Protein 6EXA (pdb70)

Foldseek 3Di:
DDDFDDLVRVCVVQVFWADDDPPVVLPQFTFGPLVSLVVLLVVLLAAWDDDLVPDPLVLSQLLLLLQCLLVVNNVLNLVSLVQQVVVVVVPHGDSCSSVVSCVVGCPPPVLVLLSFQATGSLLSSLVSNLSSPVRHPPDLVSCVVVCVVPVSSSQSNNCNVPPDGRLSNLQNVQQSVVSVVVVHYDPPGRRVVSSVVSRVSRSVDGDDPVVSVPHDD/DDLDDDFDDLVRVCVVQVFWFADVVCVVPNDVVFPQFTFGDLVSLVVLLVVLLAAWDDDLVPDDLVLSQLLLLLQCLLVVNNVLNVVSLVQQVVQVPPHDGDSVSSVVSCVVGCPPPVLVLLSFQATGSLLSSLVSNLSSPVNHDDDLVSPPVCSSVPVSSSQSNNCNVPPDGGLSNLQNVQQSVVSVVVVHYDPPGRRVVSSVVSRVSRSVDGHDVVVSVPHD

Nearest PDB structures (foldseek):
  6exa-assembly1_A  TM=1.005E+00  e=2.043E-36  Legionella pneumophila subsp. pneumophila str. Philadelphia 1
  6exa-assembly1_B  TM=9.943E-01  e=4.049E-34  Legionella pneumophila subsp. pneumophila str. Philadelphia 1
  6exe-assembly1_A  TM=9.967E-01  e=2.360E-33  Legionella pneumophila subsp. pneumophila str. Philadelphia 1
  6exb-assembly1_A  TM=9.980E-01  e=3.393E-33  Legionella pneumophila subsp. pneumophil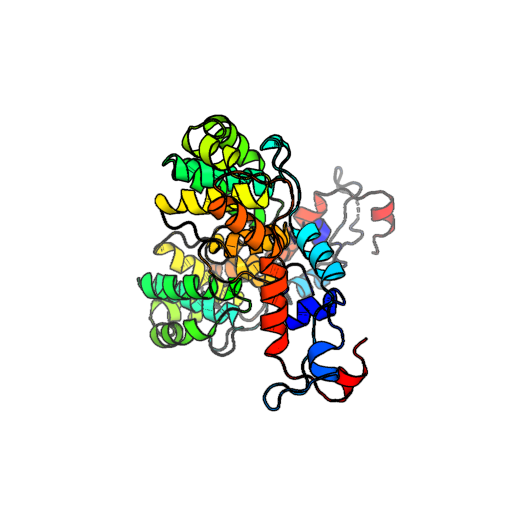a str. Philadelphia 1
  6exb-assembly1_B  TM=9.933E-01  e=2.757E-33  Legionella pneumophila subsp. pneumophila str. Philadelphia 1

Solvent-accessible surface area: 22312 Å² total; per-residue (Å²): 69,57,88,18,40,70,50,21,88,0,0,85,123,87,111,0,14,60,113,100,133,156,78,122,52,57,93,68,14,4,14,18,54,73,20,43,0,100,130,23,2,38,144,15,2,22,79,13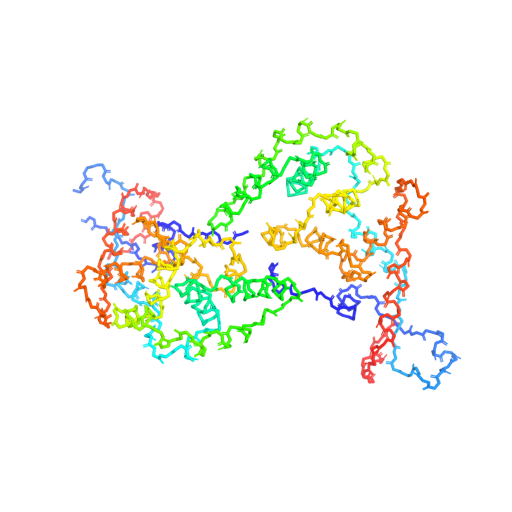1,68,94,14,5,143,189,14,43,78,25,4,31,0,0,1,0,0,0,0,0,15,16,46,206,31,120,122,21,0,65,67,0,9,117,21,0,33,111,25,26,22,88,21,141,10,58,25,53,25,0,149,95,15,4,155,142,23,49,109,23,137,90,0,101,81,16,24,46,74,10,7,11,14,8,1,1,0,0,10,0,0,69,23,0,72,160,37,19,123,2,45,12,42,53,0,8,2,0,11,46,42,32,87,87,3,0,0,1,0,18,0,9,59,96,153,104,32,27,12,21,0,10,0,0,13,9,0,8,95,19,2,93,128,74,45,134,129,1,94,101,50,63,5,81,118,5,5,99,58,7,44,96,25,0,81,127,58,139,9,58,91,151,34,42,153,95,16,122,126,215,50,83,66,14,107,23,42,62,45,23,90,0,0,113,132,75,96,0,15,50,70,18,95,76,27,94,114,116,105,78,123,56,47,104,62,4,0,11,18,51,81,49,32,0,103,121,4,1,47,110,16,2,22,80,127,69,93,13,4,140,187,13,41,80,20,4,34,0,0,1,0,0,0,0,0,26,14,46,192,33,111,117,21,0,47,75,0,11,136,24,0,20,138,32,0,15,50,16,139,35,56,30,53,29,0,156,94,15,3,162,144,28,45,106,22,142,92,0,95,84,17,24,45,77,10,7,10,13,10,0,1,0,0,10,0,0,72,28,0,77,160,32,27,126,2,38,11,30,70,0,8,0,0,14,31,54,34,72,86,2,3,4,0,0,23,0,8,69,102,157,94,29,36,12,22,0,10,0,0,11,9,0,6,82,17,2,95,139,70,45,138,125,2,92,107,40,78,1,72,120,4,6,111,58,7,33,114,24,0,73,138,55,137,11,70,97,189,60,44,142,125,16,146

GO terms:
  GO:0005886 plasma membrane (C, EXP)

B-factor: mean 35.81, std 16.37, range [14.32, 166.99]

Radius of gyration: 26.72 Å; Cα contacts (8 Å, |Δi|>4): 668; chains: 2; bounding box: 55×80×67 Å

Structure (mmCIF, N/CA/C/O backbone):
data_6EXA
#
_entry.id   6EXA
#
_cell.length_a   118.466
_cell.length_b   118.466
_cell.length_c   66.471
_cell.angle_alpha   90.00
_cell.angle_beta   90.00
_cell.angle_gamma   120.00
#
_symmetry.space_group_name_H-M   'P 65'
#
loop_
_entity.id
_entity.type
_entity.pdbx_description
1 polymer 'IcmP (DotM)'
2 non-polymer GLYCEROL
3 non-polymer 'SULFATE ION'
4 water water
#
loop_
_atom_site.group_PDB
_atom_site.id
_atom_site.type_symbol
_atom_site.label_atom_id
_atom_site.label_alt_id
_atom_site.label_comp_id
_atom_site.label_asym_id
_atom_site.label_entity_id
_atom_site.label_seq_id
_atom_site.pdbx_PDB_ins_code
_atom_site.Cartn_x
_atom_site.Cartn_y
_atom_site.Cartn_z
_atom_site.occupancy
_atom_site.B_iso_or_equiv
_atom_site.auth_seq_id
_atom_site.auth_comp_id
_atom_site.auth_asym_id
_atom_site.auth_atom_id
_atom_site.pdbx_PDB_model_num
ATOM 1 N N . TRP A 1 14 ? -42.077 -18.340 8.272 1.00 50.00 159 TRP A N 1
ATOM 2 C CA . TRP A 1 14 ? -41.319 -18.127 6.980 1.00 47.99 159 TRP A CA 1
ATOM 3 C C . TRP A 1 14 ? -41.838 -19.012 5.832 1.00 48.62 159 TRP A C 1
ATOM 4 O O . TRP A 1 14 ? -42.105 -20.203 6.075 1.00 45.30 159 TRP A O 1
ATOM 15 N N . ALA A 1 15 ? -41.903 -18.463 4.602 1.00 37.73 160 ALA A N 1
ATOM 16 C CA . ALA A 1 15 ? -42.672 -19.070 3.514 1.00 44.11 160 ALA A CA 1
ATOM 17 C C . ALA A 1 15 ? -41.904 -20.090 2.573 1.00 46.00 160 ALA A C 1
ATOM 18 O O . ALA A 1 15 ? -41.604 -19.779 1.412 1.00 54.33 160 ALA A O 1
ATOM 20 N N . MET A 1 16 ? -41.694 -21.313 3.043 1.00 36.17 161 MET A N 1
ATOM 21 C CA . MET A 1 16 ? -40.714 -22.269 2.504 1.00 35.90 161 MET A CA 1
ATOM 22 C C . MET A 1 16 ? -40.914 -22.635 1.026 1.00 31.20 161 MET A C 1
ATOM 23 O O . MET A 1 16 ? -42.050 -22.637 0.520 1.00 26.02 161 MET A O 1
ATOM 28 N N . ALA A 1 17 ? -39.798 -22.908 0.351 1.00 30.21 162 ALA A N 1
ATOM 29 C CA . ALA A 1 17 ? -39.845 -23.353 -1.034 1.00 27.00 162 ALA A CA 1
ATOM 30 C C . ALA A 1 17 ? -40.526 -24.721 -1.137 1.00 28.30 162 ALA A C 1
ATOM 31 O O . ALA A 1 17 ? -40.279 -25.592 -0.325 1.00 34.69 162 ALA A O 1
ATOM 33 N N . LEU A 1 18 ? -41.405 -24.895 -2.104 1.00 26.12 163 LEU A N 1
ATOM 34 C CA . LEU A 1 18 ? -42.011 -26.183 -2.353 1.00 28.80 163 LEU A CA 1
ATOM 35 C C . LEU A 1 18 ? -40.940 -27.229 -2.741 1.00 29.32 163 LEU A C 1
ATOM 36 O O . LEU A 1 18 ? -39.984 -26.945 -3.483 1.00 28.77 163 LEU A O 1
ATOM 41 N N . THR A 1 19 ? -41.064 -28.421 -2.170 1.00 28.82 164 THR A N 1
ATOM 42 C CA . THR A 1 19 ? -40.342 -29.552 -2.727 1.00 24.17 164 THR A CA 1
ATOM 43 C C . THR A 1 19 ? -40.886 -29.912 -4.121 1.00 22.09 164 THR A C 1
ATOM 44 O O . THR A 1 19 ? -41.997 -29.530 -4.498 1.00 22.38 164 THR A O 1
ATOM 48 N N . PRO A 1 20 ? -40.139 -30.735 -4.883 1.00 23.57 165 PRO A N 1
ATOM 49 C CA . PRO A 1 20 ? -40.657 -31.230 -6.174 1.00 26.66 165 PRO A CA 1
ATOM 50 C C . PRO A 1 20 ? -41.972 -31.903 -6.087 1.00 27.14 165 PRO A C 1
ATOM 51 O O . PRO A 1 20 ? -42.875 -31.573 -6.857 1.00 24.26 165 PRO A O 1
ATOM 55 N N . MET A 1 21 ? -42.139 -32.803 -5.111 1.00 27.44 166 MET A N 1
ATOM 56 C CA . MET A 1 21 ? -43.440 -33.423 -4.949 1.00 28.21 166 MET A CA 1
ATOM 57 C C . MET A 1 21 ? -44.493 -32.456 -4.550 1.00 25.41 166 MET A C 1
ATOM 58 O O . MET A 1 21 ? -45.599 -32.529 -5.044 1.00 28.63 166 MET A O 1
ATOM 63 N N . GLU A 1 22 ? -44.177 -31.527 -3.644 1.00 31.34 167 GLU A N 1
ATOM 64 C CA . GLU A 1 22 ? -45.205 -30.518 -3.233 1.00 30.88 167 GLU A CA 1
ATOM 65 C C . GLU A 1 22 ? -45.641 -29.669 -4.435 1.00 28.62 167 GLU A C 1
ATOM 66 O O . GLU A 1 22 ? -46.799 -29.416 -4.648 1.00 27.02 167 GLU A O 1
ATOM 72 N N . PHE A 1 23 ? -44.655 -29.247 -5.218 1.00 24.46 168 PHE A N 1
ATOM 73 C CA . PHE A 1 23 ? -44.894 -28.534 -6.473 1.00 24.95 168 PHE A CA 1
ATOM 74 C C . PHE A 1 23 ? -45.796 -29.280 -7.450 1.00 23.42 168 PHE A C 1
ATOM 75 O O . PHE A 1 23 ? -46.802 -28.707 -7.913 1.00 27.18 168 PHE A O 1
ATOM 83 N N . ALA A 1 24 ? -45.454 -30.549 -7.760 1.00 25.89 169 ALA A N 1
ATOM 84 C CA . ALA A 1 24 ? -46.293 -31.379 -8.612 1.00 26.94 169 ALA A CA 1
ATOM 85 C C . ALA A 1 24 ? -47.720 -31.433 -8.132 1.00 30.59 169 ALA A C 1
ATOM 86 O O . ALA A 1 24 ? -48.654 -31.289 -8.932 1.00 30.20 169 ALA A O 1
ATOM 88 N N A ARG A 1 25 ? -47.894 -31.639 -6.830 0.50 31.54 170 ARG A N 1
ATOM 89 N N B ARG A 1 25 ? -47.888 -31.652 -6.828 0.50 32.68 170 ARG A N 1
ATOM 90 C CA A ARG A 1 25 ? -49.224 -31.734 -6.240 0.50 32.99 170 ARG A CA 1
ATOM 91 C CA B ARG A 1 25 ? -49.211 -31.696 -6.205 0.50 34.94 170 ARG A CA 1
ATOM 92 C C A ARG A 1 25 ? -49.951 -30.381 -6.290 0.50 32.60 170 ARG A C 1
ATOM 93 C C B ARG A 1 25 ? -49.929 -30.369 -6.341 0.50 33.66 170 ARG A C 1
ATOM 94 O O A ARG A 1 25 ? -51.090 -30.327 -6.725 0.50 33.21 170 ARG A O 1
ATOM 95 O O B ARG A 1 25 ? -51.033 -30.321 -6.863 0.50 33.72 170 ARG A O 1
ATOM 110 N N . LYS A 1 26 ? -49.284 -29.293 -5.899 1.00 33.24 171 LYS A N 1
ATOM 111 C CA . LYS A 1 26 ? -49.866 -27.911 -6.079 1.00 31.76 171 LYS A CA 1
ATOM 112 C C . LYS A 1 26 ? -50.428 -27.567 -7.448 1.00 34.55 171 LYS A C 1
ATOM 113 O O . LYS A 1 26 ? -51.505 -26.974 -7.522 1.00 34.25 171 LYS A O 1
ATOM 119 N N . TYR A 1 27 ? -49.723 -27.953 -8.520 1.00 32.75 172 TYR A N 1
ATOM 120 C CA . TYR A 1 27 ? -50.115 -27.692 -9.927 1.00 33.62 172 TYR A CA 1
ATOM 121 C C . TYR A 1 27 ? -50.795 -28.837 -10.648 1.00 33.56 172 TYR A C 1
ATOM 122 O O . TYR A 1 27 ? -50.902 -28.810 -11.870 1.00 34.57 172 TYR A O 1
ATOM 131 N N . ASN A 1 28 ? -51.262 -29.856 -9.912 1.00 36.37 173 ASN A N 1
ATOM 132 C CA . ASN A 1 28 ? -51.951 -31.035 -10.467 1.00 37.94 173 ASN A CA 1
ATOM 133 C C . ASN A 1 28 ? -51.256 -31.720 -11.634 1.00 37.49 173 ASN A C 1
ATOM 134 O O . ASN A 1 28 ? -51.861 -32.085 -12.658 1.00 33.44 173 ASN A O 1
ATOM 139 N N . LEU A 1 29 ? -49.950 -31.878 -11.459 1.00 33.55 174 LEU A N 1
ATOM 140 C CA . LEU A 1 29 ? -49.072 -32.488 -12.450 1.00 32.62 174 LEU A CA 1
ATOM 141 C C . LEU A 1 29 ? -48.862 -33.994 -12.324 1.00 32.19 174 LEU A C 1
ATOM 142 O O . LEU A 1 29 ? -48.314 -34.604 -13.249 1.00 31.30 174 LEU A O 1
ATOM 147 N N . LEU A 1 30 ? -49.258 -34.613 -11.209 1.00 31.20 175 LEU A N 1
ATOM 148 C CA . LEU A 1 30 ? -49.051 -36.049 -11.078 1.00 32.90 175 LEU A CA 1
ATOM 149 C C . LEU A 1 30 ? -50.006 -36.851 -11.930 1.00 36.06 175 LEU A C 1
ATOM 150 O O . LEU A 1 30 ? -51.166 -36.439 -12.142 1.00 39.59 175 LEU A O 1
ATOM 155 N N . ARG A 1 31 ? -49.512 -38.002 -12.392 1.00 40.18 176 ARG A N 1
ATOM 156 C CA . ARG A 1 31 ? -50.254 -38.930 -13.224 1.00 46.16 176 ARG A CA 1
ATOM 157 C C . ARG A 1 31 ? -49.864 -40.390 -12.990 1.00 45.12 176 ARG A C 1
ATOM 158 O O . ARG A 1 31 ? -48.677 -40.732 -12.775 1.00 40.09 176 ARG A O 1
ATOM 166 N N . LYS A 1 32 ? -50.883 -41.237 -13.073 1.00 47.46 177 LYS A N 1
ATOM 167 C CA . LYS A 1 32 ? -50.732 -42.686 -13.172 1.00 57.41 177 LYS A CA 1
ATOM 168 C C . LYS A 1 32 ? -49.765 -42.978 -14.325 1.00 60.32 177 LYS A C 1
ATOM 169 O O . LYS A 1 32 ? -50.078 -42.677 -15.468 1.00 60.40 177 LYS A O 1
ATOM 175 N N . ASP A 1 33 ? -48.574 -43.494 -14.027 1.00 67.40 178 ASP A N 1
ATOM 176 C CA . ASP A 1 33 ? -47.562 -43.721 -15.068 1.00 76.06 178 ASP A CA 1
ATOM 177 C C . ASP A 1 33 ? -47.785 -45.070 -15.780 1.00 89.12 178 ASP A C 1
ATOM 178 O O . ASP A 1 33 ? -48.362 -45.096 -16.868 1.00 95.97 178 ASP A O 1
ATOM 183 N N . ASP A 1 34 ? -47.321 -46.166 -15.172 1.00 98.52 179 ASP A N 1
ATOM 184 C CA . ASP A 1 34 ? -47.585 -47.562 -15.600 1.00 102.14 179 ASP A CA 1
ATOM 185 C C . ASP A 1 34 ? -48.505 -47.772 -16.814 1.00 94.85 179 ASP A C 1
ATOM 186 O O . ASP A 1 34 ? -48.588 -48.874 -17.355 1.00 84.67 179 ASP A O 1
ATOM 191 N N . PRO A 1 40 ? -43.284 -52.848 -15.159 1.00 92.52 185 PRO A N 1
ATOM 192 C CA . PRO A 1 40 ? -43.748 -51.818 -14.231 1.00 89.49 185 PRO A CA 1
ATOM 193 C C . PRO A 1 40 ? -42.628 -51.366 -13.331 1.00 93.38 185 PRO A C 1
ATOM 194 O O . PRO A 1 40 ? -42.872 -51.244 -12.128 1.00 96.68 185 PRO A O 1
ATOM 198 N N . VAL A 1 41 ? -41.468 -51.111 -13.913 1.00 97.14 186 VAL A N 1
ATOM 199 C CA . VAL A 1 41 ? -40.230 -50.758 -13.223 1.00 93.33 186 VAL A CA 1
ATOM 200 C C . VAL A 1 41 ? -40.061 -51.166 -11.758 1.00 84.71 186 VAL A C 1
ATOM 201 O O . VAL A 1 41 ? -40.290 -50.352 -10.866 1.00 82.25 186 VAL A O 1
ATOM 205 N N . PRO A 1 42 ? -39.600 -52.408 -11.511 1.00 72.27 187 PRO A N 1
ATOM 206 C CA . PRO A 1 42 ? -39.274 -52.956 -10.193 1.00 67.71 187 PRO A CA 1
ATOM 207 C C . PRO A 1 42 ? -38.478 -51.916 -9.379 1.00 67.05 187 PRO A C 1
ATOM 208 O O . PRO A 1 42 ? -37.515 -51.295 -9.828 1.00 55.13 187 PRO A O 1
ATOM 212 N N . GLY A 1 43 ? -38.872 -51.780 -8.128 1.00 61.13 188 GLY A N 1
ATOM 213 C CA . GLY A 1 43 ? -38.368 -50.668 -7.328 1.00 65.76 188 GLY A CA 1
ATOM 214 C C . GLY A 1 43 ? -39.048 -49.319 -7.563 1.00 61.92 188 GLY A C 1
ATOM 215 O O . GLY A 1 43 ? -38.736 -48.367 -6.859 1.00 68.16 188 GLY A O 1
ATOM 216 N N . GLU A 1 44 ? -39.964 -49.219 -8.534 1.00 57.08 189 GLU A N 1
ATOM 217 C CA . GLU A 1 44 ? -40.766 -48.013 -8.719 1.00 54.38 189 GLU A CA 1
ATOM 218 C C . GLU A 1 44 ? -42.221 -48.242 -8.300 1.00 41.38 189 GLU A C 1
ATOM 219 O O . GLU A 1 44 ? -43.125 -47.594 -8.822 1.00 40.44 189 GLU A O 1
ATOM 225 N N . GLU A 1 45 ? -42.463 -49.118 -7.333 1.00 43.19 190 GLU A N 1
ATOM 226 C CA . GLU A 1 45 ? -43.845 -49.331 -6.818 1.00 37.39 190 GLU A CA 1
ATOM 227 C C . GLU A 1 45 ? -44.304 -48.015 -6.128 1.00 33.49 190 GLU A C 1
ATOM 228 O O . GLU A 1 45 ? -43.470 -47.326 -5.557 1.00 33.15 190 GLU A O 1
ATOM 234 N N . MET A 1 46 ? -45.573 -47.652 -6.225 1.00 28.36 191 MET A N 1
ATOM 235 C CA . MET A 1 46 ? -46.147 -46.527 -5.454 1.00 30.63 191 MET A CA 1
ATOM 236 C C . MET A 1 46 ? -45.494 -45.170 -5.882 1.00 30.67 191 MET A C 1
ATOM 237 O O . MET A 1 46 ? -45.265 -44.282 -5.067 1.00 32.36 191 MET A O 1
ATOM 242 N N . THR A 1 47 ? -45.298 -45.033 -7.196 1.00 31.53 192 THR A N 1
ATOM 243 C CA . THR A 1 47 ? -44.597 -43.905 -7.811 1.00 33.04 192 THR A CA 1
ATOM 244 C C . THR A 1 47 ? -45.488 -43.303 -8.899 1.00 33.28 192 THR A C 1
ATOM 245 O O . THR A 1 47 ? -46.387 -43.955 -9.425 1.00 35.97 192 THR A O 1
ATOM 249 N N . ALA A 1 48 ? -45.316 -42.014 -9.176 1.00 33.36 193 ALA A N 1
ATOM 250 C CA . ALA A 1 48 ? -46.188 -41.304 -10.089 1.00 32.70 193 ALA A CA 1
ATOM 251 C C . ALA A 1 48 ? -45.396 -40.798 -11.258 1.00 33.35 193 ALA A C 1
ATOM 252 O O . ALA A 1 48 ? -44.143 -40.634 -11.190 1.00 35.24 193 ALA A O 1
ATOM 254 N N . GLY A 1 49 ? -46.135 -40.552 -12.326 1.00 31.92 194 GLY A N 1
ATOM 255 C CA . GLY A 1 49 ? -45.593 -39.869 -13.505 1.00 32.62 194 GLY A CA 1
ATOM 256 C C . GLY A 1 49 ? -46.030 -38.432 -13.466 1.00 30.24 194 GLY A C 1
ATOM 257 O O . GLY A 1 49 ? -46.731 -38.031 -12.548 1.00 31.48 194 GLY A O 1
ATOM 258 N N . ILE A 1 50 ? -45.613 -37.691 -14.491 1.00 32.27 195 ILE A N 1
ATOM 259 C CA . ILE A 1 50 ? -45.851 -36.271 -14.653 1.00 35.15 195 ILE A CA 1
ATOM 260 C C . ILE A 1 50 ? -46.611 -36.071 -15.946 1.00 31.48 195 ILE A C 1
ATOM 261 O O . ILE A 1 50 ? -46.381 -36.748 -16.921 1.00 35.44 195 ILE A O 1
ATOM 266 N N . GLU A 1 51 ? -47.582 -35.178 -15.905 1.00 35.06 196 GLU A N 1
ATOM 267 C CA . GLU A 1 51 ? -48.247 -34.693 -17.104 1.00 35.11 196 GLU A CA 1
ATOM 268 C C . GLU A 1 51 ? -47.316 -33.640 -17.805 1.00 31.95 196 GLU A C 1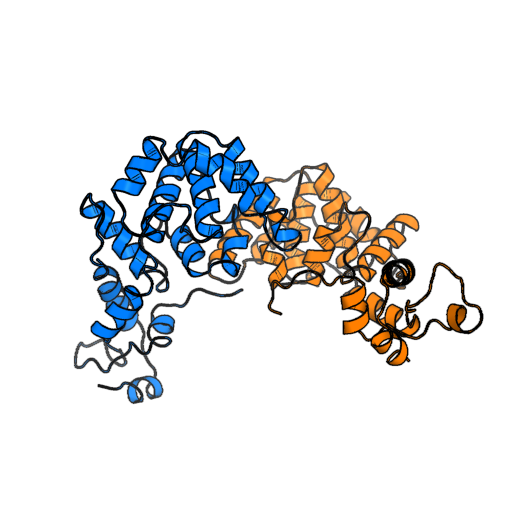
ATOM 269 O O . GLU A 1 51 ? -47.262 -32.499 -17.402 1.00 30.48 196 GLU A O 1
ATOM 275 N N . GLU A 1 52 ? -46.569 -34.064 -18.809 1.00 33.18 197 GLU A N 1
ATOM 276 C CA . GLU A 1 52 ? -45.510 -33.223 -19.422 1.00 38.47 197 GLU A CA 1
ATOM 277 C C . GLU A 1 52 ? -46.047 -31.929 -20.030 1.00 37.34 197 GLU A C 1
ATOM 278 O O . GLU A 1 52 ? -45.517 -30.854 -19.805 1.00 36.37 197 GLU A O 1
ATOM 284 N N . GLY A 1 53 ? -47.167 -32.030 -20.718 1.00 35.67 198 GLY A N 1
ATOM 285 C CA . GLY A 1 53 ? -47.791 -30.855 -21.312 1.00 34.20 198 GLY A CA 1
ATOM 286 C C . GLY A 1 53 ? -48.210 -29.797 -20.303 1.00 31.48 198 GLY A C 1
ATOM 287 O O . GLY A 1 53 ? -47.991 -28.609 -20.506 1.00 30.69 198 GLY A O 1
ATOM 288 N N . ASP A 1 54 ? -48.824 -30.208 -19.209 1.00 32.48 199 ASP A N 1
ATOM 289 C CA . ASP A 1 54 ? -49.168 -29.271 -18.146 1.00 33.18 199 ASP A CA 1
ATOM 290 C C . ASP A 1 54 ? -47.920 -28.689 -17.449 1.00 28.02 199 ASP A C 1
ATOM 291 O O . ASP A 1 54 ? -47.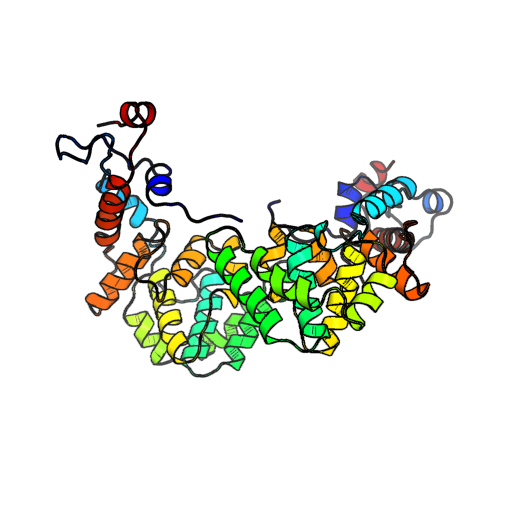902 -27.476 -17.120 1.00 26.01 199 ASP A O 1
ATOM 296 N N . ALA A 1 55 ? -46.919 -29.550 -17.243 1.00 26.43 200 ALA A N 1
ATOM 297 C CA . ALA A 1 55 ? -45.676 -29.144 -16.632 1.00 27.78 200 ALA A CA 1
ATOM 298 C C . ALA A 1 55 ? -45.011 -28.062 -17.516 1.00 26.42 200 ALA A C 1
ATOM 299 O O . ALA A 1 55 ? -44.491 -27.090 -16.985 1.00 28.04 200 ALA A O 1
ATOM 301 N N . LYS A 1 56 ? -45.053 -28.274 -18.833 1.00 29.87 201 LYS A N 1
ATOM 302 C CA . LYS A 1 56 ? -44.495 -27.365 -19.806 1.00 31.21 201 LYS A CA 1
ATOM 303 C C . LYS A 1 56 ? -45.143 -25.985 -19.644 1.00 28.42 201 LYS A C 1
ATOM 304 O O . LYS A 1 56 ? -44.458 -24.979 -19.578 1.00 25.12 201 LYS A O 1
ATOM 310 N N . ARG A 1 57 ? -46.465 -25.962 -19.550 1.00 26.37 202 ARG A N 1
ATOM 311 C CA . ARG A 1 57 ? -47.183 -24.759 -19.331 1.00 27.09 202 ARG A CA 1
ATOM 312 C C . ARG A 1 57 ? -46.907 -24.092 -18.023 1.00 27.38 202 ARG A C 1
ATOM 313 O O . ARG A 1 57 ? -46.805 -22.855 -17.976 1.00 26.73 202 ARG A O 1
ATOM 321 N N . VAL A 1 58 ? -46.768 -24.850 -16.932 1.00 25.62 203 VAL A N 1
ATOM 322 C CA . VAL A 1 58 ? -46.461 -24.228 -15.678 1.00 24.24 203 VAL A CA 1
ATOM 323 C C . VAL A 1 58 ? -45.080 -23.578 -15.719 1.00 24.45 203 VAL A C 1
ATOM 324 O O . VAL A 1 58 ? -44.880 -22.436 -15.220 1.00 25.16 203 VAL A O 1
ATOM 328 N N . PHE A 1 59 ? -44.110 -24.344 -16.234 1.00 22.07 204 PHE A N 1
ATOM 329 C CA . PHE A 1 59 ? -42.763 -23.828 -16.329 1.00 24.01 204 PHE A CA 1
ATOM 330 C C . PHE A 1 59 ? -42.651 -22.643 -17.289 1.00 24.19 204 PHE A C 1
ATOM 331 O O . PHE A 1 59 ? -41.829 -21.760 -17.040 1.00 27.60 204 PHE A O 1
ATOM 339 N N . THR A 1 60 ? -43.465 -22.649 -18.346 1.00 24.92 205 THR A N 1
ATOM 340 C CA . THR A 1 60 ? -43.513 -21.546 -19.311 1.00 26.15 205 THR A CA 1
ATOM 341 C C . THR A 1 60 ? -44.068 -20.301 -18.572 1.00 28.66 205 THR A C 1
ATOM 342 O O . THR A 1 60 ? -43.511 -19.188 -18.657 1.00 23.13 205 THR A O 1
ATOM 346 N N . MET A 1 61 ? -45.130 -20.469 -17.755 1.00 27.63 206 MET A N 1
ATOM 347 C CA A MET A 1 61 ? -45.659 -19.322 -17.001 0.50 27.64 206 MET A CA 1
ATOM 348 C CA B MET A 1 61 ? -45.670 -19.357 -16.952 0.50 25.19 206 MET A CA 1
ATOM 349 C C . MET A 1 61 ? -44.673 -18.745 -16.009 1.00 25.86 206 MET A C 1
ATOM 350 O O . MET A 1 61 ? -44.699 -17.540 -15.767 1.00 28.44 206 MET A O 1
ATOM 359 N N . GLN A 1 62 ? -43.798 -19.584 -15.433 1.00 21.34 207 GLN A N 1
ATOM 360 C CA . GLN A 1 62 ? -42.786 -19.159 -14.486 1.00 20.90 207 GLN A CA 1
ATOM 361 C C . GLN A 1 62 ? -41.741 -18.235 -15.080 1.00 18.03 207 GLN A C 1
ATOM 362 O O . GLN A 1 62 ? -41.078 -17.533 -14.360 1.00 20.39 207 GLN A O 1
ATOM 368 N N . LEU A 1 63 ? -41.567 -18.355 -16.381 1.00 22.66 208 LEU A N 1
ATOM 369 C CA . LEU A 1 63 ? -40.535 -17.589 -17.110 1.00 21.47 208 LEU A CA 1
ATOM 370 C C . LEU A 1 63 ? -40.754 -16.130 -17.050 1.00 21.18 208 LEU A C 1
ATOM 371 O O . LEU A 1 63 ? -39.789 -15.364 -17.052 1.00 20.71 208 LEU A O 1
ATOM 376 N N . GLY A 1 64 ? -42.007 -15.703 -16.932 1.00 19.19 209 GLY A N 1
ATOM 377 C CA . GLY A 1 64 ? -42.228 -14.305 -16.669 1.00 19.70 209 GLY A CA 1
ATOM 378 C C . GLY A 1 64 ? -42.099 -13.470 -17.945 1.00 17.67 209 GLY A C 1
ATOM 379 O O . GLY A 1 64 ? -42.116 -13.990 -19.069 1.00 22.58 209 GLY A O 1
ATOM 380 N N . PRO A 1 65 ? -42.040 -12.160 -17.781 1.00 21.65 210 PRO A N 1
ATOM 381 C CA . PRO A 1 65 ? -42.107 -11.271 -18.972 1.00 21.38 210 PRO A CA 1
ATOM 382 C C . PRO A 1 65 ? -40.820 -11.222 -19.787 1.00 20.89 210 PRO A C 1
ATOM 383 O O . PRO A 1 65 ? -39.772 -11.347 -19.230 1.00 18.17 210 PRO A O 1
ATOM 387 N N . TYR A 1 66 ? -40.968 -10.951 -21.077 1.00 20.38 211 TYR A N 1
ATOM 388 C CA . TYR A 1 66 ? -39.871 -10.651 -21.938 1.00 21.03 211 TYR A CA 1
ATOM 389 C C . TYR A 1 66 ? -39.149 -9.426 -21.401 1.00 18.54 211 TYR A C 1
ATOM 390 O O . TYR A 1 66 ? -39.795 -8.490 -20.847 1.00 20.04 211 TYR A O 1
ATOM 399 N N . TRP A 1 67 ? -37.839 -9.368 -21.579 1.00 16.07 212 TRP A N 1
ATOM 400 C CA . TRP A 1 67 ? -37.135 -8.095 -21.297 1.00 16.52 212 TRP A CA 1
ATOM 401 C C . TRP A 1 67 ? -37.494 -7.153 -22.476 1.00 16.99 212 TRP A C 1
ATOM 402 O O . TRP A 1 67 ? -37.408 -7.523 -23.667 1.00 16.75 212 TRP A O 1
ATOM 413 N N . ASP A 1 68 ? -37.759 -5.920 -22.125 1.00 19.93 213 ASP A N 1
ATOM 414 C CA . ASP A 1 68 ? -38.162 -4.914 -23.125 1.00 18.81 213 ASP A CA 1
ATOM 415 C C . ASP A 1 68 ? -37.964 -3.511 -22.556 1.00 18.52 213 ASP A C 1
ATOM 416 O O . ASP A 1 68 ? -38.897 -2.669 -22.506 1.00 19.00 213 ASP A O 1
ATOM 421 N N . GLY A 1 69 ? -36.724 -3.281 -22.138 1.00 18.20 214 GLY A N 1
ATOM 422 C CA . GLY A 1 69 ? -36.302 -2.065 -21.505 1.00 19.38 214 GLY A CA 1
ATOM 423 C C . GLY A 1 69 ? -36.504 -2.145 -19.978 1.00 18.44 214 GLY A C 1
ATOM 424 O O . GLY A 1 69 ? -37.498 -2.675 -19.493 1.00 20.20 214 GLY A O 1
ATOM 425 N N . PHE A 1 70 ? -35.530 -1.679 -19.259 1.00 18.03 215 PHE A N 1
ATOM 426 C CA . PHE A 1 70 ? -35.586 -1.700 -17.775 1.00 19.64 215 PHE A CA 1
ATOM 427 C C . PHE A 1 70 ? -36.754 -0.923 -17.186 1.00 21.41 215 PHE A C 1
ATOM 428 O O . PHE A 1 70 ? -37.315 -1.349 -16.146 1.00 22.74 215 PHE A O 1
ATOM 436 N N . GLU A 1 71 ? -37.221 0.127 -17.881 1.00 19.92 216 GLU A N 1
ATOM 437 C CA A GLU A 1 71 ? -38.412 0.911 -17.452 0.50 22.47 216 GLU A CA 1
ATOM 438 C CA B GLU A 1 71 ? -38.400 0.896 -17.360 0.50 23.07 216 GLU A CA 1
ATOM 439 C C . GLU A 1 71 ? -39.638 0.000 -17.271 1.00 24.32 216 GLU A C 1
ATOM 440 O O . GLU A 1 71 ? -40.504 0.234 -16.470 1.00 25.93 216 GLU A O 1
ATOM 451 N N . ARG A 1 72 ? -39.734 -1.069 -18.062 1.00 25.94 217 ARG A N 1
ATOM 452 C CA . ARG A 1 72 ? -40.870 -1.970 -17.947 1.00 26.11 217 ARG A CA 1
ATOM 453 C C . ARG A 1 72 ? -40.659 -3.100 -16.943 1.00 27.17 217 ARG A C 1
ATOM 454 O O . ARG A 1 72 ? -41.575 -3.880 -16.764 1.00 24.82 217 ARG A O 1
ATOM 462 N N . CYS A 1 73 ? -39.482 -3.254 -16.351 1.00 25.42 218 CYS A N 1
ATOM 463 C CA . CYS A 1 73 ? -39.306 -4.242 -15.254 1.00 23.52 218 CYS A CA 1
ATOM 464 C C . CYS A 1 73 ? -40.182 -3.865 -14.069 1.00 26.16 218 CYS A C 1
ATOM 465 O O . CYS A 1 73 ? -40.485 -2.688 -13.842 1.00 26.67 218 CYS A O 1
ATOM 468 N N . SER A 1 74 ? -40.529 -4.815 -13.222 1.00 25.29 219 SER A N 1
ATOM 469 C CA . SER A 1 74 ? -41.066 -4.431 -11.902 1.00 22.83 219 SER A CA 1
ATOM 470 C C . SER A 1 74 ? -40.097 -3.539 -11.122 1.00 22.80 219 SER A C 1
ATOM 471 O O . SER A 1 74 ? -38.878 -3.503 -11.400 1.00 23.40 219 SER A O 1
ATOM 474 N N . PRO A 1 75 ? -40.583 -2.802 -10.072 1.00 23.50 220 PRO A N 1
ATOM 475 C CA . PRO A 1 75 ? -39.684 -1.919 -9.362 1.00 22.51 220 PRO A CA 1
ATOM 476 C C . PRO A 1 75 ? -38.544 -2.634 -8.683 1.00 23.01 220 PRO A C 1
ATOM 477 O O . PRO A 1 75 ? -37.452 -2.120 -8.661 1.00 23.83 220 PRO A O 1
ATOM 481 N N . GLN A 1 76 ? -38.823 -3.834 -8.137 1.00 22.86 221 GLN A N 1
ATOM 482 C CA . GLN A 1 76 ? -37.829 -4.622 -7.457 1.00 23.99 221 GLN A CA 1
ATOM 483 C C . GLN A 1 76 ? -36.787 -5.166 -8.440 1.00 19.16 221 GLN A C 1
ATOM 484 O O . GLN A 1 76 ? -35.609 -5.154 -8.121 1.00 18.83 221 GLN A O 1
ATOM 490 N N . ALA A 1 77 ? -37.237 -5.552 -9.618 1.00 20.27 222 ALA A N 1
ATOM 491 C CA . ALA A 1 77 ? -36.321 -6.097 -10.683 1.00 20.80 222 ALA A CA 1
ATOM 492 C C . ALA A 1 77 ? -35.454 -4.950 -11.224 1.00 20.40 222 ALA A C 1
ATOM 493 O O . ALA A 1 77 ? -34.264 -5.079 -11.433 1.00 19.11 222 ALA A O 1
ATOM 495 N N . TYR A 1 78 ? -36.089 -3.790 -11.360 1.00 18.36 223 TYR A N 1
ATOM 496 C CA . TYR A 1 78 ? -35.377 -2.590 -11.753 1.00 19.01 223 TYR A CA 1
ATOM 497 C C . TYR A 1 78 ? -34.292 -2.244 -10.794 1.00 17.14 223 TYR A C 1
ATOM 498 O O . TYR A 1 78 ? -33.145 -2.006 -11.209 1.00 19.11 223 TYR A O 1
ATOM 507 N N . ALA A 1 79 ? -34.625 -2.141 -9.501 1.00 19.95 224 ALA A N 1
ATOM 508 C CA . ALA A 1 79 ? -33.655 -1.676 -8.501 1.00 19.14 224 ALA A CA 1
ATOM 509 C C . ALA A 1 79 ? -32.510 -2.650 -8.284 1.00 18.53 224 ALA A C 1
ATOM 510 O O . ALA A 1 79 ? -31.369 -2.270 -8.223 1.00 18.56 224 ALA A O 1
ATOM 512 N N . LEU A 1 80 ? -32.814 -3.929 -8.183 1.00 19.98 225 LEU A N 1
ATOM 513 C CA . LEU A 1 80 ? -31.709 -4.891 -8.102 1.00 22.40 225 LEU A CA 1
ATOM 514 C C . LEU A 1 80 ? -30.843 -5.014 -9.354 1.00 20.58 225 LEU A C 1
ATOM 515 O O . LEU A 1 80 ? -29.617 -5.160 -9.256 1.00 22.31 225 LEU A O 1
ATOM 520 N N . SER A 1 81 ? -31.465 -4.913 -10.541 1.00 20.83 226 SER A N 1
ATOM 521 C CA . SER A 1 81 ? -30.672 -4.765 -11.792 1.00 17.91 226 SER A CA 1
ATOM 522 C C . SER A 1 81 ? -29.702 -3.629 -11.655 1.00 19.05 226 SER A C 1
ATOM 523 O O . SER A 1 81 ? -28.577 -3.766 -12.015 1.00 18.43 226 SER A O 1
ATOM 526 N N . ALA A 1 82 ? -30.180 -2.495 -11.127 1.00 17.39 227 ALA A N 1
ATOM 527 C CA . ALA A 1 82 ? -29.300 -1.337 -10.950 1.00 19.53 227 ALA A CA 1
ATOM 528 C C . ALA A 1 82 ? -28.137 -1.600 -10.040 1.00 19.39 227 ALA A C 1
ATOM 529 O O . ALA A 1 82 ? -27.009 -1.223 -10.368 1.00 19.14 227 ALA A O 1
ATOM 531 N N . VAL A 1 83 ? -28.407 -2.278 -8.919 1.00 19.07 228 VAL A N 1
ATOM 532 C CA . VAL A 1 83 ? -27.326 -2.710 -8.001 1.00 22.67 228 VAL A CA 1
ATOM 533 C C . VAL A 1 83 ? -26.236 -3.533 -8.720 1.00 22.90 228 VAL A C 1
ATOM 534 O O . VAL A 1 83 ? -25.011 -3.233 -8.638 1.00 25.46 228 VAL A O 1
ATOM 538 N N . PHE A 1 84 ? -26.688 -4.540 -9.441 1.00 21.45 229 PHE A N 1
ATOM 539 C CA . PHE A 1 84 ? -25.782 -5.478 -10.072 1.00 21.90 229 PHE A CA 1
ATOM 540 C C . PHE A 1 84 ? -24.970 -4.763 -11.194 1.00 23.25 229 PHE A C 1
ATOM 541 O O . PHE A 1 84 ? -23.784 -5.018 -11.391 1.00 24.29 229 PHE A O 1
ATOM 549 N N . MET A 1 85 ? -25.620 -3.851 -11.945 1.00 24.81 230 MET A N 1
ATOM 550 C CA . MET A 1 85 ? -24.955 -3.085 -13.011 1.00 25.78 230 MET A CA 1
ATOM 551 C C . MET A 1 85 ? -23.852 -2.225 -12.402 1.00 25.37 230 MET A C 1
ATOM 552 O O . MET A 1 85 ? -22.751 -2.084 -12.963 1.00 25.49 230 MET A O 1
ATOM 557 N N . ALA A 1 86 ? -24.186 -1.624 -11.265 1.00 26.00 231 ALA A N 1
ATOM 558 C CA . ALA A 1 86 ? -23.224 -0.754 -10.573 1.00 29.29 231 ALA A CA 1
ATOM 559 C C . ALA A 1 86 ? -22.029 -1.595 -10.153 1.00 29.16 231 ALA A C 1
ATOM 560 O O . ALA A 1 86 ? -20.893 -1.252 -10.442 1.00 29.59 231 ALA A O 1
ATOM 562 N N . ARG A 1 87 ? -22.289 -2.770 -9.613 1.00 30.91 232 ARG A N 1
ATOM 563 C CA . ARG A 1 87 ? -21.190 -3.690 -9.286 1.00 30.49 232 ARG A CA 1
ATOM 564 C C . ARG A 1 87 ? -20.390 -4.139 -10.508 1.00 33.33 232 ARG A C 1
ATOM 565 O O . ARG A 1 87 ? -19.146 -4.181 -10.458 1.00 32.26 232 ARG A O 1
ATOM 573 N N . MET A 1 88 ? -21.067 -4.434 -11.621 1.00 31.46 233 MET A N 1
ATOM 574 C CA . MET A 1 88 ? -20.338 -4.834 -12.852 1.00 29.91 233 MET A CA 1
ATOM 575 C C . MET A 1 88 ? -19.349 -3.757 -13.338 1.00 29.90 233 MET A C 1
ATOM 576 O O . MET A 1 88 ? -18.317 -4.054 -13.939 1.00 27.88 233 MET A O 1
ATOM 581 N N . ASN A 1 89 ? -19.761 -2.513 -13.156 1.00 31.95 234 ASN A N 1
ATOM 582 C CA . ASN A 1 89 ? -18.999 -1.361 -13.501 1.00 31.54 234 ASN A CA 1
ATOM 583 C C . ASN A 1 89 ? -18.075 -0.850 -12.373 1.00 37.25 234 ASN A C 1
ATOM 584 O O . ASN A 1 89 ? -17.577 0.267 -12.482 1.00 40.48 234 ASN A O 1
ATOM 589 N N . ARG A 1 90 ? -17.831 -1.655 -11.338 1.00 36.71 235 ARG A N 1
ATOM 590 C CA . ARG A 1 90 ? -16.945 -1.307 -10.228 1.00 43.82 235 ARG A CA 1
ATOM 591 C C . ARG A 1 90 ? -17.372 -0.025 -9.523 1.00 44.93 235 ARG A C 1
ATOM 592 O O . ARG A 1 90 ? -16.563 0.870 -9.294 1.00 50.99 235 ARG A O 1
ATOM 600 N N . ASP A 1 91 ? -18.650 0.081 -9.201 1.00 41.08 236 ASP A N 1
ATOM 601 C CA . ASP A 1 91 ? -19.156 1.264 -8.475 1.00 44.34 236 ASP A CA 1
ATOM 602 C C . ASP A 1 91 ? -19.924 0.720 -7.285 1.00 44.51 236 ASP A C 1
ATOM 603 O O . ASP A 1 91 ? -21.148 0.703 -7.244 1.00 38.27 236 ASP A O 1
ATOM 608 N N . ARG A 1 92 ? -19.153 0.234 -6.319 1.00 46.11 237 ARG A N 1
ATOM 609 C CA . ARG A 1 92 ? -19.666 -0.404 -5.092 1.00 53.07 237 ARG A CA 1
ATOM 610 C C . ARG A 1 92 ? -20.473 0.590 -4.244 1.00 47.81 237 ARG A C 1
ATOM 611 O O . ARG A 1 92 ? -21.418 0.207 -3.564 1.00 45.98 237 ARG A O 1
ATOM 619 N N . ASP A 1 93 ? -20.086 1.864 -4.306 1.00 47.64 238 ASP A N 1
ATOM 620 C CA . ASP A 1 93 ? -20.743 2.904 -3.545 1.00 50.63 238 ASP A CA 1
ATOM 621 C C . ASP A 1 93 ? -22.162 3.125 -4.041 1.00 43.98 238 ASP A C 1
ATOM 622 O O . ASP A 1 93 ? -23.100 3.212 -3.244 1.00 42.14 238 ASP A O 1
ATOM 627 N N . ALA A 1 94 ? -22.320 3.232 -5.357 1.00 40.18 239 ALA A N 1
ATOM 628 C CA . ALA A 1 94 ? -23.662 3.388 -5.931 1.00 37.67 239 ALA A CA 1
ATOM 629 C C . ALA A 1 94 ? -24.522 2.162 -5.593 1.00 31.66 239 ALA A C 1
ATOM 630 O O . ALA A 1 94 ? -25.735 2.276 -5.290 1.00 30.86 239 ALA A O 1
ATOM 632 N N . ALA A 1 95 ? -23.897 0.972 -5.627 1.00 30.71 240 ALA A N 1
ATOM 633 C CA . ALA A 1 95 ? -24.575 -0.252 -5.322 1.00 29.35 240 ALA A CA 1
ATOM 634 C C . ALA A 1 95 ? -25.002 -0.314 -3.877 1.00 32.19 240 ALA A C 1
ATOM 635 O O . ALA A 1 95 ? -26.131 -0.656 -3.576 1.00 33.21 240 ALA A O 1
ATOM 637 N N . ASN A 1 96 ? -24.076 -0.019 -2.978 1.00 34.44 241 ASN A N 1
ATOM 638 C CA . ASN A 1 96 ? -24.390 -0.118 -1.543 1.00 35.69 241 ASN A CA 1
ATOM 639 C C . ASN A 1 96 ? -25.368 0.955 -1.108 1.00 33.08 241 ASN A C 1
ATOM 640 O O . ASN A 1 96 ? -26.153 0.733 -0.236 1.00 35.21 241 ASN A O 1
ATOM 645 N N . ASN A 1 97 ? -25.341 2.119 -1.753 1.00 37.97 242 ASN A N 1
ATOM 646 C CA . ASN A 1 97 ? -26.320 3.129 -1.419 1.00 35.36 242 ASN A CA 1
ATOM 647 C C . ASN A 1 97 ? -27.755 2.652 -1.706 1.00 35.51 242 ASN A C 1
ATOM 648 O O . ASN A 1 97 ? -28.647 2.861 -0.892 1.00 31.40 242 ASN A O 1
ATOM 653 N N . ILE A 1 98 ? -27.988 1.987 -2.854 1.00 31.28 243 ILE A N 1
ATOM 654 C CA . ILE A 1 98 ? -29.300 1.448 -3.120 1.00 27.43 243 ILE A CA 1
ATOM 655 C C . ILE A 1 98 ? -29.671 0.449 -2.046 1.00 23.63 243 ILE A C 1
ATOM 656 O O . ILE A 1 98 ? -30.805 0.476 -1.546 1.00 26.53 243 ILE A O 1
ATOM 661 N N . LEU A 1 99 ? -28.780 -0.487 -1.817 1.00 25.61 244 LEU A N 1
ATOM 662 C CA . LEU A 1 99 ? -29.046 -1.609 -0.884 1.00 28.32 244 LEU A CA 1
ATOM 663 C C . LEU A 1 99 ? -29.406 -1.084 0.548 1.00 27.68 244 LEU A C 1
ATOM 664 O O . LEU A 1 99 ? -30.343 -1.512 1.197 1.00 27.80 244 LEU A O 1
ATOM 669 N N . LYS A 1 100 ? -28.652 -0.087 0.956 1.00 29.02 245 LYS A N 1
ATOM 670 C CA . LYS A 1 100 ? -28.832 0.566 2.234 1.00 29.17 245 LYS A CA 1
ATOM 671 C C . LYS A 1 100 ? -30.172 1.265 2.327 1.00 29.10 245 LYS A C 1
ATOM 672 O O . LYS A 1 100 ? -30.921 1.092 3.295 1.00 28.95 245 LYS A O 1
ATOM 678 N N . VAL A 1 101 ? -30.558 2.015 1.280 1.00 26.84 246 VAL A N 1
ATOM 679 C CA . VAL A 1 101 ? -31.814 2.732 1.314 1.00 25.18 246 VAL A CA 1
ATOM 680 C C . VAL A 1 101 ? -32.910 1.775 1.273 1.00 23.33 246 VAL A C 1
ATOM 681 O O . VAL A 1 101 ? -34.038 1.974 1.861 1.00 25.41 246 VAL A O 1
ATOM 685 N N . LEU A 1 102 ? -32.721 0.723 0.468 1.00 26.63 247 LEU A N 1
ATOM 686 C CA . LEU A 1 102 ? -33.784 -0.222 0.400 1.00 24.73 247 LEU A CA 1
ATOM 687 C C . LEU A 1 102 ? -33.957 -0.940 1.777 1.00 24.48 247 LEU A C 1
ATOM 688 O O . LEU A 1 102 ? -35.064 -1.110 2.237 1.00 25.16 247 LEU A O 1
ATOM 693 N N . ASP A 1 103 ? -32.866 -1.280 2.439 1.00 28.72 248 ASP A N 1
ATOM 694 C CA . ASP A 1 103 ? -32.950 -1.878 3.806 1.00 28.03 248 ASP A CA 1
ATOM 695 C C . ASP A 1 103 ? -33.655 -0.942 4.779 1.00 31.57 248 ASP A C 1
ATOM 696 O O . ASP A 1 103 ? -34.632 -1.329 5.430 1.00 30.89 248 ASP A O 1
ATOM 701 N N . LYS A 1 104 ? -33.166 0.306 4.829 1.00 32.75 249 LYS A N 1
ATOM 702 C CA A LYS A 1 104 ? -33.701 1.327 5.768 0.50 34.42 249 LYS A CA 1
ATOM 703 C CA B LYS A 1 104 ? -33.665 1.294 5.770 0.50 33.84 249 LYS A CA 1
ATOM 704 C C . LYS A 1 104 ? -35.134 1.555 5.454 1.00 35.94 249 LYS A C 1
ATOM 705 O O . LYS A 1 104 ? -36.004 1.477 6.328 1.00 30.89 249 LYS A O 1
ATOM 716 N N . THR A 1 105 ? -35.415 1.855 4.188 1.00 40.31 250 THR A N 1
ATOM 717 C CA . THR A 1 105 ? -36.769 2.275 3.864 1.00 40.86 250 THR A CA 1
ATOM 718 C C . THR A 1 105 ? -37.691 1.080 3.910 1.00 40.89 250 THR A C 1
ATOM 719 O O . THR A 1 105 ? -38.888 1.247 4.162 1.00 40.94 250 THR A O 1
ATOM 723 N N . PHE A 1 106 ? -37.164 -0.136 3.705 1.00 42.65 251 PHE A N 1
ATOM 724 C CA . PHE A 1 106 ? -37.990 -1.321 3.940 1.00 36.64 251 PHE A CA 1
ATOM 725 C C . PHE A 1 106 ? -38.335 -1.629 5.392 1.00 34.33 251 PHE A C 1
ATOM 726 O O . PHE A 1 106 ? -39.326 -2.256 5.713 1.00 38.55 251 PHE A O 1
ATOM 734 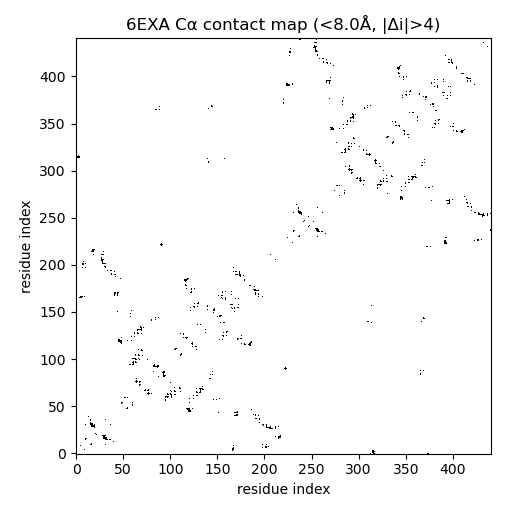N N . VAL A 1 107 ? -37.416 -1.336 6.267 1.00 39.22 252 VAL A N 1
ATOM 735 C CA . VAL A 1 107 ? -37.666 -1.360 7.689 1.00 38.11 252 VAL A CA 1
ATOM 736 C C . VAL A 1 107 ? -38.759 -0.300 8.020 1.00 43.86 252 VAL A C 1
ATOM 737 O O . VAL A 1 107 ? -39.897 -0.589 8.538 1.00 32.39 252 VAL A O 1
ATOM 741 N N . ASP A 1 108 ? -38.458 0.938 7.611 1.00 51.93 253 ASP A N 1
ATOM 742 C CA . ASP A 1 108 ? -39.405 2.071 7.820 1.00 56.96 253 ASP A CA 1
ATOM 743 C C . ASP A 1 108 ? -40.810 1.883 7.224 1.00 58.75 253 ASP A C 1
ATOM 744 O O . ASP A 1 108 ? -41.693 2.635 7.603 1.00 66.17 253 ASP A O 1
ATOM 749 N N . GLY A 1 109 ? -41.041 0.899 6.343 1.00 57.12 254 GLY A N 1
ATOM 750 C CA . GLY A 1 109 ? -42.412 0.480 6.037 1.00 53.73 254 GLY A CA 1
ATOM 751 C C . GLY A 1 109 ? -42.813 0.271 4.591 1.00 56.90 254 GLY A C 1
ATOM 752 O O . GLY A 1 109 ? -43.722 -0.488 4.328 1.00 56.92 254 GLY A O 1
ATOM 753 N N . LYS A 1 110 ? -42.202 0.998 3.663 1.00 66.12 255 LYS A N 1
ATOM 754 C CA . LYS A 1 110 ? -42.311 0.680 2.220 1.00 73.37 255 LYS A CA 1
ATOM 755 C C . LYS A 1 110 ? -41.065 1.231 1.469 1.00 63.42 255 LYS A C 1
ATOM 756 O O . LYS A 1 110 ? -40.779 2.420 1.539 1.00 60.59 255 LYS A O 1
ATOM 762 N N . PRO A 1 111 ? -40.307 0.352 0.781 1.00 63.49 256 PRO A N 1
ATOM 763 C CA . PRO A 1 111 ? -38.999 0.780 0.275 1.00 64.40 256 PRO A CA 1
ATOM 764 C C . PRO A 1 111 ? -39.041 1.770 -0.925 1.00 51.09 256 PRO A C 1
ATOM 765 O O . PRO A 1 111 ? -39.994 1.801 -1.709 1.00 50.43 256 PRO A O 1
ATOM 769 N N . ASP A 1 112 ? -37.990 2.548 -1.052 1.00 45.66 257 ASP A N 1
ATOM 770 C CA . ASP A 1 112 ? -37.937 3.598 -2.068 1.00 49.46 257 ASP A CA 1
ATOM 771 C C . ASP A 1 112 ? -37.201 3.044 -3.280 1.00 34.83 257 ASP A C 1
ATOM 772 O O . ASP A 1 112 ? -35.998 3.230 -3.396 1.00 35.55 257 ASP A O 1
ATOM 777 N N . PHE A 1 113 ? -37.917 2.385 -4.188 1.00 34.21 258 PHE A N 1
ATOM 778 C CA . PHE A 1 113 ? -37.209 1.794 -5.376 1.00 30.41 258 PHE A CA 1
ATOM 779 C C . PHE A 1 113 ? -36.679 2.873 -6.356 1.00 31.00 258 PHE A C 1
ATOM 780 O O . PHE A 1 113 ? -35.761 2.632 -7.109 1.00 28.42 258 PHE A O 1
ATOM 788 N N . SER A 1 114 ? -37.145 4.117 -6.197 1.00 30.29 259 SER A N 1
ATOM 789 C CA . SER A 1 114 ? -36.692 5.269 -7.030 1.00 29.38 259 SER A CA 1
ATOM 790 C C . SER A 1 114 ? -35.253 5.624 -6.838 1.00 27.22 259 SER A C 1
ATOM 791 O O . SER A 1 114 ? -34.656 6.188 -7.688 1.00 25.52 259 SER A O 1
ATOM 794 N N . VAL A 1 115 ? -34.679 5.252 -5.696 1.00 28.71 260 VAL A N 1
ATOM 795 C CA . VAL A 1 115 ? -33.274 5.408 -5.433 1.00 26.64 260 VAL A CA 1
ATOM 796 C C . VAL A 1 115 ? -32.354 4.812 -6.492 1.00 25.66 260 VAL A C 1
ATOM 797 O O . VAL A 1 115 ? -31.252 5.258 -6.685 1.00 26.97 260 VAL A O 1
ATOM 801 N N . ALA A 1 116 ? -32.816 3.724 -7.140 1.00 24.51 261 ALA A N 1
ATOM 802 C CA . ALA A 1 116 ? -32.075 3.064 -8.216 1.00 24.59 261 ALA A CA 1
ATOM 803 C C . ALA A 1 116 ? -32.068 3.849 -9.539 1.00 24.37 261 ALA A C 1
ATOM 804 O O . ALA A 1 116 ? -31.272 3.541 -10.411 1.00 24.74 261 ALA A O 1
ATOM 806 N N . ARG A 1 117 ? -32.984 4.812 -9.723 1.00 22.04 262 ARG A N 1
ATOM 807 C CA . ARG A 1 117 ? -33.106 5.419 -11.085 1.00 23.15 262 ARG A CA 1
ATOM 808 C C . ARG A 1 117 ? -31.843 6.091 -11.602 1.00 25.04 262 ARG A C 1
ATOM 809 O O . ARG A 1 117 ? -31.449 5.900 -12.807 1.00 22.82 262 ARG A O 1
ATOM 817 N N . PRO A 1 118 ? -31.132 6.851 -10.728 1.00 25.14 263 PRO A N 1
ATOM 818 C CA . PRO A 1 118 ? -29.883 7.471 -11.213 1.00 23.89 263 PRO A CA 1
ATOM 819 C C . PRO A 1 118 ? -28.822 6.503 -11.697 1.00 27.81 263 PRO A C 1
ATOM 820 O O . PRO A 1 118 ? -28.143 6.753 -12.670 1.00 27.88 263 PRO A O 1
ATOM 824 N N . VAL A 1 119 ? -28.694 5.399 -10.991 1.00 25.57 264 VAL A N 1
ATOM 825 C CA . VAL A 1 119 ? -27.763 4.380 -11.296 1.00 25.38 264 VAL A CA 1
ATOM 826 C C . VAL A 1 119 ? -28.185 3.650 -12.598 1.00 21.14 264 VAL A C 1
ATOM 827 O O . VAL A 1 119 ? -27.321 3.373 -13.364 1.00 23.66 264 VAL A O 1
ATOM 831 N N . MET A 1 120 ? -29.476 3.314 -12.769 1.00 22.46 265 MET A N 1
ATOM 832 C CA . MET A 1 120 ? -29.999 2.779 -14.025 1.00 23.49 265 MET A CA 1
ATOM 833 C C . MET A 1 120 ? -29.599 3.710 -15.224 1.00 27.74 265 MET A C 1
ATOM 834 O O . MET A 1 120 ? -29.128 3.258 -16.270 1.00 24.82 265 MET A O 1
ATOM 839 N N . LYS A 1 121 ? -29.762 4.998 -15.023 1.00 23.73 266 LYS A N 1
ATOM 840 C CA . LYS A 1 121 ? -29.559 5.968 -16.095 1.00 26.87 266 LYS A CA 1
ATOM 841 C C . LYS A 1 121 ? -28.087 5.948 -16.461 1.00 23.94 266 LYS A C 1
ATOM 842 O O . LYS A 1 121 ? -27.762 5.990 -17.621 1.00 28.14 266 LYS A O 1
ATOM 848 N N . LYS A 1 122 ? -27.196 5.802 -15.500 1.00 26.95 267 LYS A N 1
ATOM 849 C CA . LYS A 1 122 ? -25.790 5.813 -15.714 1.00 29.28 267 LYS A CA 1
ATOM 850 C C . LYS A 1 122 ? -25.236 4.559 -16.322 1.00 31.53 267 LYS A C 1
ATOM 851 O O . LYS A 1 122 ? -24.212 4.643 -17.020 1.00 30.07 267 LYS A O 1
ATOM 857 N N . TYR A 1 123 ? -25.827 3.402 -16.020 1.00 26.76 268 TYR A N 1
ATOM 858 C CA . TYR A 1 123 ? -25.132 2.148 -16.372 1.00 26.76 268 TYR A CA 1
ATOM 859 C C . TYR A 1 123 ? -25.863 1.245 -17.335 1.00 21.92 268 TYR A C 1
ATOM 860 O O . TYR A 1 123 ? -25.240 0.280 -17.808 1.00 26.26 268 TYR A O 1
ATOM 869 N N . GLN A 1 124 ? -27.127 1.544 -17.651 1.00 25.57 269 GLN A N 1
ATOM 870 C CA . GLN A 1 124 ? -27.947 0.618 -18.438 1.00 26.31 269 GLN A CA 1
ATOM 871 C C . GLN A 1 124 ? -27.398 0.409 -19.851 1.00 28.09 269 GLN A C 1
ATOM 872 O O . GLN A 1 124 ? -27.526 -0.684 -20.401 1.00 22.15 269 GLN A O 1
ATOM 878 N N . ASN A 1 125 ? -26.769 1.441 -20.429 1.00 26.22 270 ASN A N 1
ATOM 879 C CA . ASN A 1 125 ? -26.083 1.283 -21.723 1.00 28.10 270 ASN A CA 1
ATOM 880 C C . ASN A 1 125 ? -24.569 1.115 -21.670 1.00 25.31 270 ASN A C 1
ATOM 881 O O . ASN A 1 125 ? -23.891 1.133 -22.690 1.00 31.60 270 ASN A O 1
ATOM 886 N N . SER A 1 126 ? -24.046 0.769 -20.526 1.00 22.64 271 SER A N 1
ATOM 887 C CA . SER A 1 126 ? -22.658 0.435 -20.409 1.00 25.44 271 SER A CA 1
ATOM 888 C C . SER A 1 126 ? -22.372 -0.879 -21.137 1.00 30.54 271 SER A C 1
ATOM 889 O O . SER A 1 126 ? -23.294 -1.744 -21.312 1.00 27.36 271 SER A O 1
ATOM 892 N N . GLU A 1 127 ? -21.105 -1.082 -21.496 1.00 30.55 272 GLU A N 1
ATOM 893 C CA . GLU A 1 127 ? -20.772 -2.200 -22.394 1.00 34.07 272 GLU A CA 1
ATOM 894 C C . GLU A 1 127 ? -21.161 -3.515 -21.790 1.00 29.38 272 GLU A C 1
ATOM 895 O O . GLU A 1 127 ? -21.762 -4.324 -22.481 1.00 26.56 272 GLU A O 1
ATOM 901 N N . LEU A 1 128 ? -20.810 -3.738 -20.516 1.00 29.02 273 LEU A N 1
ATOM 902 C CA . LEU A 1 128 ? -21.036 -5.038 -19.879 1.00 27.00 273 LEU A CA 1
ATOM 903 C C . LEU A 1 128 ? -22.490 -5.331 -19.705 1.00 25.14 273 LEU A C 1
ATOM 904 O O . LEU A 1 128 ? -22.920 -6.487 -19.817 1.00 23.85 273 LEU A O 1
ATOM 909 N N . VAL A 1 129 ? -23.281 -4.289 -19.510 1.00 21.99 274 VAL A N 1
ATOM 910 C CA . VAL A 1 129 ? -24.725 -4.498 -19.409 1.00 22.27 274 VAL A CA 1
ATOM 911 C C . VAL A 1 129 ? -25.323 -4.836 -20.767 1.00 19.72 274 VAL A C 1
ATOM 912 O O . VAL A 1 129 ? -26.218 -5.684 -20.875 1.00 22.04 274 VAL A O 1
ATOM 916 N N . GLN A 1 130 ? -24.937 -4.105 -21.776 1.00 21.58 275 GLN A N 1
ATOM 917 C CA . GLN A 1 130 ? -25.453 -4.343 -23.112 1.00 21.27 275 GLN A CA 1
ATOM 918 C C . GLN A 1 130 ? -25.129 -5.771 -23.536 1.00 21.46 275 GLN A C 1
ATOM 919 O O . GLN A 1 130 ? -25.942 -6.417 -24.176 1.00 22.75 275 GLN A O 1
ATOM 925 N N . GLU A 1 131 ? -23.991 -6.279 -23.133 1.00 20.62 276 GLU A N 1
ATOM 926 C CA . GLU A 1 131 ? -23.678 -7.682 -23.474 1.00 25.71 276 GLU A CA 1
ATOM 927 C C . GLU A 1 131 ? -24.629 -8.679 -22.815 1.00 23.43 276 GLU A C 1
ATOM 928 O O . GLU A 1 131 ? -25.061 -9.627 -23.456 1.00 23.49 276 GLU A O 1
ATOM 934 N N . VAL A 1 132 ? -24.984 -8.451 -21.550 1.00 19.83 277 VAL A N 1
ATOM 935 C CA . VAL A 1 132 ? -25.941 -9.316 -20.886 1.00 19.11 277 VAL A CA 1
ATOM 936 C C . VAL A 1 132 ? -27.348 -9.213 -21.472 1.00 19.29 277 VAL A C 1
ATOM 937 O O . VAL A 1 132 ? -28.002 -10.223 -21.766 1.00 17.84 277 VAL A O 1
ATOM 941 N N . VAL A 1 133 ? -27.802 -7.995 -21.711 1.00 17.75 278 VAL A N 1
ATOM 942 C CA . VAL A 1 133 ? -29.122 -7.781 -22.316 1.00 18.02 278 VAL A CA 1
ATOM 943 C C . VAL A 1 133 ? -29.240 -8.370 -23.704 1.00 20.30 278 VAL A C 1
ATOM 944 O O . VAL A 1 133 ? -30.314 -8.846 -24.105 1.00 21.01 278 VAL A O 1
ATOM 948 N N . ALA A 1 134 ? -28.135 -8.385 -24.457 1.00 20.02 279 ALA A N 1
ATOM 949 C CA . ALA A 1 134 ? -28.136 -8.890 -25.813 1.00 19.83 279 ALA A CA 1
ATOM 950 C C . ALA A 1 134 ? -28.365 -10.407 -25.805 1.00 20.26 279 ALA A C 1
ATOM 951 O O . ALA A 1 134 ? -29.042 -10.883 -26.695 1.00 20.83 279 ALA A O 1
ATOM 953 N N . LYS A 1 135 ? -27.838 -11.066 -24.800 1.00 17.96 280 LYS A N 1
ATOM 954 C CA . LYS A 1 135 ? -27.848 -12.530 -24.686 1.00 20.88 280 LYS A CA 1
ATOM 955 C C . LYS A 1 135 ? -29.009 -13.210 -23.989 1.00 17.13 280 LYS A C 1
ATOM 956 O O . LYS A 1 135 ? -29.000 -14.463 -23.848 1.00 16.94 280 LYS A O 1
ATOM 962 N N . HIS A 1 136 ? -29.965 -12.440 -23.467 1.00 15.64 281 HIS A N 1
ATOM 963 C CA . HIS A 1 136 ? -31.092 -13.033 -22.684 1.00 14.79 281 HIS A CA 1
ATOM 964 C C . HIS A 1 136 ? -32.400 -12.316 -23.033 1.00 14.78 281 HIS A C 1
ATOM 965 O O . HIS A 1 136 ? -32.435 -11.071 -23.158 1.00 17.86 281 HIS A O 1
ATOM 972 N N . ALA A 1 137 ? -33.472 -13.087 -23.157 1.00 14.32 282 ALA A N 1
ATOM 973 C CA . ALA A 1 137 ? -34.713 -12.585 -23.681 1.00 16.66 282 ALA A CA 1
ATOM 974 C C . ALA A 1 137 ? -35.733 -12.191 -22.596 1.00 17.29 282 ALA A C 1
ATOM 975 O O . ALA A 1 137 ? -36.726 -11.512 -22.937 1.00 18.71 282 ALA A O 1
ATOM 977 N N . TYR A 1 138 ? -35.593 -12.707 -21.369 1.00 16.97 283 TYR A N 1
ATOM 978 C CA . TYR A 1 138 ? -36.555 -12.559 -20.308 1.00 17.64 283 TYR A CA 1
ATOM 979 C C . TYR A 1 138 ? -36.001 -11.738 -19.191 1.00 16.24 283 TYR A C 1
ATOM 980 O O . TYR A 1 138 ? -34.819 -11.791 -18.864 1.00 16.28 283 TYR A O 1
ATOM 989 N N . VAL A 1 139 ? -36.850 -10.945 -18.526 1.00 14.61 284 VAL A N 1
ATOM 990 C CA . VAL A 1 139 ? -36.390 -10.220 -17.360 1.00 15.03 284 VAL A CA 1
ATOM 991 C C . VAL A 1 139 ? -35.604 -11.103 -16.345 1.00 14.34 284 VAL A C 1
ATOM 992 O O . VAL 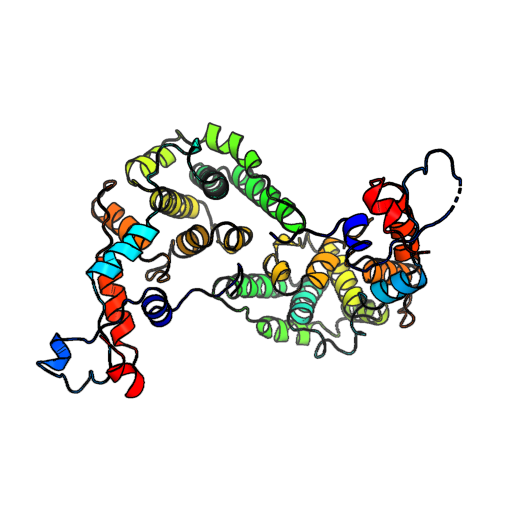A 1 139 ? -34.540 -10.721 -15.840 1.00 14.94 284 VAL A O 1
ATOM 996 N N . LEU A 1 140 ? -36.129 -12.294 -16.074 1.00 17.25 285 LEU A N 1
ATOM 997 C CA . LEU A 1 140 ? -35.546 -13.137 -15.084 1.00 16.17 285 LEU A CA 1
ATOM 998 C C . LEU A 1 140 ? -34.222 -13.667 -15.564 1.00 14.99 285 LEU A C 1
ATOM 999 O O . LEU A 1 140 ? -33.360 -13.881 -14.743 1.00 16.70 285 LEU A O 1
ATOM 1004 N N . THR A 1 141 ? -34.082 -13.949 -16.857 1.00 15.67 286 THR A N 1
ATOM 1005 C CA . THR A 1 141 ? -32.734 -14.419 -17.319 1.00 16.38 286 THR A CA 1
ATOM 1006 C C . THR A 1 141 ? -31.734 -13.298 -17.480 1.00 16.85 286 THR A C 1
ATOM 1007 O O . THR A 1 141 ? -30.576 -13.494 -17.211 1.00 17.91 286 THR A O 1
ATOM 1011 N N . VAL A 1 142 ? -32.177 -12.100 -17.882 1.00 14.33 287 VAL A N 1
ATOM 1012 C CA . VAL A 1 142 ? -31.335 -10.926 -17.811 1.00 15.22 287 VAL A CA 1
ATOM 1013 C C . VAL A 1 142 ? -30.764 -10.640 -16.428 1.00 15.34 287 VAL A C 1
ATOM 1014 O O . VAL A 1 142 ? -29.513 -10.600 -16.229 1.00 15.07 287 VAL A O 1
ATOM 1018 N N . ILE A 1 143 ? -31.636 -10.552 -15.428 1.00 15.57 288 ILE A N 1
ATOM 1019 C CA . ILE A 1 143 ? -31.226 -10.137 -14.085 1.00 17.10 288 ILE A CA 1
ATOM 1020 C C . ILE A 1 143 ? -30.395 -11.271 -13.435 1.00 17.85 288 ILE A C 1
ATOM 1021 O O . ILE A 1 143 ? -29.403 -10.980 -12.754 1.00 17.70 288 ILE A O 1
ATOM 1026 N N . ALA A 1 144 ? -30.698 -12.523 -13.745 1.00 17.95 289 ALA A N 1
ATOM 1027 C CA . ALA A 1 144 ? -29.728 -13.628 -13.278 1.00 15.95 289 ALA A CA 1
ATOM 1028 C C . ALA A 1 144 ? -28.329 -13.446 -13.805 1.00 17.68 289 ALA A C 1
ATOM 1029 O O . ALA A 1 144 ? -27.366 -13.606 -13.070 1.00 15.76 289 ALA A O 1
ATOM 1031 N N . SER A 1 145 ? -28.196 -13.110 -15.083 1.00 16.23 290 SER A N 1
ATOM 1032 C CA . SER A 1 145 ? -26.865 -12.891 -15.618 1.00 20.13 290 SER A CA 1
ATOM 1033 C C . SER A 1 145 ? -26.269 -11.596 -15.097 1.00 20.48 290 SER A C 1
ATOM 1034 O O . SER A 1 145 ? -25.023 -11.489 -15.043 1.00 21.70 290 SER A O 1
ATOM 1037 N N . LEU A 1 146 ? -27.100 -10.574 -14.800 1.00 18.03 291 LEU A N 1
ATOM 1038 C CA . LEU A 1 146 ? -26.528 -9.352 -14.177 1.00 19.79 291 LEU A CA 1
ATOM 1039 C C . LEU A 1 146 ? -25.955 -9.701 -12.792 1.00 19.63 291 LEU A C 1
ATOM 1040 O O . LEU A 1 146 ? -24.879 -9.255 -12.429 1.00 20.31 291 LEU A O 1
ATOM 1045 N N . LEU A 1 147 ? -26.666 -10.534 -12.023 1.00 20.22 292 LEU A N 1
ATOM 1046 C CA . LEU A 1 147 ? -26.150 -10.919 -10.702 1.00 20.94 292 LEU A CA 1
ATOM 1047 C C . LEU A 1 147 ? -24.875 -11.787 -10.850 1.00 21.88 292 LEU A C 1
ATOM 1048 O O . LEU A 1 147 ? -23.868 -11.547 -10.166 1.00 22.44 292 LEU A O 1
ATOM 1053 N N . GLU A 1 148 ? -24.893 -12.714 -11.807 1.00 22.34 293 GLU A N 1
ATOM 1054 C CA . GLU A 1 148 ? -23.679 -13.601 -12.032 1.00 24.40 293 GLU A CA 1
ATOM 1055 C C . GLU A 1 148 ? -22.456 -12.734 -12.342 1.00 27.61 293 GLU A C 1
ATOM 1056 O O . GLU A 1 148 ? -21.344 -12.961 -11.833 1.00 27.84 293 GLU A O 1
ATOM 1062 N N . ALA A 1 149 ? -22.694 -11.704 -13.136 1.00 23.06 294 ALA A N 1
ATOM 1063 C CA . ALA A 1 149 ? -21.644 -10.830 -13.571 1.00 25.77 294 ALA A CA 1
ATOM 1064 C C . ALA A 1 149 ? -21.205 -9.912 -12.453 1.00 25.65 294 ALA A C 1
ATOM 1065 O O . ALA A 1 149 ? -20.007 -9.663 -12.335 1.00 26.29 294 ALA A O 1
ATOM 1067 N N . ALA A 1 150 ? -22.150 -9.454 -11.640 1.00 22.94 295 ALA A N 1
ATOM 1068 C CA . ALA A 1 150 ? -21.831 -8.578 -10.494 1.00 25.31 295 ALA A CA 1
ATOM 1069 C C . ALA A 1 150 ? -20.944 -9.301 -9.509 1.00 30.91 295 ALA A C 1
ATOM 1070 O O . ALA A 1 150 ? -20.145 -8.676 -8.843 1.00 28.95 295 ALA A O 1
ATOM 1072 N N . ARG A 1 151 ? -21.128 -10.617 -9.412 1.00 30.74 296 ARG A N 1
ATOM 1073 C CA . ARG A 1 151 ? -20.335 -11.443 -8.556 1.00 34.08 296 ARG A CA 1
ATOM 1074 C C . ARG A 1 151 ? -18.872 -11.610 -8.922 1.00 40.84 296 ARG A C 1
ATOM 1075 O O . ARG A 1 151 ? -18.104 -12.084 -8.067 1.00 41.40 296 ARG A O 1
ATOM 1083 N N . GLU A 1 152 ? -18.456 -11.176 -10.115 1.00 43.24 297 GLU A N 1
ATOM 1084 C CA . GLU A 1 152 ? -17.019 -11.030 -10.400 1.00 47.83 297 GLU A CA 1
ATOM 1085 C C . GLU A 1 152 ? -16.384 -9.849 -9.610 1.00 47.63 297 GLU A C 1
ATOM 1086 O O . GLU A 1 152 ? -15.167 -9.795 -9.433 1.00 48.28 297 GLU A O 1
ATOM 1092 N N . ASP A 1 153 ? -17.206 -8.911 -9.148 1.00 48.08 298 ASP A N 1
ATOM 1093 C CA . ASP A 1 153 ? -16.732 -7.771 -8.359 1.00 49.23 298 ASP A CA 1
ATOM 1094 C C . ASP A 1 153 ? -16.652 -8.146 -6.860 1.00 52.02 298 ASP A C 1
ATOM 1095 O O . ASP A 1 153 ? -15.666 -7.862 -6.208 1.00 60.35 298 ASP A O 1
ATOM 1100 N N . GLY A 1 154 ? -17.700 -8.750 -6.319 1.00 55.81 299 GLY A N 1
ATOM 1101 C CA . GLY A 1 154 ? -17.736 -9.147 -4.909 1.00 47.82 299 GLY A CA 1
ATOM 1102 C C . GLY A 1 154 ? -18.744 -10.228 -4.663 1.00 47.24 299 GLY A C 1
ATOM 1103 O O . GLY A 1 154 ? -19.223 -10.839 -5.596 1.00 47.33 299 GLY A O 1
ATOM 1104 N N . VAL A 1 155 ? -19.082 -10.460 -3.403 1.00 47.98 300 VAL A N 1
ATOM 1105 C CA . VAL A 1 155 ? -19.850 -11.658 -2.981 1.00 45.05 300 VAL A CA 1
ATOM 1106 C C . VAL A 1 155 ? -21.339 -11.585 -3.382 1.00 41.18 300 VAL A C 1
ATOM 1107 O O . VAL A 1 155 ? -21.938 -12.595 -3.760 1.00 42.61 300 VAL A O 1
ATOM 1111 N N . VAL A 1 156 ? -21.894 -10.393 -3.269 1.00 36.52 301 VAL A N 1
ATOM 1112 C CA . VAL A 1 156 ? -23.336 -10.090 -3.529 1.00 36.22 301 VAL A CA 1
ATOM 1113 C C . VAL A 1 156 ? -24.310 -11.199 -3.111 1.00 34.03 301 VAL A C 1
ATOM 1114 O O . VAL A 1 156 ? -24.968 -11.838 -3.958 1.00 32.41 301 VAL A O 1
ATOM 1118 N N . PRO A 1 157 ? -24.423 -11.432 -1.803 1.00 35.83 302 PRO A N 1
ATOM 1119 C CA . PRO A 1 157 ? -25.349 -12.414 -1.331 1.00 34.13 302 PRO A CA 1
ATOM 1120 C C . PRO A 1 157 ? -26.798 -11.925 -1.311 1.00 32.82 302 PRO A C 1
ATOM 1121 O O . PRO A 1 157 ? -27.086 -10.723 -1.108 1.00 29.98 302 PRO A O 1
ATOM 1125 N N . SER A 1 158 ? -27.669 -12.904 -1.443 1.00 27.66 303 SER A N 1
ATOM 1126 C CA . SER A 1 158 ? -29.104 -12.785 -1.141 1.00 33.07 303 SER A CA 1
ATOM 1127 C C . SER A 1 158 ? -29.488 -11.997 0.090 1.00 40.58 303 SER A C 1
ATOM 1128 O O . SER A 1 158 ? -30.585 -11.398 0.158 1.00 38.31 303 SER A O 1
ATOM 1131 N N . SER A 1 159 ? -28.613 -12.080 1.073 1.00 42.72 304 SER A N 1
ATOM 1132 C CA . SER A 1 159 ? -28.745 -11.405 2.343 1.00 46.41 304 SER A CA 1
ATOM 1133 C C . SER A 1 159 ? -28.449 -9.886 2.312 1.00 42.75 304 SER A C 1
ATOM 1134 O O . SER A 1 159 ? -28.675 -9.173 3.307 1.00 43.33 304 SER A O 1
ATOM 1137 N N . GLU A 1 160 ? -27.950 -9.364 1.201 1.00 41.80 305 GLU A N 1
ATOM 1138 C CA . GLU A 1 160 ? -27.954 -7.919 0.996 1.00 37.45 305 GLU A CA 1
ATOM 1139 C C . GLU A 1 160 ? -29.394 -7.445 0.633 1.00 38.12 305 GLU A C 1
ATOM 1140 O O . GLU A 1 160 ? -29.637 -6.249 0.613 1.00 37.91 305 GLU A O 1
ATOM 1146 N N . PHE A 1 161 ? -30.333 -8.355 0.345 1.00 29.16 306 PHE A N 1
ATOM 1147 C CA . PHE A 1 161 ? -31.636 -7.986 -0.187 1.00 30.98 306 PHE A CA 1
ATOM 1148 C C . PHE A 1 161 ? -32.662 -8.954 0.329 1.00 26.92 306 PHE A C 1
ATOM 1149 O O . PHE A 1 161 ? -33.569 -9.396 -0.339 1.00 24.14 306 PHE A O 1
ATOM 1157 N N . LEU A 1 162 ? -32.594 -9.131 1.665 1.00 32.62 307 LEU A N 1
ATOM 1158 C CA . LEU A 1 162 ? -33.520 -9.960 2.385 1.00 35.98 307 LEU A CA 1
ATOM 1159 C C . LEU A 1 162 ? -34.988 -9.597 2.168 1.00 33.08 307 LEU A C 1
ATOM 1160 O O . LEU A 1 162 ? -35.837 -10.465 2.001 1.00 30.88 307 LEU A O 1
ATOM 1165 N N . TRP A 1 163 ? -35.278 -8.303 2.123 1.00 30.83 308 TRP A N 1
ATOM 1166 C CA . TRP A 1 163 ? -36.661 -7.786 1.833 1.00 29.44 308 TRP A CA 1
ATOM 1167 C C . TRP A 1 163 ? -37.360 -8.250 0.540 1.00 27.36 308 TRP A C 1
ATOM 1168 O O . TRP A 1 163 ? -38.610 -8.157 0.369 1.00 26.09 308 TRP A O 1
ATOM 1179 N N . LEU A 1 164 ? -36.563 -8.714 -0.420 1.00 28.54 309 LEU A N 1
ATOM 1180 C CA . LEU A 1 164 ? -37.129 -9.236 -1.663 1.00 29.08 309 LEU A CA 1
ATOM 1181 C C . LEU A 1 164 ? -38.008 -10.465 -1.490 1.00 30.12 309 LEU A C 1
ATOM 1182 O O . LEU A 1 164 ? -38.995 -10.608 -2.207 1.00 31.41 309 LEU A O 1
ATOM 1187 N N . LYS A 1 165 ? -37.739 -11.332 -0.501 1.00 35.76 310 LYS A N 1
ATOM 1188 C CA . LYS A 1 165 ? -38.631 -12.560 -0.355 1.00 35.55 310 LYS A CA 1
ATOM 1189 C C . LYS A 1 165 ? -40.104 -12.239 -0.243 1.00 35.37 310 LYS A C 1
ATOM 1190 O O . LYS A 1 165 ? -40.942 -12.684 -1.046 1.00 33.98 310 LYS A O 1
ATOM 1196 N N . PRO A 1 166 ? -40.452 -11.380 0.718 1.00 38.47 311 PRO A N 1
ATOM 1197 C CA . PRO A 1 166 ? -41.858 -11.014 0.719 1.00 40.22 311 PRO A CA 1
ATOM 1198 C C . PRO A 1 166 ? -42.289 -10.103 -0.423 1.00 41.16 311 PRO A C 1
ATOM 1199 O O . PRO A 1 166 ? -43.462 -10.145 -0.836 1.00 43.97 311 PRO A O 1
ATOM 1203 N N . VAL A 1 167 ? -41.373 -9.260 -0.918 1.00 39.35 312 VAL A N 1
ATOM 1204 C CA . VAL A 1 167 ? -41.737 -8.400 -2.067 1.00 41.74 312 VAL A CA 1
ATOM 1205 C C . VAL A 1 167 ? -42.036 -9.233 -3.321 1.00 39.40 312 VAL A C 1
ATOM 1206 O O . VAL A 1 167 ? -43.085 -9.042 -3.919 1.00 32.92 312 VAL A O 1
ATOM 1210 N N . ASP A 1 168 ? -41.152 -10.198 -3.683 1.00 37.10 313 ASP A N 1
ATOM 1211 C CA . ASP A 1 168 ? -41.291 -10.904 -4.983 1.00 34.18 313 ASP A CA 1
ATOM 1212 C C . ASP A 1 168 ? -40.665 -12.320 -4.876 1.00 32.78 313 ASP A C 1
ATOM 1213 O O . ASP A 1 168 ? -39.426 -12.479 -5.017 1.00 24.83 313 ASP A O 1
ATOM 1218 N N . ARG A 1 169 ? -41.529 -13.294 -4.604 1.00 33.54 314 ARG A N 1
ATOM 1219 C CA . ARG A 1 169 ? -41.076 -14.636 -4.210 1.00 37.71 314 ARG A CA 1
ATOM 1220 C C . ARG A 1 169 ? -40.278 -15.305 -5.357 1.00 25.86 314 ARG A C 1
ATOM 1221 O O . ARG A 1 169 ? -39.236 -15.866 -5.101 1.00 32.47 314 ARG A O 1
ATOM 1229 N N . ARG A 1 170 ? -40.851 -15.297 -6.546 1.00 26.79 315 ARG A N 1
ATOM 1230 C CA . ARG A 1 170 ? -40.271 -15.819 -7.781 1.00 27.65 315 ARG A CA 1
ATOM 1231 C C . ARG A 1 170 ? -38.879 -15.188 -8.097 1.00 25.64 315 ARG A C 1
ATOM 1232 O O . ARG A 1 170 ? -37.854 -15.871 -8.212 1.00 22.78 315 ARG A O 1
ATOM 1240 N N . LEU A 1 171 ? -38.808 -13.844 -8.119 1.00 25.72 316 LEU A N 1
ATOM 1241 C CA . LEU A 1 171 ? -37.467 -13.229 -8.176 1.00 23.59 316 LEU A CA 1
ATOM 1242 C C . LEU A 1 171 ? -36.474 -13.641 -7.073 1.00 24.58 316 LEU A C 1
ATOM 1243 O O . LEU A 1 171 ? -35.261 -13.849 -7.338 1.00 20.78 316 LEU A O 1
ATOM 1248 N N . TRP A 1 172 ? -36.935 -13.704 -5.805 1.00 20.76 317 TRP A N 1
ATOM 1249 C CA . TRP A 1 172 ? -36.098 -14.085 -4.749 1.00 23.72 317 TRP A CA 1
ATOM 1250 C C . TRP A 1 172 ? -35.521 -15.491 -5.008 1.00 19.53 317 TRP A C 1
ATOM 1251 O O . TRP A 1 172 ? -34.320 -15.652 -4.891 1.00 22.01 317 TRP A O 1
ATOM 1262 N N . TYR A 1 173 ? -36.375 -16.420 -5.405 1.00 21.25 318 TYR A N 1
ATOM 1263 C CA . TYR A 1 173 ? -35.885 -17.781 -5.675 1.00 21.55 318 TYR A CA 1
ATOM 1264 C C . TYR A 1 173 ? -34.926 -17.872 -6.877 1.00 20.10 318 TYR A C 1
ATOM 1265 O O . TYR A 1 173 ? -33.871 -18.492 -6.770 1.00 23.83 318 TYR A O 1
ATOM 1274 N N . MET A 1 174 ? -35.230 -17.129 -7.944 1.00 21.75 319 MET A N 1
ATOM 1275 C CA . MET A 1 174 ? -34.328 -17.044 -9.109 1.00 22.48 319 MET A CA 1
ATOM 1276 C C . MET A 1 174 ? -32.987 -16.492 -8.777 1.00 21.33 319 MET A C 1
ATOM 1277 O O . MET A 1 174 ? -31.954 -17.081 -9.160 1.00 20.02 319 MET A O 1
ATOM 1282 N N . LEU A 1 175 ? -32.928 -15.414 -8.004 1.00 21.63 320 LEU A N 1
ATOM 1283 C CA . LEU A 1 175 ? -31.636 -14.871 -7.680 1.00 22.14 320 LEU A CA 1
ATOM 1284 C C . LEU A 1 175 ? -30.882 -15.778 -6.693 1.00 25.23 320 LEU A C 1
ATOM 1285 O O . LEU A 1 175 ? -29.650 -15.931 -6.830 1.00 23.32 320 LEU A O 1
ATOM 1290 N N . ASN A 1 176 ? -31.611 -16.477 -5.796 1.00 25.59 321 ASN A N 1
ATOM 1291 C CA . ASN A 1 176 ? -30.908 -17.427 -4.858 1.00 29.43 321 ASN A CA 1
ATOM 1292 C C . ASN A 1 176 ? -30.368 -18.709 -5.550 1.00 33.01 321 ASN A C 1
ATOM 1293 O O . ASN A 1 176 ? -29.510 -19.394 -4.999 1.00 29.20 321 ASN A O 1
ATOM 1298 N N . CYS A 1 177 ? -30.803 -18.941 -6.772 1.00 27.68 322 CYS A N 1
ATOM 1299 C CA . CYS A 1 177 ? -30.295 -20.034 -7.620 1.00 28.48 322 CYS A CA 1
ATOM 1300 C C . CYS A 1 177 ? -29.087 -19.688 -8.481 1.00 27.12 322 CYS A C 1
ATOM 1301 O O . CYS A 1 177 ? -28.495 -20.610 -9.017 1.00 26.07 322 CYS A O 1
ATOM 1304 N N . VAL A 1 178 ? -28.705 -18.391 -8.593 1.00 22.33 323 VAL A N 1
ATOM 1305 C CA . VAL A 1 178 ? -27.555 -18.024 -9.343 1.00 22.28 323 VAL A CA 1
ATOM 1306 C C . VAL A 1 178 ? -26.339 -18.596 -8.552 1.00 23.81 323 VAL A C 1
ATOM 1307 O O . VAL A 1 178 ? -26.181 -18.300 -7.390 1.00 29.21 323 VAL A O 1
ATOM 1311 N N . GLY A 1 179 ? -25.494 -19.376 -9.196 1.00 25.91 324 GLY A N 1
ATOM 1312 C CA . GLY A 1 179 ? -24.359 -20.055 -8.481 1.00 28.17 324 GLY A CA 1
ATOM 1313 C C . GLY A 1 179 ? -24.683 -21.488 -8.045 1.00 30.55 324 GLY A C 1
ATOM 1314 O O . GLY A 1 179 ? -23.778 -22.277 -7.627 1.00 33.33 324 GLY A O 1
ATOM 1315 N N . ARG A 1 180 ? -25.933 -21.873 -8.184 1.00 28.19 325 ARG A N 1
ATOM 1316 C CA . ARG A 1 180 ? -26.381 -23.224 -7.810 1.00 30.08 325 ARG A CA 1
ATOM 1317 C C . ARG A 1 180 ? -26.515 -24.070 -9.038 1.00 32.41 325 ARG A C 1
ATOM 1318 O O . ARG A 1 180 ? -26.718 -23.561 -10.095 1.00 33.42 325 ARG A O 1
ATOM 1326 N N . GLN A 1 181 ? -26.424 -25.383 -8.893 1.00 32.36 326 GLN A N 1
ATOM 1327 C CA . GLN A 1 181 ? -26.556 -26.274 -10.038 1.00 31.64 326 GLN A CA 1
ATOM 1328 C C . GLN A 1 181 ? -28.008 -26.780 -10.209 1.00 26.98 326 GLN A C 1
ATOM 1329 O O . GLN A 1 181 ? -28.390 -27.062 -11.326 1.00 27.53 326 GLN A O 1
ATOM 1335 N N . THR A 1 182 ? -28.791 -26.838 -9.131 1.00 27.64 327 THR A N 1
ATOM 1336 C CA . THR A 1 182 ? -30.177 -27.301 -9.097 1.00 28.45 327 THR A CA 1
ATOM 1337 C C . THR A 1 182 ? -31.137 -26.238 -8.495 1.00 26.13 327 THR A C 1
ATOM 1338 O O . THR A 1 182 ? -30.996 -25.853 -7.351 1.00 28.71 327 THR A O 1
ATOM 1342 N N . PRO A 1 183 ? -32.144 -25.810 -9.263 1.00 25.95 328 PRO A N 1
ATOM 1343 C CA . PRO A 1 183 ? -33.024 -24.717 -8.770 1.00 23.53 328 PRO A CA 1
ATOM 1344 C C . PRO A 1 183 ? -34.158 -25.274 -7.935 1.00 23.17 328 PRO A C 1
ATOM 1345 O O . PRO A 1 183 ? 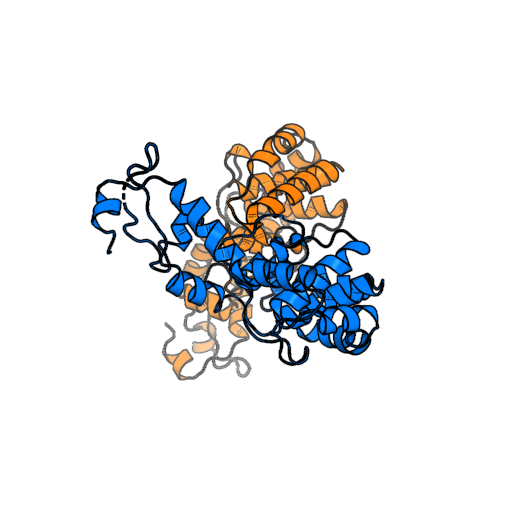-34.498 -26.482 -8.025 1.00 21.22 328 PRO A O 1
ATOM 1349 N N . TYR A 1 184 ? -34.798 -24.382 -7.206 1.00 21.54 329 TYR A N 1
ATOM 1350 C CA . TYR A 1 184 ? -36.075 -24.677 -6.623 1.00 23.64 329 TYR A CA 1
ATOM 1351 C C . TYR A 1 184 ? -37.086 -24.926 -7.714 1.00 25.06 329 TYR A C 1
ATOM 1352 O O . TYR A 1 184 ? -37.038 -24.257 -8.766 1.00 21.04 329 TYR A O 1
ATOM 1361 N N . SER A 1 185 ? -38.034 -25.860 -7.509 1.00 21.73 330 SER A N 1
ATOM 1362 C CA . SER A 1 185 ? -39.002 -26.153 -8.551 1.00 23.14 330 SER A CA 1
ATOM 1363 C C . SER A 1 185 ? -39.796 -24.913 -8.999 1.00 24.10 330 SER A C 1
ATOM 1364 O O . SER A 1 185 ? -40.176 -24.807 -10.171 1.00 22.82 330 SER A O 1
ATOM 1367 N N . GLU A 1 186 ? -40.024 -24.002 -8.080 1.00 22.82 331 GLU A N 1
ATOM 1368 C CA . GLU A 1 186 ? -40.834 -22.784 -8.373 1.00 26.19 331 GLU A CA 1
ATOM 1369 C C . GLU A 1 186 ? -40.153 -21.789 -9.356 1.00 23.76 331 GLU A C 1
ATOM 1370 O O . GLU A 1 186 ? -40.788 -20.805 -9.806 1.00 22.45 331 GLU A O 1
ATOM 1376 N N . VAL A 1 187 ? -38.886 -21.996 -9.662 1.00 21.56 332 VAL A N 1
ATOM 1377 C CA . VAL A 1 187 ? -38.217 -21.216 -10.702 1.00 20.90 332 VAL A CA 1
ATOM 1378 C C . VAL A 1 187 ? -37.428 -22.149 -11.618 1.00 21.47 332 VAL A C 1
ATOM 1379 O O . VAL A 1 187 ? -36.422 -21.745 -12.265 1.00 20.09 332 VAL A O 1
ATOM 1383 N N . ALA A 1 188 ? -37.811 -23.410 -11.673 1.00 20.56 333 ALA A N 1
ATOM 1384 C CA . ALA A 1 188 ? -37.005 -24.331 -12.536 1.00 20.40 333 ALA A CA 1
ATOM 1385 C C . ALA A 1 188 ? -37.151 -23.950 -14.045 1.00 19.34 333 ALA A C 1
ATOM 1386 O O . ALA A 1 188 ? -36.269 -24.242 -14.841 1.00 19.65 333 ALA A O 1
ATOM 1388 N N . GLY A 1 189 ? -38.275 -23.333 -14.406 1.00 18.24 334 GLY A N 1
ATOM 1389 C CA . GLY A 1 189 ? -38.489 -22.927 -15.760 1.00 18.96 334 GLY A CA 1
ATOM 1390 C C . GLY A 1 189 ? -37.496 -21.833 -16.170 1.00 19.17 334 GLY A C 1
ATOM 1391 O O . GLY A 1 189 ? -36.726 -22.040 -17.102 1.00 19.14 334 GLY A O 1
ATOM 1392 N N . PRO A 1 190 ? -37.503 -20.705 -15.465 1.00 18.86 335 PRO A N 1
ATOM 1393 C CA . PRO A 1 190 ? -36.569 -19.615 -15.841 1.00 19.38 335 PRO A CA 1
ATOM 1394 C C . PRO A 1 190 ? -35.096 -20.006 -15.642 1.00 18.17 335 PRO A C 1
ATOM 1395 O O . PRO A 1 190 ? -34.236 -19.557 -16.369 1.00 17.17 335 PRO A O 1
ATOM 1399 N N . PHE A 1 191 ? -34.801 -20.791 -14.633 1.00 16.95 336 PHE A N 1
ATOM 1400 C CA . PHE A 1 191 ? -33.418 -21.351 -14.498 1.00 18.11 336 PHE A CA 1
ATOM 1401 C C . PHE A 1 191 ? -33.032 -22.223 -15.705 1.00 15.62 336 PHE A C 1
ATOM 1402 O O . PHE A 1 191 ? -31.903 -22.081 -16.183 1.00 18.56 336 PHE A O 1
ATOM 1410 N N . ALA A 1 192 ? -33.899 -23.119 -16.184 1.00 16.16 337 ALA A N 1
ATOM 1411 C CA . ALA A 1 192 ? -33.614 -23.990 -17.347 1.00 16.82 337 ALA A CA 1
ATOM 1412 C C . ALA A 1 192 ? -33.387 -23.121 -18.565 1.00 18.98 337 ALA A C 1
ATOM 1413 O O . ALA A 1 192 ? -32.478 -23.343 -19.326 1.00 17.14 337 ALA A O 1
ATOM 1415 N N . HIS A 1 193 ? -34.262 -22.110 -18.720 1.00 17.80 338 HIS A N 1
ATOM 1416 C CA . HIS A 1 193 ? -34.192 -21.235 -19.861 1.00 16.28 338 HIS A CA 1
ATOM 1417 C C . HIS A 1 193 ? -32.898 -20.428 -19.846 1.00 17.60 338 HIS A C 1
ATOM 1418 O O . HIS A 1 193 ? -32.269 -20.259 -20.885 1.00 15.69 338 HIS A O 1
ATOM 1425 N N . TRP A 1 194 ? -32.523 -19.897 -18.680 1.00 15.36 339 TRP A N 1
ATOM 1426 C CA . TRP A 1 194 ? -31.331 -19.103 -18.530 1.00 17.14 339 TRP A CA 1
ATOM 1427 C C . TRP A 1 194 ? -30.093 -19.957 -18.963 1.00 16.57 339 TRP A C 1
ATOM 1428 O O . TRP A 1 194 ? -29.233 -19.542 -19.729 1.00 14.81 339 TRP A O 1
ATOM 1439 N N . LYS A 1 195 ? -30.052 -21.145 -18.437 1.00 18.59 340 LYS A N 1
ATOM 1440 C CA . LYS A 1 195 ? -28.969 -22.116 -18.775 1.00 21.23 340 LYS A CA 1
ATOM 1441 C C . LYS A 1 195 ? -28.982 -22.439 -20.274 1.00 19.03 340 LYS A C 1
ATOM 1442 O O . LYS A 1 195 ? -27.944 -22.401 -20.906 1.00 18.97 340 LYS A O 1
ATOM 1448 N N . ALA A 1 196 ? -30.150 -22.646 -20.860 1.00 17.37 341 ALA A N 1
ATOM 1449 C CA . ALA A 1 196 ? -30.264 -22.875 -22.312 1.00 18.53 341 ALA A CA 1
ATOM 1450 C C . ALA A 1 196 ? -29.755 -21.675 -23.130 1.00 18.77 341 ALA A C 1
ATOM 1451 O O . ALA A 1 196 ? -29.025 -21.838 -24.124 1.00 18.00 341 ALA A O 1
ATOM 1453 N N . GLU A 1 197 ? -30.108 -20.452 -22.708 1.00 17.97 342 GLU A N 1
ATOM 1454 C CA . GLU A 1 197 ? -29.580 -19.268 -23.374 1.00 15.83 342 GLU A CA 1
ATOM 1455 C C . GLU A 1 197 ? -28.074 -19.235 -23.297 1.00 17.09 342 GLU A C 1
ATOM 1456 O O . GLU A 1 197 ? -27.402 -18.959 -24.299 1.00 17.20 342 GLU A O 1
ATOM 1462 N N . LYS A 1 198 ? -27.501 -19.461 -22.138 1.00 17.79 343 LYS A N 1
ATOM 1463 C CA . LYS A 1 198 ? -26.004 -19.529 -22.064 1.00 21.22 343 LYS A CA 1
ATOM 1464 C C . LYS A 1 198 ? -25.362 -20.603 -22.980 1.00 21.20 343 LYS A C 1
ATOM 1465 O O . LYS A 1 198 ? -24.319 -20.363 -23.532 1.00 20.26 343 LYS A O 1
ATOM 1471 N N . GLU A 1 199 ? -26.000 -21.756 -23.073 1.00 21.89 344 GLU A N 1
ATOM 1472 C CA . GLU A 1 199 ? -25.547 -22.876 -23.882 1.00 23.48 344 GLU A CA 1
ATOM 1473 C C . GLU A 1 199 ? -25.680 -22.570 -25.355 1.00 27.25 344 GLU A C 1
ATOM 1474 O O . GLU A 1 199 ? -24.807 -22.944 -26.150 1.00 23.68 344 GLU A O 1
ATOM 1480 N N . MET A 1 200 ? -26.734 -21.815 -25.722 1.00 21.91 345 MET A N 1
ATOM 1481 C CA . MET A 1 200 ? -26.999 -21.472 -27.123 1.00 23.20 345 MET A CA 1
ATOM 1482 C C . MET A 1 200 ? -26.124 -20.313 -27.565 1.00 22.87 345 MET A C 1
ATOM 1483 O O . MET A 1 200 ? -25.846 -20.146 -28.764 1.00 22.84 345 MET A O 1
ATOM 1488 N N . GLY A 1 201 ? -25.668 -19.500 -26.626 1.00 21.84 346 GLY A N 1
ATOM 1489 C CA . GLY A 1 201 ? -24.908 -18.319 -26.939 1.00 20.48 346 GLY A CA 1
ATOM 1490 C C . GLY A 1 201 ? -25.727 -17.227 -27.594 1.00 21.92 346 GLY A C 1
ATOM 1491 O O . GLY A 1 201 ? -25.144 -16.289 -28.148 1.00 22.85 346 GLY A O 1
ATOM 1492 N N . ARG A 1 202 ? -27.058 -17.304 -27.450 1.00 19.81 347 ARG A N 1
ATOM 1493 C CA . ARG A 1 202 ? -27.983 -16.207 -27.850 1.00 18.57 347 ARG A CA 1
ATOM 1494 C C . ARG A 1 202 ? -29.222 -16.146 -26.954 1.00 19.16 347 ARG A C 1
ATOM 1495 O O . ARG A 1 202 ? -29.531 -17.081 -26.252 1.00 18.24 347 ARG A O 1
ATOM 1503 N N . ARG A 1 203 ? -29.914 -15.013 -27.024 1.00 17.84 348 ARG A N 1
ATOM 1504 C CA . ARG A 1 203 ? -31.222 -14.913 -26.439 1.00 18.14 348 ARG A CA 1
ATOM 1505 C C . ARG A 1 203 ? -32.188 -15.860 -27.160 1.00 16.97 348 ARG A C 1
ATOM 1506 O O . ARG A 1 203 ? -32.023 -16.109 -28.367 1.00 17.77 348 ARG A O 1
ATOM 1514 N N . SER A 1 204 ? -33.144 -16.383 -26.424 1.00 16.49 349 SER A N 1
ATOM 1515 C CA . SER A 1 204 ? -34.206 -17.206 -26.930 1.00 16.37 349 SER A CA 1
ATOM 1516 C C . SER A 1 204 ? -35.569 -16.743 -26.435 1.00 15.34 349 SER A C 1
ATOM 1517 O O . SER A 1 204 ? -35.882 -16.833 -25.258 1.00 17.49 349 SER A O 1
ATOM 1520 N N . LEU A 1 205 ? -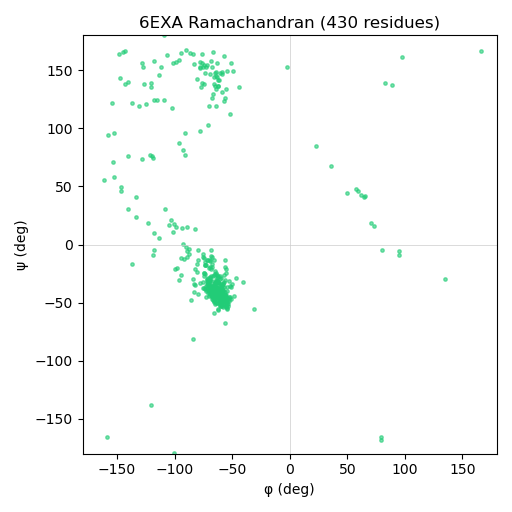36.457 -16.373 -27.346 1.00 16.79 350 LEU A N 1
ATOM 1521 C CA . LEU A 1 205 ? -37.853 -16.058 -26.993 1.00 19.91 350 LEU A CA 1
ATOM 1522 C C . LEU A 1 205 ? -38.665 -17.362 -26.831 1.00 21.40 350 LEU A C 1
ATOM 1523 O O . LEU A 1 205 ? -39.469 -17.459 -25.916 1.00 22.33 350 LEU A O 1
ATOM 1528 N N . VAL A 1 206 ? -38.468 -18.314 -27.730 1.00 19.56 351 VAL A N 1
ATOM 1529 C CA . VAL A 1 206 ? -39.073 -19.639 -27.561 1.00 22.14 351 VAL A CA 1
ATOM 1530 C C . VAL A 1 206 ? -38.594 -20.188 -26.204 1.00 21.39 351 VAL A C 1
ATOM 1531 O O . VAL A 1 206 ? -37.384 -20.283 -25.976 1.00 20.51 351 VAL A O 1
ATOM 1535 N N . PRO A 1 207 ? -39.548 -20.548 -25.316 1.00 21.03 352 PRO A N 1
ATOM 1536 C CA . PRO A 1 207 ? -39.192 -21.150 -24.032 1.00 21.79 352 PRO A CA 1
ATOM 1537 C C . PRO A 1 207 ? -38.313 -22.395 -24.231 1.00 21.20 352 PRO A C 1
ATOM 1538 O O . PRO A 1 207 ? -38.646 -23.193 -25.075 1.00 23.79 352 PRO A O 1
ATOM 1542 N N . MET A 1 208 ? -37.228 -22.515 -23.477 1.00 20.18 353 MET A N 1
ATOM 1543 C CA . MET A 1 208 ? -36.330 -23.728 -23.504 1.00 19.71 353 MET A CA 1
ATOM 1544 C C . MET A 1 208 ? -36.336 -24.330 -22.094 1.00 18.55 353 MET A C 1
ATOM 1545 O O . MET A 1 208 ? -35.389 -24.097 -21.286 1.00 19.90 353 MET A O 1
ATOM 1550 N N . ILE A 1 209 ? -37.433 -25.021 -21.748 1.00 18.99 354 ILE A N 1
ATOM 1551 C CA . ILE A 1 209 ? -37.679 -25.397 -20.379 1.00 20.43 354 ILE A CA 1
ATOM 1552 C C . ILE A 1 209 ? -37.718 -26.911 -20.235 1.00 22.38 354 ILE A C 1
ATOM 1553 O O . ILE A 1 209 ? -38.048 -27.414 -19.154 1.00 24.11 354 ILE A O 1
ATOM 1558 N N . ASP A 1 210 ? -37.325 -27.622 -21.278 1.00 21.94 355 ASP A N 1
ATOM 1559 C CA . ASP A 1 210 ? -37.366 -29.068 -21.228 1.00 25.81 355 ASP A CA 1
ATOM 1560 C C . ASP A 1 210 ? -36.536 -29.644 -20.082 1.00 23.58 355 ASP A C 1
ATOM 1561 O O . ASP A 1 210 ? -36.975 -30.661 -19.549 1.00 24.58 355 ASP A O 1
ATOM 1566 N N . GLU A 1 211 ? -35.410 -29.043 -19.678 1.00 23.52 356 GLU A N 1
ATOM 1567 C CA . GLU A 1 211 ? -34.660 -29.573 -18.536 1.00 25.52 356 GLU A CA 1
ATOM 1568 C C . GLU A 1 211 ? -35.432 -29.497 -17.225 1.00 23.95 356 GLU A C 1
ATOM 1569 O O . GLU A 1 211 ? -35.267 -30.372 -16.372 1.00 22.90 356 GLU A O 1
ATOM 1575 N N . ALA A 1 212 ? -36.306 -28.504 -17.064 1.00 21.19 357 ALA A N 1
ATOM 1576 C CA . ALA A 1 212 ? -37.163 -28.462 -15.912 1.00 22.29 357 ALA A CA 1
ATOM 1577 C C . ALA A 1 212 ? -38.131 -29.657 -15.907 1.00 21.41 357 ALA A C 1
ATOM 1578 O O . ALA A 1 212 ? -38.426 -30.195 -14.821 1.00 20.38 357 ALA A O 1
ATOM 1580 N N . ILE A 1 213 ? -38.677 -29.994 -17.063 1.00 23.31 358 ILE A N 1
ATOM 1581 C CA . ILE A 1 213 ? -39.641 -31.166 -17.124 1.00 23.84 358 ILE A CA 1
ATOM 1582 C C . ILE A 1 213 ? -38.927 -32.489 -16.715 1.00 26.56 358 ILE A C 1
ATOM 1583 O O . ILE A 1 213 ? -39.413 -33.275 -15.893 1.00 26.66 358 ILE A O 1
ATOM 1588 N N . ARG A 1 214 ? -37.734 -32.689 -17.219 1.00 25.38 359 ARG A N 1
ATOM 1589 C CA . ARG A 1 214 ? -37.030 -33.958 -17.017 1.00 28.34 359 ARG A CA 1
ATOM 1590 C C . ARG A 1 214 ? -36.614 -34.028 -15.567 1.00 27.63 359 ARG A C 1
ATOM 1591 O O . ARG A 1 214 ? -36.839 -35.046 -14.930 1.00 26.99 359 ARG A O 1
ATOM 1599 N N . ALA A 1 215 ? -36.126 -32.923 -14.998 1.00 23.70 360 ALA A N 1
ATOM 1600 C CA . ALA A 1 215 ? -35.774 -32.940 -13.596 1.00 24.49 360 ALA A CA 1
ATOM 1601 C C . ALA A 1 215 ? -36.955 -33.156 -12.636 1.00 27.95 360 ALA A C 1
ATOM 1602 O O . ALA A 1 215 ? -36.783 -33.796 -11.587 1.00 26.01 360 ALA A O 1
ATOM 1604 N N . LEU A 1 216 ? -38.145 -32.658 -12.980 1.00 24.27 361 LEU A N 1
ATOM 1605 C CA . LEU A 1 216 ? -39.323 -32.861 -12.162 1.00 23.11 361 LEU A CA 1
ATOM 1606 C C . LEU A 1 216 ? -39.712 -34.341 -12.145 1.00 25.77 361 LEU A C 1
ATOM 1607 O O . LEU A 1 216 ? -40.012 -34.854 -11.086 1.00 25.72 361 LEU A O 1
ATOM 1612 N N . GLU A 1 217 ? -39.749 -34.952 -13.322 1.00 25.09 362 GLU A N 1
ATOM 1613 C CA . GLU A 1 217 ? -40.111 -36.365 -13.508 1.00 27.26 362 GLU A CA 1
ATOM 1614 C C . GLU A 1 217 ? -39.181 -37.192 -12.669 1.00 26.75 362 GLU A C 1
ATOM 1615 O O . GLU A 1 217 ? -39.646 -38.041 -11.914 1.00 26.52 362 GLU A O 1
ATOM 1621 N N . ILE A 1 218 ? -37.874 -36.915 -12.763 1.00 26.12 363 ILE A N 1
ATOM 1622 C CA . ILE A 1 218 ? -36.851 -37.646 -12.002 1.00 27.97 363 ILE A CA 1
ATOM 1623 C C . ILE A 1 218 ? -37.069 -37.495 -10.499 1.00 28.34 363 ILE A C 1
ATOM 1624 O O . ILE A 1 218 ? -37.149 -38.497 -9.778 1.00 28.58 363 ILE A O 1
ATOM 1629 N N . ALA A 1 219 ? -37.236 -36.274 -10.025 1.00 23.72 364 ALA A N 1
ATOM 1630 C CA . ALA A 1 219 ? -37.470 -35.989 -8.638 1.00 25.16 364 ALA A CA 1
ATOM 1631 C C . ALA A 1 219 ? -38.788 -36.632 -8.144 1.00 28.73 364 ALA A C 1
ATOM 1632 O O . ALA A 1 219 ? -38.821 -37.242 -7.068 1.00 29.63 364 ALA A O 1
ATOM 1634 N N . VAL A 1 220 ? -39.844 -36.563 -8.933 1.00 26.51 365 VAL A N 1
ATOM 1635 C CA . VAL A 1 220 ? -41.097 -37.095 -8.500 1.00 27.64 365 VAL A CA 1
ATOM 1636 C C . VAL A 1 220 ? -40.984 -38.628 -8.403 1.00 31.29 365 VAL A C 1
ATOM 1637 O O . VAL A 1 220 ? -41.518 -39.227 -7.464 1.00 33.15 365 VAL A O 1
ATOM 1641 N N . LYS A 1 221 ? -40.298 -39.281 -9.327 1.00 35.24 366 LYS A N 1
ATOM 1642 C CA . LYS A 1 221 ? -40.249 -40.764 -9.252 1.00 40.91 366 LYS A CA 1
ATOM 1643 C C . LYS A 1 221 ? -39.421 -41.283 -8.059 1.00 38.97 366 LYS A C 1
ATOM 1644 O O . LYS A 1 221 ? -39.511 -42.465 -7.706 1.00 39.96 366 LYS A O 1
ATOM 1650 N N . GLU A 1 222 ? -38.641 -40.424 -7.410 1.00 39.78 367 GLU A N 1
ATOM 1651 C CA . GLU A 1 222 ? -37.942 -40.808 -6.166 1.00 39.83 367 GLU A CA 1
ATOM 1652 C C . GLU A 1 222 ? -38.828 -40.931 -4.946 1.00 37.78 367 GLU A C 1
ATOM 1653 O O . GLU A 1 222 ? -38.387 -41.463 -3.924 1.00 41.65 367 GLU A O 1
ATOM 1659 N N . VAL A 1 223 ? -40.040 -40.408 -5.017 1.00 31.34 368 VAL A N 1
ATOM 1660 C CA . VAL A 1 223 ? -40.887 -40.233 -3.844 1.00 32.26 368 VAL A CA 1
ATOM 1661 C C . VAL A 1 223 ? -42.059 -41.237 -3.886 1.00 32.31 368 VAL A C 1
ATOM 1662 O O . VAL A 1 223 ? -42.828 -41.291 -4.841 1.00 30.54 368 VAL A O 1
ATOM 1666 N N . ARG A 1 224 ? -42.186 -42.032 -2.827 1.00 33.48 369 ARG A N 1
ATOM 1667 C CA . ARG A 1 224 ? -43.311 -42.956 -2.753 1.00 35.00 369 ARG A CA 1
ATOM 1668 C C . ARG A 1 224 ? -44.537 -42.247 -2.297 1.00 34.11 369 ARG A C 1
ATOM 1669 O O . ARG A 1 224 ? -44.492 -41.395 -1.411 1.00 37.36 369 ARG A O 1
ATOM 1677 N N . LEU A 1 225 ? -45.635 -42.659 -2.893 1.00 32.21 370 LEU A N 1
ATOM 1678 C CA . LEU A 1 225 ? -46.945 -42.203 -2.540 1.00 33.87 370 LEU A CA 1
ATOM 1679 C C . LEU A 1 225 ? -47.603 -43.219 -1.626 1.00 36.41 370 LEU A C 1
ATOM 1680 O O . LEU A 1 225 ? -47.215 -44.430 -1.602 1.00 33.45 370 LEU A O 1
ATOM 1685 N N . THR A 1 226 ? -48.577 -42.732 -0.863 1.00 34.58 371 THR A N 1
ATOM 1686 C CA . THR A 1 226 ? -49.408 -43.635 -0.024 1.00 34.77 371 THR A CA 1
ATOM 1687 C C . THR A 1 226 ? -50.430 -44.365 -0.889 1.00 31.07 371 THR A C 1
ATOM 1688 O O . THR A 1 226 ? -50.745 -43.906 -1.992 1.00 30.64 371 THR A O 1
ATOM 1692 N N . PRO A 1 227 ? -51.028 -45.449 -0.353 1.00 31.24 372 PRO A N 1
ATOM 1693 C CA . PRO A 1 227 ? -52.095 -46.084 -1.138 1.00 32.37 372 PRO A CA 1
ATOM 1694 C C . PRO A 1 227 ? -53.192 -45.087 -1.473 1.00 32.09 372 PRO A C 1
ATOM 1695 O O . PRO A 1 227 ? -53.637 -45.063 -2.619 1.00 35.65 372 PRO A O 1
ATOM 1699 N N . ARG A 1 228 ? -53.562 -44.223 -0.517 1.00 34.27 373 ARG A N 1
ATOM 1700 C CA . ARG A 1 228 ? -54.596 -43.180 -0.767 1.00 39.55 373 ARG A CA 1
ATOM 1701 C C . ARG A 1 228 ? -54.198 -42.253 -1.936 1.00 36.25 373 ARG A C 1
ATOM 1702 O O . ARG A 1 228 ? -54.972 -42.028 -2.839 1.00 34.77 373 ARG A O 1
ATOM 1710 N N . GLN A 1 229 ? -52.969 -41.747 -1.884 1.00 36.45 374 GLN A N 1
ATOM 1711 C CA . GLN A 1 229 ? -52.396 -40.936 -2.967 1.00 36.39 374 GLN A CA 1
ATOM 1712 C C . GLN A 1 229 ? -52.393 -41.649 -4.283 1.00 34.29 374 GLN A C 1
ATOM 1713 O O . GLN A 1 229 ? -52.794 -41.070 -5.287 1.00 32.20 374 GLN A O 1
ATOM 1719 N N . MET A 1 230 ? -51.972 -42.915 -4.318 1.00 38.11 375 MET A N 1
ATOM 1720 C CA . MET A 1 230 ? -52.011 -43.654 -5.589 1.00 39.32 375 MET A CA 1
ATOM 1721 C C . MET A 1 230 ? -53.438 -43.764 -6.167 1.00 39.83 375 MET A C 1
ATOM 1722 O O . MET A 1 230 ? -53.634 -43.626 -7.355 1.00 38.45 375 MET A O 1
ATOM 1727 N N . GLU A 1 231 ? -54.448 -43.959 -5.333 1.00 46.88 376 GLU A N 1
ATOM 1728 C CA . GLU A 1 231 ? -55.818 -44.121 -5.830 1.00 47.20 376 GLU A CA 1
ATOM 1729 C C . GLU A 1 231 ? -56.402 -42.843 -6.428 1.00 49.72 376 GLU A C 1
ATOM 1730 O O . GLU A 1 231 ? -57.228 -42.907 -7.340 1.00 51.82 376 GLU A O 1
ATOM 1736 N N . GLU A 1 232 ? -55.942 -41.698 -5.929 1.00 47.42 377 GLU A N 1
ATOM 1737 C CA . GLU A 1 232 ? -56.244 -40.400 -6.517 1.00 50.62 377 GLU A CA 1
ATOM 1738 C C . GLU A 1 232 ? -55.614 -40.165 -7.901 1.00 46.89 377 GLU A C 1
ATOM 1739 O O . GLU A 1 232 ? -56.073 -39.296 -8.621 1.00 51.98 377 GLU A O 1
ATOM 1745 N N . LEU A 1 233 ? -54.589 -40.908 -8.297 1.00 43.88 378 LEU A N 1
ATOM 1746 C CA . LEU A 1 233 ? -53.935 -40.615 -9.564 1.00 48.55 378 LEU A CA 1
ATOM 1747 C C . LEU A 1 233 ? -54.886 -40.819 -10.720 1.00 60.34 378 LEU A C 1
ATOM 1748 O O . LEU A 1 233 ? -55.398 -41.928 -10.910 1.00 64.52 378 LEU A O 1
ATOM 1753 N N . GLU A 1 234 ? -55.140 -39.742 -11.473 1.00 73.33 379 GLU A N 1
ATOM 1754 C CA . GLU A 1 234 ? -55.948 -39.820 -12.694 1.00 82.34 379 GLU A CA 1
ATOM 1755 C C . GLU A 1 234 ? -55.023 -40.277 -13.854 1.00 85.37 379 GLU A C 1
ATOM 1756 O O . GLU A 1 234 ? -53.793 -40.122 -13.753 1.00 74.13 379 GLU A O 1
ATOM 1762 N N . PRO A 1 235 ? -55.599 -40.899 -14.919 1.00 91.86 380 PRO A N 1
ATOM 1763 C CA . PRO A 1 235 ? -54.779 -41.448 -15.997 1.00 91.69 380 PRO A CA 1
ATOM 1764 C C . PRO A 1 235 ? -54.670 -40.468 -17.155 1.00 85.68 380 PRO A C 1
ATOM 1765 O O . PRO A 1 235 ? -53.586 -39.978 -17.435 1.00 76.05 380 PRO A O 1
ATOM 1769 N N . LYS B 1 11 ? -52.971 -8.137 8.301 1.00 83.66 156 LYS B N 1
ATOM 1770 C CA . LYS B 1 11 ? -52.495 -7.650 6.962 1.00 80.39 156 LYS B CA 1
ATOM 1771 C C . LYS B 1 11 ? -51.187 -8.369 6.485 1.00 76.78 156 LYS B C 1
ATOM 1772 O O . LYS B 1 11 ? -50.459 -7.847 5.626 1.00 71.19 156 LYS B O 1
ATOM 1778 N N . GLY B 1 12 ? -50.927 -9.574 7.022 1.00 73.47 157 GLY B N 1
ATOM 1779 C CA . GLY B 1 12 ? -49.720 -10.388 6.740 1.00 61.65 157 GLY B CA 1
ATOM 1780 C C . GLY B 1 12 ? -48.639 -10.234 7.810 1.00 54.95 157 GLY B C 1
ATOM 1781 O O . GLY B 1 12 ? -48.675 -9.266 8.562 1.00 50.67 157 GLY B O 1
ATOM 1782 N N . PRO B 1 13 ? -47.666 -11.178 7.885 1.00 49.27 158 PRO B N 1
ATOM 1783 C CA . PRO B 1 13 ? -46.460 -10.999 8.735 1.00 48.09 158 PRO B CA 1
ATOM 1784 C C . PRO B 1 13 ? -45.592 -9.740 8.481 1.00 47.19 158 PRO B C 1
ATOM 1785 O O . PRO B 1 13 ? -44.792 -9.408 9.364 1.00 47.78 158 PRO B O 1
ATOM 1789 N N . TRP B 1 14 ? -45.715 -9.085 7.301 1.00 45.29 159 TRP B N 1
ATOM 1790 C CA . TRP B 1 14 ? -45.011 -7.787 7.000 1.00 47.64 159 TRP B CA 1
ATOM 1791 C C . TRP B 1 14 ? -45.826 -6.488 7.051 1.00 41.62 159 TRP B C 1
ATOM 1792 O O . TRP B 1 14 ? -45.388 -5.507 6.468 1.00 37.71 159 TRP B O 1
ATOM 1803 N N . ALA B 1 15 ? -46.968 -6.445 7.735 1.00 44.19 160 ALA B N 1
ATOM 1804 C CA . ALA B 1 15 ? -47.709 -5.162 7.778 1.00 42.61 160 ALA B CA 1
ATOM 1805 C C . ALA B 1 15 ? -46.844 -4.093 8.438 1.00 41.43 160 ALA B C 1
ATOM 1806 O O . ALA B 1 15 ? -46.113 -4.365 9.414 1.00 43.67 160 ALA B O 1
ATOM 1808 N N . MET B 1 16 ? -46.942 -2.898 7.884 1.00 40.96 161 MET B N 1
ATOM 1809 C CA . MET B 1 16 ? -46.392 -1.688 8.440 1.00 39.48 161 MET B CA 1
ATOM 1810 C C . MET B 1 16 ? -46.800 -1.501 9.895 1.00 32.61 161 MET B C 1
ATOM 1811 O O . MET B 1 16 ? -47.817 -2.026 10.343 1.00 27.67 161 MET B O 1
ATOM 1816 N N . ALA B 1 17 ? -45.980 -0.732 10.598 1.00 31.19 162 ALA B N 1
ATOM 1817 C CA . ALA B 1 17 ? -46.210 -0.427 11.991 1.00 30.84 162 ALA B CA 1
ATOM 1818 C C . ALA B 1 17 ? -47.478 0.412 12.036 1.00 32.24 162 ALA B C 1
ATOM 1819 O O . ALA B 1 17 ? -47.668 1.277 11.158 1.00 31.22 162 ALA B O 1
ATOM 1821 N N . LEU B 1 18 ? -48.334 0.118 13.008 1.00 29.66 163 LEU B N 1
ATOM 1822 C CA . LEU B 1 18 ? -49.513 0.965 13.314 1.00 29.87 163 LEU B CA 1
ATOM 1823 C C . LEU B 1 18 ? -49.104 2.362 13.796 1.00 33.47 163 LEU B C 1
ATOM 1824 O O . LEU B 1 18 ? -48.146 2.533 14.538 1.00 29.90 163 LEU B O 1
ATOM 1829 N N . THR B 1 19 ? -49.781 3.362 13.228 1.00 26.84 164 THR B N 1
ATOM 1830 C CA A THR B 1 19 ? -49.638 4.746 13.634 0.50 28.27 164 THR B CA 1
ATOM 1831 C CA B THR B 1 19 ? -49.687 4.751 13.642 0.50 24.48 164 THR B CA 1
ATOM 1832 C C . THR B 1 19 ? -50.362 4.868 15.004 1.00 24.40 164 THR B C 1
ATOM 1833 O O . THR B 1 19 ? -51.163 4.004 15.371 1.00 26.41 164 THR B O 1
ATOM 1840 N N . PRO B 1 20 ? -50.111 5.941 15.743 1.00 23.75 165 PRO B N 1
ATOM 1841 C CA . PRO B 1 20 ? -50.817 6.006 17.048 1.00 26.68 165 PRO B CA 1
ATOM 1842 C C . PRO B 1 20 ? -52.337 5.927 16.970 1.00 27.83 165 PRO B C 1
ATOM 1843 O O . PRO B 1 20 ? -53.022 5.186 17.734 1.00 26.77 165 PRO B O 1
ATOM 1847 N N . MET B 1 21 ? -52.878 6.683 16.017 1.00 26.98 166 MET B N 1
ATOM 1848 C CA . MET B 1 21 ? -54.305 6.619 15.792 1.00 28.26 166 MET B CA 1
ATOM 1849 C C . MET B 1 21 ? -54.828 5.251 15.427 1.00 29.61 166 MET B C 1
ATOM 1850 O O . MET B 1 21 ? -55.848 4.841 15.980 1.00 29.33 166 MET B O 1
ATOM 1855 N N . GLU B 1 22 ? -54.135 4.501 14.545 1.00 30.20 167 GLU B N 1
ATOM 1856 C CA . GLU B 1 22 ? -54.546 3.117 14.182 1.00 31.84 167 GLU B CA 1
ATOM 1857 C C . GLU B 1 22 ? -54.494 2.184 15.389 1.00 30.21 167 GLU B C 1
ATOM 1858 O O . GLU B 1 22 ? -55.346 1.277 15.595 1.00 31.51 167 GLU B O 1
ATOM 1864 N N . PHE B 1 23 ? -53.465 2.416 16.209 1.00 29.90 168 PHE B N 1
ATOM 1865 C CA . PHE B 1 23 ? -53.238 1.607 17.443 1.00 25.92 168 PHE B CA 1
ATOM 1866 C C . PHE B 1 23 ? -54.364 1.864 18.381 1.00 25.23 168 PHE B C 1
ATOM 1867 O O . PHE B 1 23 ? -55.063 0.943 18.830 1.00 28.44 168 PHE B O 1
ATOM 1875 N N . ALA B 1 24 ? -54.679 3.127 18.588 1.00 28.60 169 ALA B N 1
ATOM 1876 C CA . ALA B 1 24 ? -55.761 3.452 19.524 1.00 29.12 169 ALA B CA 1
ATOM 1877 C C . ALA B 1 24 ? -57.104 2.865 19.067 1.00 34.55 169 ALA B C 1
ATOM 1878 O O . ALA B 1 24 ? -57.854 2.326 19.899 1.00 34.44 169 ALA B O 1
ATOM 1880 N N . ARG B 1 25 ? -57.388 2.921 17.752 1.00 35.36 170 ARG B N 1
ATOM 1881 C CA . ARG B 1 25 ? -58.567 2.252 17.172 1.00 37.16 170 ARG B CA 1
ATOM 1882 C C . ARG B 1 25 ? -58.530 0.722 17.253 1.00 34.86 170 ARG B C 1
ATOM 1883 O O . ARG B 1 25 ? -59.543 0.147 17.616 1.00 35.88 170 ARG B O 1
ATOM 1891 N N . LYS B 1 26 ? -57.400 0.064 16.956 1.00 34.85 171 LYS B N 1
ATOM 1892 C CA . LYS B 1 26 ? -57.341 -1.426 17.077 1.00 37.06 171 LYS B CA 1
ATOM 1893 C C . LYS B 1 26 ? -57.637 -1.930 18.486 1.00 40.76 171 LYS B C 1
ATOM 1894 O O . LYS B 1 26 ? -58.237 -2.987 18.648 1.00 42.43 171 LYS B O 1
ATOM 1900 N N . TYR B 1 27 ? -57.182 -1.211 19.509 1.00 37.86 172 TYR B N 1
ATOM 1901 C CA . TYR B 1 27 ? -57.422 -1.628 20.898 1.00 36.82 172 TYR B CA 1
ATOM 1902 C C . TYR B 1 27 ? -58.537 -0.876 21.608 1.00 35.68 172 TYR B C 1
ATOM 1903 O O . TYR B 1 27 ? -58.689 -0.980 22.834 1.00 40.28 172 TYR B O 1
ATOM 1912 N N . ASN B 1 28 ? -59.308 -0.095 20.862 1.00 39.66 173 ASN B N 1
ATOM 1913 C CA . ASN B 1 28 ? -60.499 0.557 21.381 1.00 41.50 173 ASN B CA 1
ATOM 1914 C C . ASN B 1 28 ? -60.180 1.494 22.553 1.00 40.22 173 ASN B C 1
ATOM 1915 O O . ASN B 1 28 ? -60.841 1.502 23.587 1.00 43.69 173 ASN B O 1
ATOM 1920 N N . LEU B 1 29 ? -59.142 2.295 22.380 1.00 38.33 174 LEU B N 1
ATOM 1921 C CA . LEU B 1 29 ? -58.700 3.236 23.405 1.00 33.80 174 LEU B CA 1
ATOM 1922 C C . LEU B 1 29 ? -59.252 4.650 23.272 1.00 33.90 174 LEU B C 1
ATOM 1923 O O . LEU B 1 29 ? -59.140 5.440 24.236 1.00 36.63 174 LEU B O 1
ATOM 1928 N N . LEU B 1 30 ? -59.872 4.990 22.142 1.00 32.65 175 LEU B N 1
ATOM 1929 C CA . LEU B 1 30 ? -60.416 6.318 22.006 1.00 33.08 175 LEU B CA 1
ATOM 1930 C C . LEU B 1 30 ? -61.724 6.444 22.812 1.00 36.51 175 LEU B C 1
ATOM 1931 O O . LEU B 1 30 ? -62.559 5.510 22.880 1.00 36.87 175 LEU B O 1
ATOM 1936 N N . ARG B 1 31 ? -61.841 7.590 23.459 1.00 32.69 176 ARG B N 1
ATOM 1937 C CA . ARG B 1 31 ? -63.052 7.989 24.187 1.00 40.65 176 ARG B CA 1
ATOM 1938 C C . ARG B 1 31 ? -63.216 9.497 23.985 1.00 38.24 176 ARG B C 1
ATOM 1939 O O . ARG B 1 31 ? -62.267 10.156 23.548 1.00 38.88 176 ARG B O 1
ATOM 1947 N N . LYS B 1 32 ? -64.405 10.019 24.336 1.00 45.29 177 LYS B N 1
ATOM 1948 C CA . LYS B 1 32 ? -64.686 11.458 24.348 1.00 47.82 177 LYS B CA 1
ATOM 1949 C C . LYS B 1 32 ? -63.780 12.093 25.357 1.00 46.88 177 LYS B C 1
ATOM 1950 O O . LYS B 1 32 ? -63.518 11.507 26.402 1.00 55.58 177 LYS B O 1
ATOM 1956 N N . ASP B 1 33 ? -63.270 13.272 25.049 1.00 46.11 178 ASP B N 1
ATOM 1957 C CA . ASP B 1 33 ? -62.372 13.953 25.952 1.00 48.02 178 ASP B CA 1
ATOM 1958 C C . ASP B 1 33 ? -63.223 14.838 26.833 1.00 52.68 178 ASP B C 1
ATOM 1959 O O . ASP B 1 33 ? -63.535 15.982 26.457 1.00 46.91 178 ASP B O 1
ATOM 1964 N N . ASP B 1 34 ? -63.553 14.318 28.014 1.00 58.06 179 ASP B N 1
ATOM 1965 C CA . ASP B 1 34 ? -64.437 15.012 28.966 1.00 64.23 179 ASP B CA 1
ATOM 1966 C C . ASP B 1 34 ? -63.912 16.331 29.538 1.00 63.68 179 ASP B C 1
ATOM 1967 O O . ASP B 1 34 ? -64.715 17.163 29.943 1.00 69.31 179 ASP B O 1
ATOM 1972 N N . ALA B 1 35 ? -62.594 16.532 29.578 1.00 63.14 180 ALA B N 1
ATOM 1973 C CA . ALA B 1 35 ? -62.030 17.867 29.911 1.00 65.05 180 ALA B CA 1
ATOM 1974 C C . ALA B 1 35 ? -62.325 18.929 28.824 1.00 61.43 180 ALA B C 1
ATOM 1975 O O . ALA B 1 35 ? -62.554 20.095 29.138 1.00 63.33 180 ALA B O 1
ATOM 1977 N N . LEU B 1 36 ? -62.326 18.506 27.557 1.00 57.21 181 LEU B N 1
ATOM 1978 C CA . LEU B 1 36 ? -62.611 19.384 26.420 1.00 57.58 181 LEU B CA 1
ATOM 1979 C C . LEU B 1 36 ? -64.092 19.562 26.127 1.00 59.97 181 LEU B C 1
ATOM 1980 O O . LEU B 1 36 ? -64.473 20.612 25.621 1.00 51.90 181 LEU B O 1
ATOM 1985 N N . LEU B 1 37 ? -64.903 18.538 26.432 1.00 64.49 182 LEU B N 1
ATOM 1986 C CA . LEU B 1 37 ? -66.384 18.645 26.452 1.00 68.33 182 LEU B CA 1
ATOM 1987 C C . LEU B 1 37 ? -66.900 19.674 27.464 1.00 69.54 182 LEU B C 1
ATOM 1988 O O . LEU B 1 37 ? -67.713 20.538 27.131 1.00 70.08 182 LEU B O 1
ATOM 1993 N N . ASP B 1 38 ? -66.429 19.574 28.698 1.00 68.49 183 ASP B N 1
ATOM 1994 C CA . ASP B 1 38 ? -66.903 20.446 29.764 1.00 70.86 183 ASP B CA 1
ATOM 1995 C C . ASP B 1 38 ? -66.259 21.843 29.766 1.00 71.63 183 ASP B C 1
ATOM 1996 O O . ASP B 1 38 ? -66.805 22.761 30.392 1.00 65.96 183 ASP B O 1
ATOM 2001 N N . ASN B 1 39 ? -65.135 22.013 29.055 1.00 67.37 184 ASN B N 1
ATOM 2002 C CA . ASN B 1 39 ? -64.423 23.297 29.003 1.00 70.29 184 ASN B CA 1
ATOM 2003 C C . ASN B 1 39 ? -63.603 23.444 27.694 1.00 67.48 184 ASN B C 1
ATOM 2004 O O . ASN B 1 39 ? -62.367 23.369 27.720 1.00 77.37 184 ASN B O 1
ATOM 2009 N N . PRO B 1 40 ? -64.291 23.626 26.536 1.00 63.51 185 PRO B N 1
ATOM 2010 C CA . PRO B 1 40 ? -63.606 23.631 25.222 1.00 62.41 185 PRO B CA 1
ATOM 2011 C C . PRO B 1 40 ? -62.543 24.708 25.045 1.00 58.79 185 PRO B C 1
ATOM 2012 O O . PRO B 1 40 ? -62.663 25.787 25.605 1.00 59.44 185 PRO B O 1
ATOM 2016 N N . VAL B 1 41 ? -61.511 24.374 24.279 1.00 59.43 186 VAL B N 1
ATOM 2017 C CA . VAL B 1 41 ? -60.391 25.265 23.962 1.00 63.82 186 VAL B CA 1
ATOM 2018 C C . VAL B 1 41 ? -60.431 25.526 22.441 1.00 63.63 186 VAL B C 1
ATOM 2019 O O . VAL B 1 41 ? -60.433 24.558 21.658 1.00 57.31 186 VAL B O 1
ATOM 2023 N N . PRO B 1 42 ? -60.483 26.815 22.013 1.00 66.36 187 PRO B N 1
ATOM 2024 C CA . PRO B 1 42 ? -60.643 27.131 20.571 1.00 70.83 187 PRO B CA 1
ATOM 2025 C C . PRO B 1 42 ? -59.663 26.432 19.591 1.00 73.67 187 PRO B C 1
ATOM 2026 O O . PRO B 1 42 ? -60.080 26.046 18.508 1.00 65.51 187 PRO B O 1
ATOM 2030 N N . GLY B 1 43 ? -58.404 26.229 19.973 1.00 77.56 188 GLY B N 1
ATOM 2031 C CA . GLY B 1 43 ? -57.440 25.538 19.087 1.00 83.37 188 GLY B CA 1
ATOM 2032 C C . GLY B 1 43 ? -57.470 24.011 19.077 1.00 84.29 188 GLY B C 1
ATOM 2033 O O . GLY B 1 43 ? -56.540 23.382 18.545 1.00 84.98 188 GLY B O 1
ATOM 2034 N N . GLU B 1 44 ? -58.526 23.410 19.639 1.00 79.18 189 GLU B N 1
ATOM 2035 C CA . GLU B 1 44 ? -58.527 21.983 19.978 1.00 74.35 189 GLU B CA 1
ATOM 2036 C C . GLU B 1 44 ? -59.850 21.266 19.695 1.00 62.46 189 GLU B C 1
ATOM 2037 O O . GLU B 1 44 ? -60.161 20.281 20.346 1.00 67.51 189 GLU B O 1
ATOM 2043 N N . GLU B 1 45 ? -60.601 21.699 18.687 1.00 57.37 190 GLU B N 1
ATOM 2044 C CA . GLU B 1 45 ? -61.856 21.004 18.367 1.00 55.15 190 GLU B CA 1
ATOM 2045 C C . GLU B 1 45 ? -61.583 19.681 17.635 1.00 44.15 190 GLU B C 1
ATOM 2046 O O . GLU B 1 45 ? -60.567 19.499 16.953 1.00 39.40 190 GLU B O 1
ATOM 2052 N N . MET B 1 46 ? -62.550 18.788 17.758 1.00 38.29 191 MET B N 1
ATOM 2053 C CA . MET B 1 46 ? -62.615 17.587 16.996 1.00 37.66 191 MET B CA 1
ATOM 2054 C C . MET B 1 46 ? -61.431 16.622 17.333 1.00 34.81 191 MET B C 1
ATOM 2055 O O . MET B 1 46 ? -60.841 16.087 16.422 1.00 33.97 191 MET B O 1
ATOM 2060 N N . THR B 1 47 ? -61.074 16.466 18.605 1.00 36.01 192 THR B N 1
ATOM 2061 C CA . THR B 1 47 ? -60.048 15.479 18.996 1.00 35.48 192 THR B CA 1
ATOM 2062 C C . THR B 1 47 ? -60.526 14.587 20.097 1.00 36.98 192 THR B C 1
ATOM 2063 O O . THR B 1 47 ? -61.441 14.918 20.838 1.00 36.84 192 THR B O 1
ATOM 2067 N N . ALA B 1 48 ? -59.907 13.411 20.159 1.00 34.75 193 ALA B N 1
ATOM 2068 C CA . ALA B 1 48 ? -60.286 12.415 21.109 1.00 33.41 193 ALA B CA 1
ATOM 2069 C C . ALA B 1 48 ? -59.279 12.273 22.246 1.00 34.21 193 ALA B C 1
ATOM 2070 O O . ALA B 1 48 ? -58.135 12.791 22.189 1.00 33.90 193 ALA B O 1
ATOM 2072 N N . GLY B 1 49 ? -59.770 11.627 23.304 1.00 36.06 194 GLY B N 1
ATOM 2073 C CA . GLY B 1 49 ? -58.977 11.283 24.467 1.00 35.17 194 GLY B CA 1
ATOM 2074 C C . GLY B 1 49 ? -58.776 9.793 24.463 1.00 32.86 194 GLY B C 1
ATOM 2075 O O . GLY B 1 49 ? -59.311 9.039 23.620 1.00 35.78 194 GLY B O 1
ATOM 2076 N N . ILE B 1 50 ? -58.065 9.364 25.480 1.00 34.11 195 ILE B N 1
ATOM 2077 C CA . ILE B 1 50 ? -57.697 7.984 25.648 1.00 35.19 195 ILE B CA 1
ATOM 2078 C C . ILE B 1 50 ? -58.274 7.505 26.984 1.00 32.43 195 ILE B C 1
ATOM 2079 O O . ILE B 1 50 ? -58.191 8.188 27.976 1.00 33.22 195 ILE B O 1
ATOM 2084 N N . GLU B 1 51 ? -58.857 6.322 26.944 1.00 35.10 196 GLU B N 1
ATOM 2085 C CA . GLU B 1 51 ? -59.191 5.526 28.114 1.00 37.51 196 GLU B CA 1
ATOM 2086 C C . GLU B 1 51 ? -57.914 4.975 28.769 1.00 36.00 196 GLU B C 1
ATOM 2087 O O . GLU B 1 51 ? -57.299 4.003 28.280 1.00 29.61 196 GLU B O 1
ATOM 2093 N N . GLU B 1 52 ? -57.510 5.590 29.865 1.00 31.82 197 GLU B N 1
ATOM 2094 C CA . GLU B 1 52 ? -56.163 5.321 30.438 1.00 36.73 197 GLU B CA 1
ATOM 2095 C C . GLU B 1 52 ? -56.020 3.977 31.088 1.00 35.54 197 GLU B C 1
ATOM 2096 O O . GLU B 1 52 ? -54.951 3.342 30.980 1.00 35.92 197 GLU B O 1
ATOM 2102 N N . GLY B 1 53 ? -57.099 3.519 31.711 1.00 35.76 198 GLY B N 1
ATOM 2103 C CA . GLY B 1 53 ? -57.135 2.156 32.271 1.00 35.40 198 GLY B CA 1
ATOM 2104 C C . GLY B 1 53 ? -56.870 1.091 31.222 1.00 36.95 198 GLY B C 1
ATOM 2105 O O . GLY B 1 53 ? -55.980 0.231 31.389 1.00 32.75 198 GLY B O 1
ATOM 2106 N N . ASP B 1 54 ? -57.633 1.126 30.134 1.00 34.63 199 ASP B N 1
ATOM 2107 C CA . ASP B 1 54 ? -57.437 0.151 29.044 1.00 34.22 199 ASP B CA 1
ATOM 2108 C C . ASP B 1 54 ? -56.039 0.289 28.401 1.00 29.55 199 ASP B C 1
ATOM 2109 O O . ASP B 1 54 ? -55.414 -0.680 28.001 1.00 29.60 199 ASP B O 1
ATOM 2114 N N . ALA B 1 55 ? -55.579 1.509 28.274 1.00 27.59 200 ALA B N 1
ATOM 2115 C CA . ALA B 1 55 ? -54.228 1.729 27.706 1.00 26.93 200 ALA B CA 1
ATOM 2116 C C . ALA B 1 55 ? -53.111 1.132 28.588 1.00 26.94 200 ALA B C 1
ATOM 2117 O O . ALA B 1 55 ? -52.158 0.574 28.062 1.00 30.79 200 ALA B O 1
ATOM 2119 N N . LYS B 1 56 ? -53.241 1.278 29.895 1.00 30.97 201 LYS B N 1
ATOM 2120 C CA . LYS B 1 56 ? -52.275 0.719 30.830 1.00 32.74 201 LYS B CA 1
ATOM 2121 C C . LYS B 1 56 ? -52.232 -0.786 30.651 1.00 33.70 201 LYS B C 1
ATOM 2122 O O . LYS B 1 56 ? -51.177 -1.360 30.548 1.00 34.78 201 LYS B O 1
ATOM 2128 N N . ARG B 1 57 ? -53.400 -1.399 30.523 1.00 35.09 202 ARG B N 1
ATOM 2129 C CA . ARG B 1 57 ? -53.480 -2.803 30.258 1.00 35.56 202 ARG B CA 1
ATOM 2130 C C . ARG B 1 57 ? -52.746 -3.183 28.975 1.00 31.52 202 ARG B C 1
ATOM 2131 O O . ARG B 1 57 ? -51.929 -4.101 28.972 1.00 32.56 202 ARG B O 1
ATOM 2139 N N . VAL B 1 58 ? -53.044 -2.489 27.870 1.00 31.72 203 VAL B N 1
ATOM 2140 C CA . VAL B 1 58 ? -52.467 -2.815 26.563 1.00 29.06 203 VAL B CA 1
ATOM 2141 C C . VAL B 1 58 ? -50.958 -2.677 26.612 1.00 26.65 203 VAL B C 1
ATOM 2142 O O . VAL B 1 58 ? -50.256 -3.546 26.115 1.00 27.88 203 VAL B O 1
ATOM 2146 N N . PHE B 1 59 ? -50.459 -1.567 27.156 1.00 27.54 204 PHE B N 1
ATOM 2147 C CA . PHE B 1 59 ? -48.992 -1.370 27.216 1.00 28.80 204 PHE B CA 1
ATOM 2148 C C . PHE B 1 59 ? -48.297 -2.316 28.182 1.00 27.30 204 PHE B C 1
ATOM 2149 O O . PHE B 1 59 ? -47.169 -2.683 27.956 1.00 29.53 204 PHE B O 1
ATOM 2157 N N . THR B 1 60 ? -49.015 -2.741 29.210 1.00 31.94 205 THR B N 1
ATOM 2158 C CA . THR B 1 60 ? -48.461 -3.701 30.151 1.00 30.04 205 THR B CA 1
ATOM 2159 C C . THR B 1 60 ? -48.387 -5.002 29.448 1.00 29.95 205 THR B C 1
ATOM 2160 O O . THR B 1 60 ? -47.403 -5.729 29.596 1.00 27.10 205 THR B O 1
ATOM 2164 N N . MET B 1 61 ? -49.398 -5.315 28.642 1.00 31.65 206 MET B N 1
ATOM 2165 C CA . MET B 1 61 ? -49.379 -6.539 27.839 1.00 32.02 206 MET B CA 1
ATOM 2166 C C . MET B 1 61 ? -48.272 -6.623 26.828 1.00 31.21 206 MET B C 1
ATOM 2167 O O . MET B 1 61 ? -47.841 -7.720 26.507 1.00 34.21 206 MET B O 1
ATOM 2172 N N . GLN B 1 62 ? -47.780 -5.474 26.344 1.00 24.25 207 GLN B N 1
ATOM 2173 C CA . GLN B 1 62 ? -46.667 -5.441 25.450 1.00 23.87 207 GLN B CA 1
ATOM 2174 C C . GLN B 1 62 ? -45.330 -5.743 26.116 1.00 21.16 207 GLN B C 1
ATOM 2175 O O . GLN B 1 62 ? -44.426 -6.016 25.417 1.00 19.34 207 GLN B O 1
ATOM 2181 N N . LEU B 1 63 ? -45.248 -5.655 27.439 1.00 24.83 208 LEU B N 1
ATOM 2182 C CA . LEU B 1 63 ? -43.920 -5.799 28.182 1.00 27.37 208 LEU B CA 1
ATOM 2183 C C . LEU B 1 63 ? -43.285 -7.137 27.985 1.00 24.54 208 LEU B C 1
ATOM 2184 O O . LEU B 1 63 ? -42.056 -7.253 27.909 1.00 21.77 208 LEU B O 1
ATOM 2189 N N . GLY B 1 64 ? -44.120 -8.151 27.841 1.00 24.63 209 GLY B N 1
ATOM 2190 C CA . GLY B 1 64 ? -43.609 -9.492 27.586 1.00 24.68 209 GLY B CA 1
ATOM 2191 C C . GLY B 1 64 ? -43.115 -10.133 28.879 1.00 20.69 209 GLY B C 1
ATOM 2192 O O . GLY B 1 64 ? -43.428 -9.680 29.984 1.00 20.96 209 GLY B O 1
ATOM 2193 N N . PRO B 1 65 ? -42.364 -11.220 28.726 1.00 21.17 210 PRO B N 1
ATOM 2194 C CA . PRO B 1 65 ? -42.023 -11.997 29.889 1.00 23.49 210 PRO B CA 1
ATOM 2195 C C . PRO B 1 65 ? -40.923 -11.380 30.699 1.00 22.61 210 PRO B C 1
ATOM 2196 O O . PRO B 1 65 ? -40.063 -10.685 30.143 1.00 21.45 210 PRO B O 1
ATOM 2200 N N . TYR B 1 66 ? -40.874 -11.748 31.982 1.00 22.24 211 TYR B N 1
ATOM 2201 C CA . TYR B 1 66 ? -39.694 -11.394 32.813 1.00 21.70 211 TYR B CA 1
ATOM 2202 C C . TYR B 1 66 ? -38.484 -12.074 32.267 1.00 19.36 211 TYR B C 1
ATOM 2203 O O . TYR B 1 66 ? -38.597 -13.178 31.712 1.00 21.72 211 TYR B O 1
ATOM 2212 N N . TRP B 1 67 ? -37.331 -11.426 32.340 1.00 18.17 212 TRP B N 1
ATOM 2213 C CA . TRP B 1 67 ? -36.050 -12.136 32.158 1.00 17.94 212 TRP B CA 1
ATOM 2214 C C . TRP B 1 67 ? -35.846 -13.107 33.329 1.00 17.44 212 TRP B C 1
ATOM 2215 O O . TRP B 1 67 ? -35.927 -12.731 34.501 1.00 17.11 212 TRP B O 1
ATOM 2226 N N . ASP B 1 68 ? -35.544 -14.351 32.987 1.00 18.07 213 ASP B N 1
ATOM 2227 C CA . ASP B 1 68 ? -35.305 -15.399 33.987 1.00 19.35 213 ASP B CA 1
ATOM 2228 C C . ASP B 1 68 ? -34.358 -16.475 33.432 1.00 19.40 213 ASP B C 1
ATOM 2229 O O . ASP B 1 68 ? -34.669 -17.709 33.368 1.00 21.51 213 ASP B O 1
ATOM 2234 N N . GLY B 1 69 ? -33.190 -15.997 33.055 1.00 18.42 214 GLY B N 1
ATOM 2235 C CA . GLY B 1 69 ? -32.183 -16.804 32.371 1.00 19.13 214 GLY B CA 1
ATOM 2236 C C . GLY B 1 69 ? -32.424 -16.907 30.867 1.00 19.37 214 GLY B C 1
ATOM 2237 O O . GLY B 1 69 ? -33.564 -16.981 30.406 1.00 20.96 214 GLY B O 1
ATOM 2238 N N . PHE B 1 70 ? -31.339 -16.826 30.128 1.00 20.14 215 PHE B N 1
ATOM 2239 C CA . PHE B 1 70 ? -31.428 -16.792 28.652 1.00 22.00 215 PHE B CA 1
ATOM 2240 C C . PHE B 1 70 ? -32.070 -18.036 28.045 1.00 23.27 215 PHE B C 1
ATOM 2241 O O . PHE B 1 70 ? -32.715 -17.967 27.014 1.00 23.35 215 PHE B O 1
ATOM 2249 N N . GLU B 1 71 ? -31.956 -19.169 28.742 1.00 24.57 216 GLU B N 1
ATOM 2250 C CA . GLU B 1 71 ? -32.510 -20.489 28.273 1.00 27.89 216 GLU B CA 1
ATOM 2251 C C . GLU B 1 71 ? -34.035 -20.403 28.107 1.00 27.28 216 GLU B C 1
ATOM 2252 O O . GLU B 1 71 ? -34.593 -21.027 27.208 1.00 28.82 216 GLU B O 1
ATOM 2258 N N . ARG B 1 72 ? -34.687 -19.545 28.907 1.00 25.73 217 ARG B N 1
ATOM 2259 C CA . ARG B 1 72 ? -36.173 -19.342 28.877 1.00 26.80 217 ARG B CA 1
ATOM 2260 C C . ARG B 1 72 ? -36.680 -18.301 27.878 1.00 28.22 217 ARG B C 1
ATOM 2261 O O . ARG B 1 72 ? -37.891 -18.120 27.734 1.00 27.41 217 ARG B O 1
ATOM 2269 N N . CYS B 1 73 ? -35.754 -17.644 27.201 1.00 27.86 218 CYS B N 1
ATOM 2270 C CA . CYS B 1 73 ? -36.095 -16.651 26.169 1.00 27.79 218 CYS B CA 1
ATOM 2271 C C . CYS B 1 73 ? -36.570 -17.403 24.977 1.00 29.66 218 CYS B C 1
ATOM 2272 O O . CYS B 1 73 ? -36.157 -18.580 24.741 1.00 26.88 218 CYS B O 1
ATOM 2275 N N . SER B 1 74 ? -37.401 -16.734 24.170 1.00 25.88 219 SER B N 1
ATOM 2276 C CA . SER B 1 74 ? -37.681 -17.211 22.805 1.00 27.11 219 SER B CA 1
ATOM 2277 C C . SER B 1 74 ? -36.392 -17.547 22.043 1.00 25.96 219 SER B C 1
ATOM 2278 O O . SER B 1 74 ? -35.346 -16.945 22.268 1.00 26.63 219 SER B O 1
ATOM 2281 N N . PRO B 1 75 ? -36.435 -18.539 21.110 1.00 28.51 220 PRO B N 1
ATOM 2282 C CA . PRO B 1 75 ? -35.212 -18.834 20.362 1.00 27.27 220 PRO B CA 1
ATOM 2283 C C . PRO B 1 75 ? -34.566 -17.643 19.650 1.00 26.04 220 PRO B C 1
ATOM 2284 O O . PRO B 1 75 ? -33.347 -17.551 19.655 1.00 22.81 220 PRO B O 1
ATOM 2288 N N . GLN B 1 76 ? -35.378 -16.713 19.095 1.00 21.68 221 GLN B N 1
ATOM 2289 C CA . GLN B 1 76 ? -34.866 -15.522 18.364 1.00 24.93 221 GLN B CA 1
ATOM 2290 C C . GLN B 1 76 ? -34.171 -14.476 19.270 1.00 19.70 221 GLN B C 1
ATOM 2291 O O . GLN B 1 76 ? -33.108 -13.901 18.938 1.00 23.84 221 GLN B O 1
ATOM 2297 N N . ALA B 1 77 ? -34.782 -14.329 20.431 1.00 23.70 222 ALA B N 1
ATOM 2298 C CA . ALA B 1 77 ? -34.304 -13.446 21.515 1.00 23.65 222 ALA B CA 1
ATOM 2299 C C . ALA B 1 77 ? -33.016 -14.033 22.077 1.00 23.94 222 ALA B C 1
ATOM 2300 O O . ALA B 1 77 ? -32.104 -13.314 22.321 1.00 20.47 222 ALA B O 1
ATOM 2302 N N . TYR B 1 78 ? -32.958 -15.368 22.207 1.00 22.65 223 TYR B N 1
ATOM 2303 C CA . TYR B 1 78 ? -31.737 -16.046 22.622 1.00 21.40 223 TYR B CA 1
ATOM 2304 C C . TYR B 1 78 ? -30.625 -15.796 21.647 1.00 19.61 223 TYR B C 1
ATOM 2305 O O . TYR B 1 78 ? -29.549 -15.334 22.038 1.00 18.67 223 TYR B O 1
ATOM 2314 N N . ALA B 1 79 ? -30.885 -16.067 20.366 1.00 20.03 224 ALA B N 1
ATOM 2315 C CA . ALA B 1 79 ? -29.867 -15.928 19.365 1.00 22.54 224 ALA B CA 1
ATOM 2316 C C . ALA B 1 79 ? -29.382 -14.479 19.143 1.00 21.22 224 ALA B C 1
ATOM 2317 O O . ALA B 1 79 ? -28.251 -14.239 19.052 1.00 19.86 224 ALA B O 1
ATOM 2319 N N . LEU B 1 80 ? -30.279 -13.530 19.144 1.00 22.48 225 LEU B N 1
ATOM 2320 C CA . LEU B 1 80 ? -29.839 -12.144 18.987 1.00 24.23 225 LEU B CA 1
ATOM 2321 C C . LEU B 1 80 ? -29.101 -11.590 20.217 1.00 20.24 225 LEU B C 1
ATOM 2322 O O . LEU B 1 80 ? -28.118 -10.880 20.100 1.00 21.67 225 LEU B O 1
ATOM 2327 N N . SER B 1 81 ? -29.496 -12.044 21.408 1.00 22.28 226 SER B N 1
ATOM 2328 C CA . SER B 1 81 ? -28.783 -11.717 22.635 1.00 21.35 226 SER B CA 1
ATOM 2329 C C . SER B 1 81 ? -27.367 -12.190 22.510 1.00 19.85 226 SER B C 1
ATOM 2330 O O . SER B 1 81 ? -26.471 -11.476 22.859 1.00 21.54 226 SER B O 1
ATOM 2333 N N . ALA B 1 82 ? -27.209 -13.410 21.994 1.00 20.33 227 ALA B N 1
ATOM 2334 C CA . ALA B 1 82 ? -25.889 -14.004 21.820 1.00 20.59 227 ALA B CA 1
ATOM 2335 C C . ALA B 1 82 ? -25.104 -13.183 20.861 1.00 20.71 227 ALA B C 1
ATOM 2336 O O . ALA B 1 82 ? -23.979 -12.879 21.126 1.00 22.37 227 ALA B O 1
ATOM 2338 N N . VAL B 1 83 ? -25.724 -12.767 19.759 1.00 21.86 228 VAL B N 1
ATOM 2339 C CA . VAL B 1 83 ? -24.969 -11.879 18.797 1.00 25.63 228 VAL B CA 1
ATOM 2340 C C . VAL B 1 83 ? -24.496 -10.613 19.527 1.00 25.52 228 VAL B C 1
ATOM 2341 O O . VAL B 1 83 ? -23.320 -10.235 19.495 1.00 22.70 228 VAL B O 1
ATOM 2345 N N . PHE B 1 84 ? -25.415 -9.998 20.261 1.00 26.05 229 PHE B N 1
ATOM 2346 C CA . PHE B 1 84 ? -25.063 -8.712 20.942 1.00 25.18 229 PHE B CA 1
ATOM 2347 C C . PHE B 1 84 ? -24.049 -8.895 22.012 1.00 24.06 229 PHE B C 1
ATOM 2348 O O . PHE B 1 84 ? -23.141 -8.119 22.163 1.00 23.55 229 PHE B O 1
ATOM 2356 N N . MET B 1 85 ? -24.208 -9.973 22.793 1.00 24.13 230 MET B N 1
ATOM 2357 C CA . MET B 1 85 ? -23.187 -10.380 23.752 1.00 28.45 230 MET B CA 1
ATOM 2358 C C . MET B 1 85 ? -21.771 -10.491 23.135 1.00 26.02 230 MET B C 1
ATOM 2359 O O . MET B 1 85 ? -20.762 -10.095 23.709 1.00 26.18 230 MET B O 1
ATOM 2364 N N . ALA B 1 86 ? -21.708 -11.143 21.993 1.00 28.94 231 ALA B N 1
ATOM 2365 C CA . ALA B 1 86 ? -20.398 -11.345 21.341 1.00 28.97 231 ALA B CA 1
ATOM 2366 C C . ALA B 1 86 ? -19.790 -10.000 20.984 1.00 28.03 231 ALA B C 1
ATOM 2367 O O . ALA B 1 86 ? -18.592 -9.734 21.296 1.00 29.72 231 ALA B O 1
ATOM 2369 N N . ARG B 1 87 ? -20.612 -9.124 20.437 1.00 30.48 232 ARG B N 1
ATOM 2370 C CA . ARG B 1 87 ? -20.137 -7.771 20.096 1.00 31.67 232 ARG B CA 1
ATOM 2371 C C . ARG B 1 87 ? -19.675 -6.984 21.330 1.00 32.00 232 ARG B C 1
ATOM 2372 O O . ARG B 1 87 ? -18.631 -6.319 21.301 1.00 32.54 232 ARG B O 1
ATOM 2380 N N . MET B 1 88 ? -20.449 -7.040 22.422 1.00 31.80 233 MET B N 1
ATOM 2381 C CA . MET B 1 88 ? -20.048 -6.376 23.678 1.00 32.79 233 MET B CA 1
ATOM 2382 C C . MET B 1 88 ? -18.706 -6.907 24.155 1.00 32.56 233 MET B C 1
ATOM 2383 O O . MET B 1 88 ? -17.927 -6.179 24.718 1.00 34.06 233 MET B O 1
ATOM 2388 N N . ASN B 1 89 ? -18.436 -8.181 23.915 1.00 32.17 234 ASN B N 1
ATOM 2389 C CA . ASN B 1 89 ? -17.143 -8.784 24.278 1.00 34.45 234 ASN B CA 1
ATOM 2390 C C . ASN B 1 89 ? -16.098 -8.771 23.105 1.00 37.52 234 ASN B C 1
ATOM 2391 O O . ASN B 1 89 ? -15.086 -9.446 23.214 1.00 39.20 234 ASN B O 1
ATOM 2396 N N . ARG B 1 90 ? -16.347 -7.987 22.039 1.00 39.37 235 ARG B N 1
ATOM 2397 C CA . ARG B 1 90 ? -15.413 -7.750 20.919 1.00 44.07 235 ARG B CA 1
ATOM 2398 C C . ARG B 1 90 ? -15.091 -9.038 20.164 1.00 44.43 235 ARG B C 1
ATOM 2399 O O . ARG B 1 90 ? -13.954 -9.305 19.794 1.00 44.63 235 ARG B O 1
ATOM 2407 N N . ASP B 1 91 ? -16.117 -9.834 19.933 1.00 42.00 236 ASP B N 1
ATOM 2408 C CA . ASP B 1 91 ? -15.995 -11.088 19.226 1.00 44.41 236 ASP B CA 1
ATOM 2409 C C . ASP B 1 91 ? -16.930 -10.948 18.036 1.00 38.89 236 ASP B C 1
ATOM 2410 O O . ASP B 1 91 ? -18.015 -11.482 17.997 1.00 40.60 236 ASP B O 1
ATOM 2415 N N . ARG B 1 92 ? -16.480 -10.212 17.031 1.00 42.76 237 ARG B N 1
ATOM 2416 C CA . ARG B 1 92 ? -17.341 -9.878 15.866 1.00 49.14 237 ARG B CA 1
ATOM 2417 C C . ARG B 1 92 ? -17.616 -11.085 14.992 1.00 40.13 237 ARG B C 1
ATOM 2418 O O . ARG B 1 92 ? -18.705 -11.227 14.423 1.00 40.76 237 ARG B O 1
ATOM 2426 N N . ASP B 1 93 ? -16.640 -11.979 14.968 1.00 44.10 238 ASP B N 1
ATOM 2427 C CA . ASP B 1 93 ? -16.703 -13.213 14.201 1.00 48.47 238 ASP B CA 1
ATOM 2428 C C . ASP B 1 93 ? -17.710 -14.208 14.735 1.00 42.58 238 ASP B C 1
ATOM 2429 O O . ASP B 1 93 ? -18.458 -14.808 13.948 1.00 44.42 238 ASP B O 1
ATOM 2434 N N . ALA B 1 94 ? -17.768 -14.364 16.068 1.00 39.76 239 ALA B N 1
ATOM 2435 C CA . ALA B 1 94 ? -18.798 -15.214 16.662 1.00 37.30 239 ALA B CA 1
ATOM 2436 C C . ALA B 1 94 ? -20.173 -14.620 16.421 1.00 32.75 239 ALA B C 1
ATOM 2437 O O . ALA B 1 94 ? -21.104 -15.356 16.122 1.00 30.39 239 ALA B O 1
ATOM 2439 N N . ALA B 1 95 ? -20.280 -13.299 16.492 1.00 34.79 240 ALA B N 1
ATOM 2440 C CA . ALA B 1 95 ? -21.525 -12.575 16.170 1.00 36.33 240 ALA B CA 1
ATOM 2441 C C . ALA B 1 95 ? -21.973 -12.760 14.715 1.00 36.18 240 ALA B C 1
ATOM 2442 O O . ALA B 1 95 ? -23.121 -13.194 14.414 1.00 39.40 240 ALA B O 1
ATOM 2444 N N . ASN B 1 96 ? -21.059 -12.426 13.822 1.00 39.49 241 ASN B N 1
ATOM 2445 C CA . ASN B 1 96 ? -21.301 -12.524 12.377 1.00 36.31 241 ASN B CA 1
ATOM 2446 C C . ASN B 1 96 ? -21.575 -13.975 11.939 1.00 35.43 241 ASN B C 1
ATOM 2447 O O . ASN B 1 96 ? -22.474 -14.221 11.126 1.00 34.33 241 ASN B O 1
ATOM 2452 N N . ASN B 1 97 ? -20.912 -14.940 12.574 1.00 32.94 242 ASN B N 1
ATOM 2453 C CA . ASN B 1 97 ? -21.207 -16.342 12.292 1.00 31.87 242 ASN B CA 1
ATOM 2454 C C . ASN B 1 97 ? -22.649 -16.700 12.590 1.00 32.57 242 ASN B C 1
ATOM 2455 O O . ASN B 1 97 ? -23.338 -17.376 11.799 1.00 29.11 242 ASN B O 1
ATOM 2460 N N . ILE B 1 98 ? -23.175 -16.223 13.726 1.00 28.20 243 ILE B N 1
ATOM 2461 C CA . ILE B 1 98 ? -24.584 -16.418 13.969 1.00 27.39 243 ILE B CA 1
ATOM 2462 C C . ILE B 1 98 ? -25.352 -15.706 12.875 1.00 26.77 243 ILE B C 1
ATOM 2463 O O . ILE B 1 98 ? -26.293 -16.310 12.321 1.00 25.94 243 ILE B O 1
ATOM 2468 N N . LEU B 1 99 ? -25.050 -14.435 12.601 1.00 28.80 244 LEU B N 1
ATOM 2469 C CA . LEU B 1 99 ? -25.938 -13.702 11.644 1.00 30.17 244 LEU B CA 1
ATOM 2470 C C . LEU B 1 99 ? -25.936 -14.336 10.204 1.00 27.68 244 LEU B C 1
ATOM 2471 O O . LEU B 1 99 ? -26.990 -14.508 9.565 1.00 29.54 244 LEU B O 1
ATOM 2476 N N . LYS B 1 100 ? -24.761 -14.792 9.788 1.00 34.76 245 LYS B N 1
ATOM 2477 C CA . LYS B 1 100 ? -24.566 -15.574 8.517 1.00 33.10 245 LYS B CA 1
ATOM 2478 C C . LYS B 1 100 ? -25.462 -16.808 8.445 1.00 35.20 245 LYS B C 1
ATOM 2479 O O . LYS B 1 100 ? -26.139 -17.055 7.448 1.00 34.13 245 LYS B O 1
ATOM 2485 N N . VAL B 1 101 ? -25.463 -17.601 9.520 1.00 29.87 246 VAL B N 1
ATOM 2486 C CA . VAL B 1 101 ? -26.132 -18.860 9.510 1.00 26.00 246 VAL B CA 1
ATOM 2487 C C . VAL B 1 101 ? -27.622 -18.627 9.559 1.00 27.17 246 VAL B C 1
ATOM 2488 O O . VAL B 1 101 ? -28.418 -19.321 8.900 1.00 27.12 246 VAL B O 1
ATOM 2492 N N . LEU B 1 102 ? -28.037 -17.633 10.371 1.00 29.84 247 LEU B N 1
ATOM 2493 C CA . LEU B 1 102 ? -29.444 -17.260 10.385 1.00 31.33 247 LEU B CA 1
ATOM 2494 C C . LEU B 1 102 ? -29.890 -16.803 8.978 1.00 26.28 247 LEU B C 1
ATOM 2495 O O . LEU B 1 102 ? -30.940 -17.213 8.487 1.00 30.94 247 LEU B O 1
ATOM 2500 N N . ASP B 1 103 ? -29.071 -15.976 8.354 1.00 32.09 248 ASP B N 1
ATOM 2501 C CA . ASP B 1 103 ? -29.424 -15.473 6.971 1.00 30.88 248 ASP B CA 1
ATOM 2502 C C . ASP B 1 103 ? -29.630 -16.624 5.997 1.00 29.92 248 ASP B C 1
ATOM 2503 O O . ASP B 1 103 ? -30.661 -16.696 5.325 1.00 30.80 248 ASP B O 1
ATOM 2508 N N . LYS B 1 104 ? -28.709 -17.601 6.047 1.00 34.89 249 LYS B N 1
ATOM 2509 C CA . LYS B 1 104 ? -28.705 -18.822 5.178 1.00 34.01 249 LYS B CA 1
ATOM 2510 C C . LYS B 1 104 ? -29.957 -19.599 5.283 1.00 35.41 249 LYS B C 1
ATOM 2511 O O . LYS B 1 104 ? -30.532 -20.001 4.280 1.00 40.11 249 LYS B O 1
ATOM 2517 N N . THR B 1 105 ? -30.445 -19.783 6.509 1.00 40.42 250 THR B N 1
ATOM 2518 C CA . THR B 1 105 ? -31.622 -20.624 6.734 1.00 39.11 250 THR B CA 1
ATOM 2519 C C . THR B 1 105 ? -32.971 -19.988 6.301 1.00 49.58 250 THR B C 1
ATOM 2520 O O . THR B 1 105 ? -33.897 -20.707 5.900 1.00 56.00 250 THR B O 1
ATOM 2524 N N . PHE B 1 106 ? -33.060 -18.647 6.304 1.00 42.23 251 PHE B N 1
ATOM 2525 C CA . PHE B 1 106 ? -34.255 -17.927 5.878 1.00 37.16 251 PHE B CA 1
ATOM 2526 C C . PHE B 1 106 ? -34.449 -17.919 4.358 1.00 38.26 251 PHE B C 1
ATOM 2527 O O . PHE B 1 106 ? -35.548 -17.503 3.825 1.00 32.86 251 PHE B O 1
ATOM 2535 N N . VAL B 1 107 ? -33.425 -18.341 3.590 1.00 35.06 252 VAL B N 1
ATOM 2536 C CA . VAL B 1 107 ? -33.628 -18.325 2.138 1.00 37.73 252 VAL B CA 1
ATOM 2537 C C . VAL B 1 107 ? -34.904 -19.134 1.723 1.00 39.87 252 VAL B C 1
ATOM 2538 O O . VAL B 1 107 ? -35.933 -18.627 1.032 1.00 29.40 252 VAL B O 1
ATOM 2542 N N . ASP B 1 108 ? -34.891 -20.336 2.283 1.00 34.66 253 ASP B N 1
ATOM 2543 C CA . ASP B 1 108 ? -35.809 -21.419 1.894 1.00 45.84 253 ASP B CA 1
ATOM 2544 C C . ASP B 1 108 ? -36.441 -22.246 3.012 1.00 49.10 253 ASP B C 1
ATOM 2545 O O . ASP B 1 108 ? -37.390 -22.994 2.718 1.00 44.50 253 ASP B O 1
ATOM 2550 N N . GLY B 1 109 ? -35.883 -22.193 4.232 1.00 49.67 254 GLY B N 1
ATOM 2551 C CA . GLY B 1 109 ? -36.223 -23.144 5.272 1.00 49.43 254 GLY B CA 1
ATOM 2552 C C . GLY B 1 109 ? -36.803 -22.551 6.551 1.00 51.98 254 GLY B C 1
ATOM 2553 O O . GLY B 1 109 ? -37.708 -21.711 6.495 1.00 47.43 254 GLY B O 1
ATOM 2554 N N . LYS B 1 110 ? -36.323 -23.111 7.674 1.00 58.38 255 LYS B N 1
ATOM 2555 C CA . LYS B 1 110 ? -36.561 -22.658 9.042 1.00 67.50 255 LYS B CA 1
ATOM 2556 C C . LYS B 1 110 ? -35.181 -22.486 9.721 1.00 66.57 255 LYS B C 1
ATOM 2557 O O . LYS B 1 110 ? -34.329 -23.336 9.565 1.00 62.10 255 LYS B O 1
ATOM 2563 N N . PRO B 1 111 ? -34.988 -21.407 10.510 1.00 77.57 256 PRO B N 1
ATOM 2564 C CA . PRO B 1 111 ? -33.677 -20.888 11.012 1.00 70.38 256 PRO B CA 1
ATOM 2565 C C . PRO B 1 111 ? -32.923 -21.724 12.051 1.00 65.08 256 PRO B C 1
ATOM 2566 O O . PRO B 1 111 ? -33.557 -22.289 12.956 1.00 54.53 256 PRO B O 1
ATOM 2570 N N . ASP B 1 112 ? -31.598 -21.704 12.023 1.00 54.70 257 ASP B N 1
ATOM 2571 C CA . ASP B 1 112 ? -30.833 -22.454 13.020 1.00 57.40 257 ASP B CA 1
ATOM 2572 C C . ASP B 1 112 ? -30.483 -21.614 14.199 1.00 44.70 257 ASP B C 1
ATOM 2573 O O . ASP B 1 112 ? -29.386 -21.124 14.291 1.00 44.20 257 ASP B O 1
ATOM 2578 N N . PHE B 1 113 ? -31.416 -21.459 15.107 1.00 43.94 258 PHE B N 1
ATOM 2579 C CA . PHE B 1 113 ? -31.123 -20.625 16.317 1.00 36.70 258 PHE B CA 1
ATOM 2580 C C . PHE B 1 113 ? -30.089 -21.321 17.225 1.00 37.24 258 PHE B C 1
ATOM 2581 O O . PHE B 1 113 ? -29.378 -20.635 17.961 1.00 31.73 258 PHE B O 1
ATOM 2589 N N . SER B 1 114 ? -29.945 -22.660 17.084 1.00 37.12 259 SER B N 1
ATOM 2590 C CA . SER B 1 114 ? -28.913 -23.490 17.798 1.00 35.09 259 SER B CA 1
ATOM 2591 C C . SER B 1 114 ? -27.538 -22.939 17.671 1.00 31.26 259 SER B C 1
ATOM 2592 O O . SER B 1 114 ? -26.676 -23.074 18.561 1.00 29.93 259 SER B O 1
ATOM 2595 N N . VAL B 1 115 ? -27.266 -22.338 16.520 1.00 28.28 260 VAL B N 1
ATOM 2596 C CA . VAL B 1 115 ? -25.939 -21.846 16.273 1.00 26.76 260 VAL B CA 1
ATOM 2597 C C . VAL B 1 115 ? -25.502 -20.896 17.369 1.00 28.10 260 VAL B C 1
ATOM 2598 O O . VAL B 1 115 ? -24.325 -20.656 17.564 1.00 26.79 260 VAL B O 1
ATOM 2602 N N . ALA B 1 116 ? -26.459 -20.268 18.070 1.00 27.65 261 ALA B N 1
ATOM 2603 C CA . ALA B 1 116 ? -26.080 -19.282 19.083 1.00 26.33 261 ALA B CA 1
ATOM 2604 C C . ALA B 1 116 ? -25.627 -19.916 20.412 1.00 24.79 261 ALA B C 1
ATOM 2605 O O . ALA B 1 116 ? -24.995 -19.238 21.234 1.00 23.89 261 ALA B O 1
ATOM 2607 N N . ARG B 1 117 ? -25.879 -21.204 20.614 1.00 24.66 262 ARG B N 1
ATOM 2608 C CA . ARG B 1 117 ? -25.641 -21.801 21.953 1.00 25.03 262 ARG B CA 1
ATOM 2609 C C . ARG B 1 117 ? -24.231 -21.714 22.435 1.00 24.10 262 ARG B C 1
ATOM 2610 O O . ARG B 1 117 ? -23.947 -21.285 23.598 1.00 27.36 262 ARG B O 1
ATOM 2618 N N . PRO B 1 118 ? -23.258 -21.973 21.556 1.00 26.54 263 PRO B N 1
ATOM 2619 C CA . PRO B 1 118 ? -21.877 -21.848 22.081 1.00 23.24 263 PRO B CA 1
ATOM 2620 C C . PRO B 1 118 ? -21.464 -20.471 22.550 1.00 25.82 263 PRO B C 1
ATOM 2621 O O . PRO B 1 118 ? -20.599 -20.293 23.420 1.00 27.84 263 PRO B O 1
ATOM 2625 N N . VAL B 1 119 ? -22.008 -19.463 21.896 1.00 25.65 264 VAL B N 1
ATOM 2626 C CA . VAL B 1 119 ? -21.655 -18.072 22.167 1.00 26.67 264 VAL B CA 1
ATOM 2627 C C . VAL B 1 119 ? -22.332 -17.638 23.492 1.00 22.55 264 VAL B C 1
ATOM 2628 O O . VAL B 1 119 ? -21.720 -16.891 24.268 1.00 26.33 264 VAL B O 1
ATOM 2632 N N . MET B 1 120 ? -23.561 -18.112 23.716 1.00 23.55 265 MET B N 1
ATOM 2633 C CA . MET B 1 120 ? -24.346 -17.765 24.900 1.00 23.34 265 MET B CA 1
ATOM 2634 C C . MET B 1 120 ? -23.594 -18.385 26.084 1.00 29.05 265 MET B C 1
ATOM 2635 O O . MET B 1 120 ? -23.371 -17.758 27.131 1.00 23.21 265 MET B O 1
ATOM 2640 N N . LYS B 1 121 ? -23.157 -19.629 25.894 1.00 27.55 266 LYS B N 1
ATOM 2641 C CA . LYS B 1 121 ? -22.382 -20.314 26.921 1.00 27.42 266 LYS B CA 1
ATOM 2642 C C . LYS B 1 121 ? -21.188 -19.547 27.309 1.00 25.53 266 LYS B C 1
ATOM 2643 O O . LYS B 1 121 ? -20.910 -19.426 28.498 1.00 26.54 266 LYS B O 1
ATOM 2649 N N . LYS B 1 122 ? -20.470 -19.027 26.326 1.00 29.46 267 LYS B N 1
ATOM 2650 C CA . LYS B 1 122 ? -19.233 -18.357 26.537 1.00 31.48 267 LYS B CA 1
ATOM 2651 C C . LYS B 1 122 ? -19.375 -16.968 27.188 1.00 34.32 267 LYS B C 1
ATOM 2652 O O . LYS B 1 122 ? -18.520 -16.578 27.974 1.00 30.35 267 LYS B O 1
ATOM 2658 N N . TYR B 1 123 ? -20.424 -16.223 26.851 1.00 29.69 268 TYR B N 1
ATOM 2659 C CA . TYR B 1 123 ? -20.474 -14.824 27.272 1.00 27.98 268 TYR B CA 1
ATOM 2660 C C . TYR B 1 123 ? -21.629 -14.432 28.198 1.00 24.16 268 TYR B C 1
ATOM 2661 O O . TYR B 1 123 ? -21.610 -13.309 28.701 1.00 25.15 268 TYR B O 1
ATOM 2670 N N . GLN B 1 124 ? -22.567 -15.337 28.485 1.00 26.65 269 GLN B N 1
ATOM 2671 C CA . GLN B 1 124 ? -23.750 -14.952 29.288 1.00 25.98 269 GLN B CA 1
ATOM 2672 C C . GLN B 1 124 ? -23.376 -14.507 30.718 1.00 29.66 269 GLN B C 1
ATOM 2673 O O . GLN B 1 124 ? -24.110 -13.658 31.305 1.00 25.30 269 GLN B O 1
ATOM 2679 N N . ASN B 1 125 ? -22.244 -15.005 31.243 1.00 26.39 270 ASN B N 1
ATOM 2680 C CA . ASN B 1 125 ? -21.753 -14.595 32.568 1.00 28.33 270 ASN B CA 1
ATOM 2681 C C . ASN B 1 125 ? -20.594 -13.674 32.524 1.00 26.72 270 ASN B C 1
ATOM 2682 O O . ASN B 1 125 ? -20.007 -13.380 33.565 1.00 28.76 270 ASN B O 1
ATOM 2687 N N . SER B 1 126 ? -20.349 -13.057 31.382 1.00 25.07 271 SER B N 1
ATOM 2688 C CA . SER B 1 126 ? -19.310 -12.055 31.250 1.00 28.14 271 SER B CA 1
ATOM 2689 C C . SER B 1 126 ? -19.756 -10.780 31.960 1.00 32.23 271 SER B C 1
ATOM 2690 O O . SER B 1 126 ? -20.961 -10.521 32.074 1.00 28.96 271 SER B O 1
ATOM 2693 N N . GLU B 1 127 ? -18.777 -10.009 32.414 1.00 30.94 272 GLU B N 1
ATOM 2694 C CA . GLU B 1 127 ? -19.033 -8.844 33.251 1.00 34.15 272 GLU B CA 1
ATOM 2695 C C . GLU B 1 127 ? -20.023 -7.892 32.608 1.00 32.33 272 GLU B C 1
ATOM 2696 O O . GLU B 1 127 ? -20.958 -7.416 33.252 1.00 28.84 272 GLU B O 1
ATOM 2702 N N . LEU B 1 128 ? -19.816 -7.562 31.338 1.00 30.31 273 LEU B N 1
ATOM 2703 C CA . LEU B 1 128 ? -20.634 -6.525 30.739 1.00 28.20 273 LEU B CA 1
ATOM 2704 C C . LEU B 1 128 ? -22.063 -7.033 30.537 1.00 25.50 273 LEU B C 1
ATOM 2705 O O . LEU B 1 128 ? -23.032 -6.260 30.654 1.00 25.51 273 LEU B O 1
ATOM 2710 N N . VAL B 1 129 ? -22.198 -8.327 30.300 1.00 22.28 274 VAL B N 1
ATOM 2711 C CA . VAL B 1 129 ? -23.530 -8.912 30.195 1.00 22.73 274 VAL B CA 1
ATOM 2712 C C . VAL B 1 129 ? -24.211 -8.913 31.583 1.00 21.89 274 VAL B C 1
ATOM 2713 O O . VAL B 1 129 ? -25.402 -8.617 31.720 1.00 25.93 274 VAL B O 1
ATOM 2717 N N . GLN B 1 130 ? -23.458 -9.279 32.608 1.00 22.50 275 GLN B N 1
ATOM 2718 C CA . GLN B 1 130 ? -24.008 -9.350 33.959 1.00 24.63 275 GLN B CA 1
ATOM 2719 C C . GLN B 1 130 ? -24.545 -7.987 34.389 1.00 23.92 275 GLN B C 1
ATOM 2720 O O . GLN B 1 130 ? -25.567 -7.920 35.065 1.00 22.83 275 GLN B O 1
ATOM 2726 N N . GLU B 1 131 ? -23.896 -6.930 33.948 1.00 25.36 276 GLU B N 1
ATOM 2727 C CA . GLU B 1 131 ? -24.309 -5.573 34.277 1.00 27.37 276 GLU B CA 1
ATOM 2728 C C . GLU B 1 131 ? -25.642 -5.211 33.615 1.00 24.13 276 GLU B C 1
ATOM 2729 O O . GLU B 1 131 ? -26.536 -4.689 34.250 1.00 24.00 276 GLU B O 1
ATOM 2735 N N . VAL B 1 132 ? -25.837 -5.567 32.352 1.00 21.09 277 VAL B N 1
ATOM 2736 C CA . VAL B 1 132 ? -27.125 -5.349 31.700 1.00 19.04 277 VAL B CA 1
ATOM 2737 C C . VAL B 1 132 ? -28.232 -6.165 32.360 1.00 19.07 277 VAL B C 1
ATOM 2738 O O . VAL B 1 132 ? -29.308 -5.607 32.681 1.00 18.92 277 VAL B O 1
ATOM 2742 N N . VAL B 1 133 ? -28.027 -7.480 32.556 1.00 18.08 278 VAL B N 1
ATOM 2743 C CA . VAL B 1 133 ? -29.060 -8.325 33.152 1.00 19.16 278 VAL B CA 1
ATOM 2744 C C . VAL B 1 133 ? -29.450 -7.864 34.565 1.00 20.40 278 VAL B C 1
ATOM 2745 O O . VAL B 1 133 ? -30.583 -7.984 34.959 1.00 22.50 278 VAL B O 1
ATOM 2749 N N . ALA B 1 134 ? -28.508 -7.362 35.346 1.00 20.35 279 ALA B N 1
ATOM 2750 C CA . ALA B 1 134 ? -28.729 -6.868 36.689 1.00 20.60 279 ALA B CA 1
ATOM 2751 C C . ALA B 1 134 ? -29.718 -5.683 36.687 1.00 20.21 279 ALA B C 1
ATOM 2752 O O . ALA B 1 134 ? -30.514 -5.589 37.590 1.00 20.64 279 ALA B O 1
ATOM 2754 N N . LYS B 1 135 ? -29.626 -4.841 35.662 1.00 19.40 280 LYS B N 1
ATOM 2755 C CA . LYS B 1 135 ? -30.361 -3.577 35.544 1.00 20.43 280 LYS B CA 1
ATOM 2756 C C . LYS B 1 135 ? -31.690 -3.598 34.805 1.00 17.23 280 LYS B C 1
ATOM 2757 O O . LYS B 1 135 ? -32.317 -2.537 34.705 1.00 16.74 280 LYS B O 1
ATOM 2763 N N . HIS B 1 136 ? -32.139 -4.761 34.309 1.00 15.69 281 HIS B N 1
ATOM 2764 C CA . HIS B 1 136 ? -33.370 -4.843 33.530 1.00 15.95 281 HIS B CA 1
ATOM 2765 C C . HIS B 1 136 ? -34.124 -6.181 33.875 1.00 16.32 281 HIS B C 1
ATOM 2766 O O . HIS B 1 136 ? -33.504 -7.246 34.032 1.00 18.10 281 HIS B O 1
ATOM 2773 N N . ALA B 1 137 ? -35.427 -6.063 34.002 1.00 15.86 282 ALA B N 1
ATOM 2774 C CA . ALA B 1 137 ? -36.269 -7.088 34.549 1.00 17.60 282 ALA B CA 1
ATOM 2775 C C . ALA B 1 137 ? -36.987 -7.924 33.499 1.00 17.95 282 ALA B C 1
ATOM 2776 O O . ALA B 1 137 ? -37.470 -9.018 33.811 1.00 17.94 282 ALA B O 1
ATOM 2778 N N . TYR B 1 138 ? -37.137 -7.404 32.286 1.00 17.40 283 TYR B N 1
ATOM 2779 C CA . TYR B 1 138 ? -37.882 -8.050 31.214 1.00 17.33 283 TYR B CA 1
ATOM 2780 C C . TYR B 1 138 ? -36.954 -8.480 30.110 1.00 16.23 283 TYR B C 1
ATOM 2781 O O . TYR B 1 138 ? -35.930 -7.840 29.845 1.00 17.07 283 TYR B O 1
ATOM 2790 N N . VAL B 1 139 ? -37.356 -9.523 29.383 1.00 16.56 284 VAL B N 1
ATOM 2791 C CA . VAL B 1 139 ? -36.591 -9.957 28.195 1.00 17.21 284 VAL B CA 1
ATOM 2792 C C . VAL B 1 139 ? -36.364 -8.783 27.226 1.00 15.95 284 VAL B C 1
ATOM 2793 O O . VAL B 1 139 ? -35.201 -8.535 26.796 1.00 14.85 284 VAL B O 1
ATOM 2797 N N . LEU B 1 140 ? -37.429 -8.057 26.932 1.00 17.42 285 LEU B N 1
ATOM 2798 C CA . LEU B 1 140 ? -37.341 -6.951 25.943 1.00 18.16 285 LEU B CA 1
ATOM 2799 C C . LEU B 1 140 ? -36.444 -5.836 26.414 1.00 17.42 285 LEU B C 1
ATOM 2800 O O . LEU B 1 140 ? -35.736 -5.241 25.611 1.00 19.46 285 LEU B O 1
ATOM 2805 N N . THR B 1 141 ? -36.385 -5.603 27.727 1.00 16.75 286 THR B N 1
ATOM 2806 C CA . THR B 1 141 ? -35.541 -4.499 28.193 1.00 17.39 286 THR B CA 1
ATOM 2807 C C . THR B 1 141 ? -34.084 -4.900 28.335 1.00 17.79 286 THR B C 1
ATOM 2808 O O . THR B 1 141 ? -33.178 -4.120 28.106 1.00 17.27 286 THR B O 1
ATOM 2812 N N . VAL B 1 142 ? -33.854 -6.145 28.723 1.00 18.14 287 VAL B N 1
ATOM 2813 C CA . VAL B 1 142 ? -32.517 -6.690 28.686 1.00 18.58 287 VAL B CA 1
ATOM 2814 C C . VAL B 1 142 ? -31.952 -6.656 27.293 1.00 17.20 287 VAL B C 1
ATOM 2815 O O . VAL B 1 142 ? -30.831 -6.148 27.083 1.00 17.35 287 VAL B O 1
ATOM 2819 N N . ILE B 1 143 ? -32.691 -7.213 26.313 1.00 18.00 288 ILE B N 1
ATOM 2820 C CA . ILE B 1 143 ? -32.126 -7.370 24.964 1.00 17.11 288 ILE B CA 1
ATOM 2821 C C . ILE B 1 143 ? -31.975 -5.970 24.339 1.00 18.84 288 ILE B C 1
ATOM 2822 O O . ILE B 1 143 ? -30.968 -5.687 23.676 1.00 17.76 288 ILE B O 1
ATOM 2827 N N . ALA B 1 144 ? -32.925 -5.055 24.607 1.00 16.54 289 ALA B N 1
ATOM 2828 C CA . ALA B 1 144 ? -32.700 -3.634 24.167 1.00 17.01 289 ALA B CA 1
ATOM 2829 C C . ALA B 1 144 ? -31.356 -3.062 24.637 1.00 17.23 289 ALA B C 1
ATOM 2830 O O . ALA B 1 144 ? -30.543 -2.516 23.869 1.00 18.10 289 ALA B O 1
ATOM 2832 N N . SER B 1 145 ? -31.051 -3.276 25.908 1.00 18.28 290 SER B N 1
ATOM 2833 C CA . SER B 1 145 ? -29.781 -2.791 26.437 1.00 17.89 290 SER B CA 1
ATOM 2834 C C . SER B 1 145 ? -28.566 -3.571 25.923 1.00 18.70 290 SER B C 1
ATOM 2835 O O . SER B 1 145 ? -27.449 -3.022 25.862 1.00 19.56 290 SER B O 1
ATOM 2838 N N . LEU B 1 146 ? -28.732 -4.858 25.585 1.00 17.54 291 LEU B N 1
ATOM 2839 C CA . LEU B 1 146 ? -27.638 -5.575 25.008 1.00 18.32 291 LEU B CA 1
ATOM 2840 C C . LEU B 1 146 ? -27.340 -5.028 23.617 1.00 20.53 291 LEU B C 1
ATOM 2841 O O . LEU B 1 146 ? -26.174 -4.868 23.249 1.00 20.14 291 LEU B O 1
ATOM 2846 N N . LEU B 1 147 ? -28.380 -4.712 22.853 1.00 20.25 292 LEU B N 1
ATOM 2847 C CA . LEU B 1 147 ? -28.168 -4.120 21.518 1.00 20.79 292 LEU B CA 1
ATOM 2848 C C . LEU B 1 147 ? -27.485 -2.739 21.635 1.00 20.81 292 LEU B C 1
ATOM 2849 O O . LEU B 1 147 ? -26.482 -2.411 20.937 1.00 21.75 292 LEU B O 1
ATOM 2854 N N . GLU B 1 148 ? -28.000 -1.938 22.549 1.00 21.90 293 GLU B N 1
ATOM 2855 C CA . GLU B 1 148 ? -27.395 -0.599 22.829 1.00 24.30 293 GLU B CA 1
ATOM 2856 C C . GLU B 1 148 ? -25.942 -0.708 23.190 1.00 25.83 293 GLU B C 1
ATOM 2857 O O . GLU B 1 148 ? -25.096 0.058 22.730 1.00 28.87 293 GLU B O 1
ATOM 2863 N N . ALA B 1 149 ? -25.615 -1.669 24.009 1.00 25.11 294 ALA B N 1
ATOM 2864 C CA . ALA B 1 149 ? -24.199 -1.892 24.352 1.00 29.17 294 ALA B CA 1
ATOM 2865 C C . ALA B 1 149 ? -23.406 -2.454 23.177 1.00 30.24 294 ALA B C 1
ATOM 2866 O O . ALA B 1 149 ? -22.274 -2.051 22.957 1.00 27.64 294 ALA B O 1
ATOM 2868 N N . ALA B 1 150 ? -24.008 -3.391 22.426 1.00 29.29 295 ALA B N 1
ATOM 2869 C CA . ALA B 1 150 ? -23.291 -4.011 21.288 1.00 29.28 295 ALA B CA 1
ATOM 2870 C C . ALA B 1 150 ? -22.843 -2.936 20.306 1.00 32.41 295 ALA B C 1
ATOM 2871 O O . ALA B 1 150 ? -21.847 -3.126 19.614 1.00 34.09 295 ALA B O 1
ATOM 2873 N N . ARG B 1 151 ? -23.563 -1.805 20.284 1.00 31.68 296 ARG B N 1
ATOM 2874 C CA . ARG B 1 151 ? -23.332 -0.706 19.327 1.00 37.72 296 ARG B CA 1
ATOM 2875 C C . ARG B 1 151 ? -22.188 0.219 19.675 1.00 37.81 296 ARG B C 1
ATOM 2876 O O . ARG B 1 151 ? -21.866 1.094 18.888 1.00 41.87 296 ARG B O 1
ATOM 2884 N N . GLU B 1 152 ? -21.581 0.019 20.839 1.00 39.68 297 GLU B N 1
ATOM 2885 C CA . GLU B 1 152 ? -20.320 0.646 21.186 1.00 44.53 297 GLU B CA 1
ATOM 2886 C C . GLU B 1 152 ? -19.156 -0.025 20.427 1.00 45.57 297 GLU B C 1
ATOM 2887 O O . GLU B 1 152 ? -18.092 0.571 20.298 1.00 46.81 297 GLU B O 1
ATOM 2893 N N . ASP B 1 153 ? -19.337 -1.281 20.025 1.00 45.13 298 ASP B N 1
ATOM 2894 C CA . ASP B 1 153 ? -18.350 -2.059 19.246 1.00 45.49 298 ASP B CA 1
ATOM 2895 C C . ASP B 1 153 ? -18.379 -1.795 17.724 1.00 48.16 298 ASP B C 1
ATOM 2896 O O . ASP B 1 153 ? -17.414 -2.066 17.022 1.00 51.27 298 ASP B O 1
ATOM 2901 N N . GLY B 1 154 ? -19.491 -1.283 17.225 1.00 49.50 299 GLY B N 1
ATOM 2902 C CA . GLY B 1 154 ? -19.721 -1.167 15.790 1.00 47.79 299 GLY B CA 1
ATOM 2903 C C . GLY B 1 154 ? -21.179 -0.877 15.531 1.00 46.36 299 GLY B C 1
ATOM 2904 O O . GLY B 1 154 ? -21.991 -0.920 16.450 1.00 44.69 299 GLY B O 1
ATOM 2905 N N . VAL B 1 155 ? -21.488 -0.477 14.306 1.00 51.47 300 VAL B N 1
ATOM 2906 C CA . VAL B 1 155 ? -22.844 -0.478 13.798 1.00 51.68 300 VAL B CA 1
ATOM 2907 C C . VAL B 1 155 ? -23.340 -1.935 13.799 1.00 53.68 300 VAL B C 1
ATOM 2908 O O . VAL B 1 155 ? -22.590 -2.872 13.452 1.00 68.42 300 VAL B O 1
ATOM 2912 N N . VAL B 1 156 ? -24.577 -2.094 14.256 1.00 38.30 301 VAL B N 1
ATOM 2913 C CA . VAL B 1 156 ? -25.292 -3.367 14.367 1.00 35.41 301 VAL B CA 1
ATOM 2914 C C . VAL B 1 156 ? -26.709 -3.007 13.948 1.00 33.74 301 VAL B C 1
ATOM 2915 O O . VAL B 1 156 ? -27.616 -2.861 14.789 1.00 31.11 301 VAL B O 1
ATOM 2919 N N . PRO B 1 157 ? -26.902 -2.847 12.635 1.00 36.70 302 PRO B N 1
ATOM 2920 C CA . PRO B 1 157 ? -28.165 -2.406 12.132 1.00 32.51 302 PRO B CA 1
ATOM 2921 C C . PRO B 1 157 ? -29.137 -3.522 12.113 1.00 31.05 302 PRO B C 1
ATOM 2922 O O . PRO B 1 157 ? -28.730 -4.709 11.978 1.00 27.37 302 PRO B O 1
ATOM 2926 N N . SER B 1 158 ? -30.394 -3.134 12.248 1.00 29.61 303 SER B N 1
ATOM 2927 C CA . SER B 1 158 ? -31.526 -4.085 12.225 1.00 34.50 303 SER B CA 1
ATOM 2928 C C . SER B 1 158 ? -31.704 -4.763 10.898 1.00 44.27 303 SER B C 1
ATOM 2929 O O . SER B 1 158 ? -32.289 -5.860 10.840 1.00 46.11 303 SER B O 1
ATOM 2932 N N . SER B 1 159 ? -31.262 -4.086 9.836 1.00 48.37 304 SER B N 1
ATOM 2933 C CA . SER B 1 159 ? -31.135 -4.657 8.493 1.00 55.11 304 SER B CA 1
ATOM 2934 C C . SER B 1 159 ? -30.824 -6.145 8.553 1.00 52.61 304 SER B C 1
ATOM 2935 O O . SER B 1 159 ? -31.567 -6.989 7.997 1.00 47.66 304 SER B O 1
ATOM 2938 N N . GLU B 1 160 ? -29.741 -6.419 9.281 1.00 47.19 305 GLU B N 1
ATOM 2939 C CA . GLU B 1 160 ? -29.099 -7.727 9.368 1.00 44.23 305 GLU B CA 1
ATOM 2940 C C . GLU B 1 160 ? -29.873 -8.827 10.071 1.00 36.98 305 GLU B C 1
ATOM 2941 O O . GLU B 1 160 ? -29.418 -9.961 10.100 1.00 43.17 305 GLU B O 1
ATOM 2947 N N . PHE B 1 161 ? -31.021 -8.486 10.634 1.00 31.25 306 PHE B N 1
ATOM 2948 C CA . PHE B 1 161 ? -31.973 -9.434 11.096 1.00 29.22 306 PHE B CA 1
ATOM 2949 C C . PHE B 1 161 ? -33.370 -9.122 10.674 1.00 27.57 306 PHE B C 1
ATOM 2950 O O . PHE B 1 161 ? -34.328 -9.416 11.401 1.00 28.63 306 PHE B O 1
ATOM 2958 N N . LEU B 1 162 ? -33.534 -8.677 9.398 1.00 35.99 307 LEU B N 1
ATOM 2959 C CA . LEU B 1 162 ? -34.904 -8.449 8.862 1.00 35.47 307 LEU B CA 1
ATOM 2960 C C . LEU B 1 162 ? -35.694 -9.698 8.977 1.00 32.37 307 LEU B C 1
ATOM 2961 O O . LEU B 1 162 ? -36.948 -9.666 9.177 1.00 37.19 307 LEU B O 1
ATOM 2966 N N . TRP B 1 163 ? -34.985 -10.820 8.886 1.00 30.76 308 TRP B N 1
ATOM 2967 C CA . TRP B 1 163 ? -35.621 -12.099 9.114 1.00 27.00 308 TRP B CA 1
ATOM 2968 C C . TRP B 1 163 ? -36.527 -12.136 10.392 1.00 24.78 308 TRP B C 1
ATOM 2969 O O . TRP B 1 163 ? -37.513 -12.839 10.465 1.00 24.07 308 TRP B O 1
ATOM 2980 N N . LEU B 1 164 ? -36.219 -11.346 11.404 1.00 28.17 309 LEU B N 1
ATOM 2981 C CA . LEU B 1 164 ? -37.065 -11.259 12.669 1.00 30.25 309 LEU B CA 1
ATOM 2982 C C . LEU B 1 164 ? -38.574 -10.883 12.680 1.00 26.89 309 LEU B C 1
ATOM 2983 O O . LEU B 1 164 ? -39.486 -11.497 13.434 1.00 29.69 309 LEU B O 1
ATOM 2988 N N . LYS B 1 165 ? -38.866 -9.965 11.759 1.00 38.97 310 LYS B N 1
ATOM 2989 C CA . LYS B 1 165 ? -40.181 -9.318 11.610 1.00 37.08 310 LYS B CA 1
ATOM 2990 C C . LYS B 1 165 ? -41.297 -10.353 11.485 1.00 35.88 310 LYS B C 1
ATOM 2991 O O . LYS B 1 165 ? -42.227 -10.389 12.327 1.00 37.28 310 LYS B O 1
ATOM 2997 N N . PRO B 1 166 ? -41.136 -11.332 10.569 1.00 41.56 311 PRO B N 1
ATOM 2998 C CA . PRO B 1 166 ? -42.125 -12.446 10.543 1.00 39.22 311 PRO B CA 1
ATOM 2999 C C . PRO B 1 166 ? -42.140 -13.415 11.721 1.00 38.35 311 PRO B C 1
ATOM 3000 O O . PRO B 1 166 ? -43.208 -13.992 12.036 1.00 40.43 311 PRO B O 1
ATOM 3004 N N . VAL B 1 167 ? -41.008 -13.596 12.407 1.00 42.21 312 VAL B N 1
ATOM 3005 C CA . VAL B 1 167 ? -41.010 -14.506 13.591 1.00 39.97 312 VAL B CA 1
ATOM 3006 C C . VAL B 1 167 ? -41.505 -13.872 14.872 1.00 33.50 312 VAL B C 1
ATOM 3007 O O . VAL B 1 167 ? -42.201 -14.509 15.685 1.00 35.69 312 VAL B O 1
ATOM 3011 N N . ASP B 1 168 ? -41.207 -12.583 15.045 1.00 34.51 313 ASP B N 1
ATOM 3012 C CA . ASP B 1 168 ? -41.516 -11.910 16.283 1.00 33.28 313 ASP B CA 1
ATOM 3013 C C . ASP B 1 168 ? -41.586 -10.394 15.978 1.00 36.49 313 ASP B C 1
ATOM 3014 O O . ASP B 1 168 ? -40.552 -9.673 15.943 1.00 30.61 313 ASP B O 1
ATOM 3019 N N . ARG B 1 169 ? -42.831 -9.973 15.719 1.00 39.92 314 ARG B N 1
ATOM 3020 C CA . ARG B 1 169 ? -43.187 -8.578 15.406 1.00 43.26 314 ARG B CA 1
ATOM 3021 C C . ARG B 1 169 ? -42.685 -7.589 16.496 1.00 30.67 314 ARG B C 1
ATOM 3022 O O . ARG B 1 169 ? -41.978 -6.603 16.169 1.00 34.26 314 ARG B O 1
ATOM 3030 N N . ARG B 1 170 ? -43.105 -7.875 17.728 1.00 32.65 315 ARG B N 1
ATOM 3031 C CA . ARG B 1 170 ? -42.789 -7.114 18.924 1.00 29.15 315 ARG B CA 1
ATOM 3032 C C . ARG B 1 170 ? -41.267 -6.979 19.105 1.00 30.40 315 ARG B C 1
ATOM 3033 O O . ARG B 1 170 ? -40.746 -5.879 19.244 1.00 26.42 315 ARG B O 1
ATOM 3041 N N . LEU B 1 171 ? -40.517 -8.075 18.980 1.00 27.13 316 LEU B N 1
ATOM 3042 C CA . LEU B 1 171 ? -39.085 -7.970 19.167 1.00 25.77 316 LEU B CA 1
ATOM 3043 C C . LEU B 1 171 ? -38.444 -7.141 18.094 1.00 27.89 316 LEU B C 1
ATOM 3044 O O . LEU B 1 171 ? -37.520 -6.325 18.337 1.00 23.48 316 LEU B O 1
ATOM 3049 N N . TRP B 1 172 ? -38.928 -7.315 16.852 1.00 26.65 317 TRP B N 1
ATOM 3050 C CA . TRP B 1 172 ? -38.391 -6.580 15.767 1.00 24.16 317 TRP B CA 1
ATOM 3051 C C . TRP B 1 172 ? -38.569 -5.047 15.957 1.00 23.65 317 TRP B C 1
ATOM 3052 O O . TRP B 1 172 ? -37.597 -4.297 15.771 1.00 22.60 317 TRP B O 1
ATOM 3063 N N . TYR B 1 173 ? -39.779 -4.652 16.316 1.00 25.48 318 TYR B N 1
ATOM 3064 C CA . TYR B 1 173 ? -40.027 -3.230 16.527 1.00 27.73 318 TYR B CA 1
ATOM 3065 C C . TYR B 1 173 ? -39.224 -2.705 17.755 1.00 26.80 318 TYR B C 1
ATOM 3066 O O . TYR B 1 173 ? -38.629 -1.615 17.712 1.00 25.27 318 TYR B O 1
ATOM 3075 N N . MET B 1 174 ? -39.177 -3.517 18.810 1.00 26.80 319 MET B N 1
ATOM 3076 C CA . MET B 1 174 ? -38.419 -3.122 19.995 1.00 25.99 319 MET B CA 1
ATOM 3077 C C . MET B 1 174 ? -36.977 -2.852 19.636 1.00 24.60 319 MET B C 1
ATOM 3078 O O . MET B 1 174 ? -36.361 -1.796 20.032 1.00 22.52 319 MET B O 1
ATOM 3083 N N . LEU B 1 175 ? -36.357 -3.782 18.888 1.00 24.04 320 LEU B N 1
ATOM 3084 C CA . LEU B 1 175 ? -34.979 -3.597 18.561 1.00 22.03 320 LEU B CA 1
ATOM 3085 C C . LEU B 1 175 ? -34.764 -2.446 17.577 1.00 25.09 320 LEU B C 1
ATOM 3086 O O . LEU B 1 175 ? -33.746 -1.753 17.671 1.00 21.61 320 LEU B O 1
ATOM 3091 N N . ASN B 1 176 ? -35.736 -2.191 16.685 1.00 27.37 321 ASN B N 1
ATOM 3092 C CA . ASN B 1 176 ? -35.565 -1.012 15.769 1.00 29.68 321 ASN B CA 1
ATOM 3093 C C . ASN B 1 176 ? -35.704 0.357 16.465 1.00 34.48 321 ASN B C 1
ATOM 3094 O O . ASN B 1 176 ? -35.330 1.380 15.878 1.00 34.52 321 ASN B O 1
ATOM 3099 N N . CYS B 1 177 ? -36.222 0.370 17.685 1.00 30.08 322 CYS B N 1
ATOM 3100 C CA . CYS B 1 177 ? -36.293 1.616 18.494 1.00 29.28 322 CYS B CA 1
ATOM 3101 C C . CYS B 1 177 ? -35.066 1.947 19.362 1.00 26.38 322 CYS B C 1
ATOM 3102 O O . CYS B 1 177 ? -35.000 3.043 19.976 1.00 27.16 322 CYS B O 1
ATOM 3105 N N . VAL B 1 178 ? -34.113 1.032 19.467 1.00 22.68 323 VAL B N 1
ATOM 3106 C CA . VAL B 1 178 ? -32.913 1.257 20.222 1.00 22.26 323 VAL B CA 1
ATOM 3107 C C . VAL B 1 178 ? -32.143 2.303 19.396 1.00 26.08 323 VAL B C 1
ATOM 3108 O O . VAL B 1 178 ? -31.869 2.068 18.213 1.00 28.17 323 VAL B O 1
ATOM 3112 N N . GLY B 1 179 ? -31.897 3.449 20.003 1.00 29.75 324 GLY B N 1
ATOM 3113 C CA . GLY B 1 179 ? -31.294 4.577 19.316 1.00 31.48 324 GLY B CA 1
ATOM 3114 C C . GLY B 1 179 ? -32.309 5.578 18.771 1.00 31.53 324 GLY B C 1
ATOM 3115 O O . GLY B 1 179 ? -31.897 6.623 18.238 1.00 30.76 324 GLY B O 1
ATOM 3116 N N . ARG B 1 180 ? -33.608 5.283 18.861 1.00 29.31 325 ARG B N 1
ATOM 3117 C CA . ARG B 1 180 ? -34.684 6.223 18.465 1.00 33.67 325 ARG B CA 1
ATOM 3118 C C . ARG B 1 180 ? -35.153 6.948 19.764 1.00 32.10 325 ARG B C 1
ATOM 3119 O O . ARG B 1 180 ? -34.876 6.461 20.855 1.00 33.76 325 ARG B O 1
ATOM 3127 N N . GLN B 1 181 ? -35.790 8.124 19.652 1.00 31.46 326 GLN B N 1
ATOM 3128 C CA . GLN B 1 181 ? -36.378 8.863 20.808 1.00 34.23 326 GLN B CA 1
ATOM 3129 C C . GLN B 1 181 ? -37.869 8.589 20.984 1.00 27.40 326 GLN B C 1
ATOM 3130 O O . GLN B 1 181 ? -38.359 8.559 22.121 1.00 28.95 326 GLN B O 1
ATOM 3136 N N . THR B 1 182 ? -38.562 8.318 19.890 1.00 29.79 327 THR B N 1
ATOM 3137 C CA . THR B 1 182 ? -39.980 7.998 19.879 1.00 32.72 327 THR B CA 1
ATOM 3138 C C . THR B 1 182 ? -40.174 6.553 19.324 1.00 30.57 327 THR B C 1
ATOM 3139 O O . THR B 1 182 ? -39.726 6.261 18.209 1.00 30.58 327 THR B O 1
ATOM 3143 N N . PRO B 1 183 ? -40.830 5.692 20.087 1.00 25.62 328 PRO B N 1
ATOM 3144 C CA . PRO B 1 183 ? -41.005 4.309 19.615 1.00 22.97 328 PRO B CA 1
ATOM 3145 C C . PRO B 1 183 ? -42.269 4.133 18.811 1.00 23.85 328 PRO B C 1
ATOM 3146 O O . PRO B 1 183 ? -43.200 4.954 18.888 1.00 23.10 328 PRO B O 1
ATOM 3150 N N . TYR B 1 184 ? -42.365 2.993 18.134 1.00 22.84 329 TYR B N 1
ATOM 3151 C CA . TYR B 1 184 ? -43.658 2.603 17.550 1.00 25.70 329 TYR B CA 1
ATOM 3152 C C . TYR B 1 184 ? -44.669 2.371 18.631 1.00 23.99 329 TYR B C 1
ATOM 3153 O O . TYR B 1 184 ? -44.292 1.866 19.721 1.00 27.43 329 TYR B O 1
ATOM 3162 N N . SER B 1 185 ? -45.948 2.643 18.369 1.00 21.28 330 SER B N 1
ATOM 3163 C CA . SER B 1 185 ? -46.964 2.465 19.364 1.00 23.50 330 SER B CA 1
ATOM 3164 C C . SER B 1 185 ? -47.015 1.007 19.860 1.00 23.51 330 SER B C 1
ATOM 3165 O O . SER B 1 185 ? -47.240 0.756 21.030 1.00 24.75 330 SER B O 1
ATOM 3168 N N . GLU B 1 186 ? -46.840 0.066 18.963 1.00 22.18 331 GLU B N 1
ATOM 3169 C CA . GLU B 1 186 ? -46.914 -1.333 19.341 1.00 26.04 331 GLU B CA 1
ATOM 3170 C C . GLU B 1 186 ? -45.777 -1.821 20.316 1.00 22.80 331 GLU B C 1
ATOM 3171 O O . GLU B 1 186 ? -45.850 -2.992 20.817 1.00 25.27 331 GLU B O 1
ATOM 3177 N N . VAL B 1 187 ? -44.719 -1.029 20.486 1.00 22.76 332 VAL B N 1
ATOM 3178 C CA . VAL B 1 187 ? -43.681 -1.294 21.510 1.00 22.82 332 VAL B CA 1
ATOM 3179 C C . VAL B 1 187 ? -43.477 -0.139 22.476 1.00 22.73 332 VAL B C 1
ATOM 3180 O O . VAL B 1 187 ? -42.487 -0.075 23.212 1.00 20.21 332 VAL B O 1
ATOM 3184 N N . ALA B 1 188 ? -44.459 0.752 22.543 1.00 23.51 333 ALA B N 1
ATOM 3185 C CA . ALA B 1 188 ? -44.296 1.913 23.421 1.00 21.99 333 ALA B CA 1
ATOM 3186 C C . ALA B 1 188 ? -44.205 1.511 24.912 1.00 19.49 333 ALA B C 1
ATOM 3187 O O . ALA B 1 188 ? -43.561 2.224 25.697 1.00 18.94 333 ALA B O 1
ATOM 3189 N N . GLY B 1 189 ? -44.942 0.461 25.295 1.00 20.22 334 GLY B N 1
ATOM 3190 C CA . GLY B 1 189 ? -44.892 -0.092 26.646 1.00 22.70 334 GLY B CA 1
ATOM 3191 C C . GLY B 1 189 ? -43.469 -0.491 27.043 1.00 21.89 334 GLY B C 1
ATOM 3192 O O . GLY B 1 189 ? -42.878 0.110 27.932 1.00 23.01 334 GLY B O 1
ATOM 3193 N N . PRO B 1 190 ? -42.905 -1.514 26.389 1.00 21.41 335 PRO B N 1
ATOM 3194 C CA . PRO B 1 190 ? -41.520 -1.899 26.766 1.00 20.40 335 PRO B CA 1
ATOM 3195 C C . PRO B 1 190 ? -40.440 -0.838 26.542 1.00 19.43 335 PRO B C 1
ATOM 3196 O O . PRO B 1 190 ? -39.450 -0.766 27.312 1.00 17.32 335 PRO B O 1
ATOM 3200 N N . PHE B 1 191 ? -40.608 -0.007 25.497 1.00 18.17 336 PHE B N 1
ATOM 3201 C CA . PHE B 1 191 ? -39.718 1.173 25.372 1.00 18.67 336 PHE B CA 1
ATOM 3202 C C . PHE B 1 191 ? -39.781 2.081 26.603 1.00 17.62 336 PHE B C 1
ATOM 3203 O O . PHE B 1 191 ? -38.724 2.491 27.118 1.00 20.59 336 PHE B O 1
ATOM 3211 N N . ALA B 1 192 ? -40.983 2.449 27.004 1.00 18.59 337 ALA B N 1
ATOM 3212 C CA . ALA B 1 192 ? -41.191 3.315 28.216 1.00 19.19 337 ALA B CA 1
ATOM 3213 C C . ALA B 1 192 ? -40.577 2.670 29.472 1.00 19.02 337 ALA B C 1
ATOM 3214 O O . ALA B 1 192 ? -39.853 3.312 30.232 1.00 18.86 337 ALA B O 1
ATOM 3216 N N . HIS B 1 193 ? -40.805 1.359 29.611 1.00 17.45 338 HIS B N 1
ATOM 3217 C CA . HIS B 1 193 ? -40.260 0.590 30.713 1.00 16.06 338 HIS B CA 1
ATOM 3218 C C . HIS B 1 193 ? -38.741 0.589 30.726 1.00 15.59 338 HIS B C 1
ATOM 3219 O O . HIS B 1 193 ? -38.106 0.808 31.777 1.00 17.76 338 HIS B O 1
ATOM 3226 N N . TRP B 1 194 ? -38.152 0.307 29.578 1.00 16.33 339 TRP B N 1
ATOM 3227 C CA . TRP B 1 194 ? -36.749 0.274 29.398 1.00 16.66 339 TRP B CA 1
ATOM 3228 C C . TRP B 1 194 ? -36.145 1.606 29.868 1.00 17.00 339 TRP B C 1
ATOM 3229 O O . TRP B 1 194 ? -35.147 1.659 30.614 1.00 16.62 339 TRP B O 1
ATOM 3240 N N . LYS B 1 195 ? -36.674 2.681 29.354 1.00 18.47 340 LYS B N 1
ATOM 3241 C CA . LYS B 1 195 ? -36.183 4.051 29.755 1.00 21.59 340 LYS B CA 1
ATOM 3242 C C . LYS B 1 195 ? -36.396 4.304 31.216 1.00 20.40 340 LYS B C 1
ATOM 3243 O O . LYS B 1 195 ? -35.548 4.833 31.852 1.00 20.82 340 LYS B O 1
ATOM 3249 N N . ALA B 1 196 ? -37.536 3.930 31.753 1.00 20.54 341 ALA B N 1
ATOM 3250 C CA . ALA B 1 196 ? -37.772 4.071 33.207 1.00 19.09 341 ALA B CA 1
ATOM 3251 C C . ALA B 1 196 ? -36.708 3.296 34.059 1.00 20.69 341 ALA B C 1
ATOM 3252 O O . ALA B 1 196 ? -36.166 3.827 35.050 1.00 17.77 341 ALA B O 1
ATOM 3254 N N . GLU B 1 197 ? -36.359 2.057 33.662 1.00 17.61 342 GLU B N 1
ATOM 3255 C CA . GLU B 1 197 ? -35.317 1.328 34.312 1.00 15.62 342 GLU B CA 1
ATOM 3256 C C . GLU B 1 197 ? -34.002 2.083 34.280 1.00 16.76 342 GLU B C 1
ATOM 3257 O O . GLU B 1 197 ? -33.313 2.163 35.295 1.00 16.39 342 GLU B O 1
ATOM 3263 N N . LYS B 1 198 ? -33.654 2.588 33.120 1.00 18.63 343 LYS B N 1
ATOM 3264 C CA . LYS B 1 198 ? -32.386 3.328 32.972 1.00 22.10 343 LYS B CA 1
ATOM 3265 C C . LYS B 1 198 ? -32.411 4.587 33.882 1.00 19.96 343 LYS B C 1
ATOM 3266 O O . LYS B 1 198 ? -31.423 4.923 34.484 1.00 23.05 343 LYS B O 1
ATOM 3272 N N . GLU B 1 199 ? -33.546 5.255 33.965 1.00 21.33 344 GLU B N 1
ATOM 3273 C CA . GLU B 1 199 ? -33.696 6.483 34.791 1.00 23.65 344 GLU B CA 1
ATOM 3274 C C . GLU B 1 199 ? -33.692 6.205 36.306 1.00 25.96 344 GLU B C 1
ATOM 3275 O O . GLU B 1 199 ? -33.111 6.975 37.070 1.00 26.33 344 GLU B O 1
ATOM 3281 N N . MET B 1 200 ? -34.277 5.072 36.726 1.00 22.11 345 MET B N 1
ATOM 3282 C CA . MET B 1 200 ? -34.212 4.579 38.113 1.00 22.55 345 MET B CA 1
ATOM 3283 C C . MET B 1 200 ? -32.888 3.992 38.520 1.00 22.62 345 MET B C 1
ATOM 3284 O O . MET B 1 200 ? -32.627 3.868 39.690 1.00 23.81 345 MET B O 1
ATOM 3289 N N . GLY B 1 201 ? -32.109 3.522 37.569 1.00 21.50 346 GLY B N 1
ATOM 3290 C CA . GLY B 1 201 ? -30.836 2.900 37.842 1.00 22.36 346 GLY B CA 1
ATOM 3291 C C . GLY B 1 201 ? -30.928 1.511 38.449 1.00 22.27 346 GLY B C 1
ATOM 3292 O O . GLY B 1 201 ? -29.962 1.027 39.017 1.00 21.18 346 GLY B O 1
ATOM 3293 N N . ARG B 1 202 ? -32.099 0.881 38.368 1.00 19.28 347 ARG B N 1
ATOM 3294 C CA . ARG B 1 202 ? -32.302 -0.524 38.717 1.00 18.33 347 ARG B CA 1
ATOM 3295 C C . ARG B 1 202 ? -33.326 -1.202 37.821 1.00 17.60 347 ARG B C 1
ATOM 3296 O O . ARG B 1 202 ? -34.074 -0.575 37.108 1.00 17.72 347 ARG B O 1
ATOM 3304 N N . ARG B 1 203 ? -33.360 -2.525 37.874 1.00 18.50 348 ARG B N 1
ATOM 3305 C CA . ARG B 1 203 ? -34.468 -3.238 37.238 1.00 18.49 348 ARG B CA 1
ATOM 3306 C C . ARG B 1 203 ? -35.792 -2.964 37.982 1.00 18.38 348 ARG B C 1
ATOM 3307 O O . ARG B 1 203 ? -35.766 -2.683 39.206 1.00 17.18 348 ARG B O 1
ATOM 3315 N N . SER B 1 204 ? -36.918 -3.056 37.273 1.00 15.71 349 SER B N 1
ATOM 3316 C CA . SER B 1 204 ? -38.223 -2.873 37.877 1.00 15.97 349 SER B CA 1
ATOM 3317 C C . SER B 1 204 ? -39.158 -3.902 37.382 1.00 16.43 349 SER B C 1
ATOM 3318 O O . SER B 1 204 ? -39.441 -3.996 36.186 1.00 17.11 349 SER B O 1
ATOM 3321 N N . LEU B 1 205 ? -39.731 -4.683 38.286 1.00 17.41 350 LEU B N 1
ATOM 3322 C CA . LEU B 1 205 ? -40.714 -5.652 37.851 1.00 20.77 350 LEU B CA 1
ATOM 3323 C C . LEU B 1 205 ? -42.059 -4.973 37.710 1.00 19.53 350 LEU B C 1
ATOM 3324 O O . LEU B 1 205 ? -42.856 -5.345 36.835 1.00 21.90 350 LEU B O 1
ATOM 3329 N N . VAL B 1 206 ? -42.357 -4.099 38.665 1.00 19.64 351 VAL B N 1
ATOM 3330 C CA . VAL B 1 206 ? -43.585 -3.288 38.525 1.00 21.82 351 VAL B CA 1
ATOM 3331 C C . VAL B 1 206 ? -43.464 -2.553 37.149 1.00 21.61 351 VAL B C 1
ATOM 3332 O O . VAL B 1 206 ? -42.447 -1.860 36.937 1.00 19.69 351 VAL B O 1
ATOM 3336 N N . PRO B 1 207 ? -44.472 -2.689 36.270 1.00 21.96 352 PRO B N 1
ATOM 3337 C CA . PRO B 1 207 ? -44.493 -1.995 34.951 1.00 21.77 352 PRO B CA 1
ATOM 3338 C C . PRO B 1 207 ? -44.426 -0.479 35.126 1.00 20.87 352 PRO B C 1
ATOM 3339 O O . PRO B 1 207 ? -45.140 0.043 36.019 1.00 22.65 352 PRO B O 1
ATOM 3343 N N . MET B 1 208 ? -43.525 0.167 34.377 1.00 20.31 353 MET B N 1
ATOM 3344 C CA . MET B 1 208 ? -43.366 1.605 34.380 1.00 21.77 353 MET B CA 1
ATOM 3345 C C . MET B 1 208 ? -43.649 2.097 32.980 1.00 22.28 353 MET B C 1
ATOM 3346 O O . MET B 1 208 ? -42.745 2.466 32.261 1.00 20.24 353 MET B O 1
ATOM 3351 N N . ILE B 1 209 ? -44.924 2.105 32.613 1.00 23.05 354 ILE B N 1
ATOM 3352 C CA . ILE B 1 209 ? -45.351 2.418 31.241 1.00 23.03 354 ILE B CA 1
ATOM 3353 C C . ILE B 1 209 ? -46.180 3.751 31.106 1.00 24.59 354 ILE B C 1
ATOM 3354 O O . ILE B 1 209 ? -46.659 4.094 30.015 1.00 25.23 354 ILE B O 1
ATOM 3359 N N . ASP B 1 210 ? -46.301 4.501 32.188 1.00 26.48 355 ASP B N 1
ATOM 3360 C CA . ASP B 1 210 ? -47.053 5.765 32.134 1.00 29.19 355 ASP B CA 1
ATOM 3361 C C . ASP B 1 210 ? -46.605 6.693 30.995 1.00 25.12 355 ASP B C 1
ATOM 3362 O O . ASP B 1 210 ? -47.445 7.394 30.420 1.00 26.04 355 ASP B O 1
ATOM 3367 N N . GLU B 1 211 ? -45.332 6.739 30.669 1.00 25.69 356 GLU B N 1
ATOM 3368 C CA . GLU B 1 211 ? -44.896 7.602 29.560 1.00 27.21 356 GLU B CA 1
ATOM 3369 C C . GLU B 1 211 ? -45.485 7.224 28.190 1.00 27.71 356 GLU B C 1
ATOM 3370 O O . GLU B 1 211 ? -45.683 8.126 27.325 1.00 25.31 356 GLU B O 1
ATOM 3376 N N . ALA B 1 212 ? -45.813 5.933 27.993 1.00 22.29 357 ALA B N 1
ATOM 3377 C CA . ALA B 1 212 ? -46.408 5.450 26.786 1.00 23.07 357 ALA B CA 1
ATOM 3378 C C . ALA B 1 212 ? -47.882 5.966 26.706 1.00 23.31 357 ALA B C 1
ATOM 3379 O O . ALA B 1 212 ? -48.389 6.324 25.625 1.00 24.66 357 ALA B O 1
ATOM 3381 N N . ILE B 1 213 ? -48.554 6.011 27.841 1.00 22.70 358 ILE B N 1
ATOM 3382 C CA . ILE B 1 213 ? -49.941 6.547 27.906 1.00 24.70 358 ILE B CA 1
ATOM 3383 C C . ILE B 1 213 ? -49.959 8.032 27.565 1.00 27.27 358 ILE B C 1
ATOM 3384 O O . ILE B 1 213 ? -50.700 8.463 26.666 1.00 29.91 358 ILE B O 1
ATOM 3389 N N . ARG B 1 214 ? -49.108 8.792 28.237 1.00 30.25 359 ARG B N 1
ATOM 3390 C CA . ARG B 1 214 ? -48.973 10.227 27.941 1.00 32.66 359 ARG B CA 1
ATOM 3391 C C . ARG B 1 214 ? -48.655 10.496 26.490 1.00 31.99 359 ARG B C 1
ATOM 3392 O O . ARG B 1 214 ? -49.229 11.392 25.882 1.00 30.71 359 ARG B O 1
ATOM 3400 N N . ALA B 1 215 ? -47.708 9.746 25.947 1.00 26.55 360 ALA B N 1
ATOM 3401 C CA . ALA B 1 215 ? -47.310 9.918 24.576 1.00 25.81 360 ALA B CA 1
ATOM 3402 C C . ALA B 1 215 ? -48.416 9.595 23.606 1.00 25.68 360 ALA B C 1
ATOM 3403 O O . ALA B 1 215 ? -48.567 10.282 22.593 1.00 27.21 360 ALA B O 1
ATOM 3405 N N . LEU B 1 216 ? -49.204 8.582 23.910 1.00 23.31 361 LEU B N 1
ATOM 3406 C CA . LEU B 1 216 ? -50.382 8.240 23.071 1.00 26.27 361 LEU B CA 1
ATOM 3407 C C . LEU B 1 216 ? -51.450 9.309 23.061 1.00 28.56 361 LEU B C 1
ATOM 3408 O O . LEU B 1 216 ? -52.008 9.617 21.997 1.00 28.95 361 LEU B O 1
ATOM 3413 N N . GLU B 1 217 ? -51.705 9.887 24.228 1.00 27.58 362 GLU B N 1
ATOM 3414 C CA . GLU B 1 217 ? -52.679 10.974 24.357 1.00 27.31 362 GLU B CA 1
ATOM 3415 C C . GLU B 1 217 ? -52.260 12.162 23.559 1.00 26.69 362 GLU B C 1
ATOM 3416 O O . GLU B 1 217 ? -53.075 12.711 22.853 1.00 31.11 362 GLU B O 1
ATOM 3422 N N . ILE B 1 218 ? -50.987 12.512 23.623 1.00 29.96 363 ILE B N 1
ATOM 3423 C CA . ILE B 1 218 ? -50.433 13.640 22.901 1.00 35.16 363 ILE B CA 1
ATOM 3424 C C . ILE B 1 218 ? -50.483 13.384 21.404 1.00 34.98 363 ILE B C 1
ATOM 3425 O O . ILE B 1 218 ? -50.869 14.297 20.662 1.00 28.98 363 ILE B O 1
ATOM 3430 N N . ALA B 1 219 ? -50.086 12.181 20.962 1.00 31.60 364 ALA B N 1
ATOM 3431 C CA . ALA B 1 219 ? -50.178 11.814 19.536 1.00 32.92 364 ALA B CA 1
ATOM 3432 C C . ALA B 1 219 ? -51.640 11.788 19.013 1.00 32.36 364 ALA B C 1
ATOM 3433 O O . ALA B 1 219 ? -51.946 12.223 17.888 1.00 36.19 364 ALA B O 1
ATOM 3435 N N . VAL B 1 220 ? -52.530 11.270 19.810 1.00 31.13 365 VAL B N 1
ATOM 3436 C CA . VAL B 1 220 ? -53.907 11.248 19.412 1.00 33.94 365 VAL B CA 1
ATOM 3437 C C . VAL B 1 220 ? -54.518 12.684 19.305 1.00 34.91 365 VAL B C 1
ATOM 3438 O O . VAL B 1 220 ? -55.348 12.945 18.401 1.00 35.61 365 VAL B O 1
ATOM 3442 N N . LYS B 1 221 ? -54.099 13.592 20.174 1.00 35.57 366 LYS B N 1
ATOM 3443 C CA . LYS B 1 221 ? -54.613 14.995 20.119 1.00 42.57 366 LYS B CA 1
ATOM 3444 C C . LYS B 1 221 ? -54.187 15.804 18.888 1.00 39.47 366 LYS B C 1
ATOM 3445 O O . LYS B 1 221 ? -54.753 16.838 18.590 1.00 40.10 366 LYS B O 1
ATOM 3451 N N . GLU B 1 222 ? -53.172 15.340 18.196 1.00 37.96 367 GLU B N 1
ATOM 3452 C CA . GLU B 1 222 ? -52.774 15.914 16.928 1.00 38.89 367 GLU B CA 1
ATOM 3453 C C . GLU B 1 222 ? -53.729 15.584 15.780 1.00 36.26 367 GLU B C 1
ATOM 3454 O O . GLU B 1 222 ? -53.649 16.241 14.770 1.00 42.76 367 GLU B O 1
ATOM 3460 N N . VAL B 1 223 ? -54.589 14.578 15.898 1.00 35.58 368 VAL B N 1
ATOM 3461 C CA . VAL B 1 223 ? -55.343 14.103 14.759 1.00 32.66 368 VAL B CA 1
ATOM 3462 C C . VAL B 1 223 ? -56.775 14.624 14.829 1.00 36.66 368 VAL B C 1
ATOM 3463 O O . VAL B 1 223 ? -57.481 14.288 15.750 1.00 29.04 368 VAL B O 1
ATOM 3467 N N . ARG B 1 224 ? -57.221 15.425 13.859 1.00 34.63 369 ARG B N 1
ATOM 3468 C CA . ARG B 1 224 ? -58.638 15.886 13.878 1.00 35.21 369 ARG B CA 1
ATOM 3469 C C . ARG B 1 224 ? -59.516 14.756 13.396 1.00 31.58 369 ARG B C 1
ATOM 3470 O O . ARG B 1 224 ? -59.148 14.079 12.445 1.00 35.65 369 ARG B O 1
ATOM 3478 N N . LEU B 1 225 ? -60.625 14.510 14.081 1.00 31.32 370 LEU B N 1
ATOM 3479 C CA . LEU B 1 225 ? -61.610 13.570 13.661 1.00 31.23 370 LEU B CA 1
ATOM 3480 C C . LEU B 1 225 ? -62.698 14.334 12.874 1.00 29.86 370 LEU B C 1
ATOM 3481 O O . LEU B 1 225 ? -62.727 15.572 12.889 1.00 28.07 370 LEU B O 1
ATOM 3486 N N . THR B 1 226 ? -63.510 13.573 12.154 1.00 30.08 371 THR B N 1
ATOM 3487 C CA . THR B 1 226 ? -64.680 14.071 11.419 1.00 32.19 371 THR B CA 1
ATOM 3488 C C . THR B 1 226 ? -65.828 14.136 12.413 1.00 31.58 371 THR B C 1
ATOM 3489 O O . THR B 1 226 ? -65.761 13.557 13.482 1.00 28.30 371 THR B O 1
ATOM 3493 N N . PRO B 1 227 ? -66.909 14.858 12.079 1.00 34.45 372 PRO B N 1
ATOM 3494 C CA . PRO B 1 227 ? -68.047 14.875 12.994 1.00 31.87 372 PRO B CA 1
ATOM 3495 C C . PRO B 1 227 ? -68.603 13.513 13.274 1.00 30.99 372 PRO B C 1
ATOM 3496 O O . PRO B 1 227 ? -68.988 13.176 14.416 1.00 32.52 372 PRO B O 1
ATOM 3500 N N . ARG B 1 228 ? -68.661 12.693 12.243 1.00 31.71 373 ARG B N 1
ATOM 3501 C CA . ARG B 1 228 ? -69.183 11.361 12.421 1.00 35.05 373 ARG B CA 1
ATOM 3502 C C . ARG B 1 228 ? -68.276 10.631 13.461 1.00 35.03 373 ARG B C 1
ATOM 3503 O O . ARG B 1 228 ? -68.749 10.094 14.473 1.00 34.03 373 ARG B O 1
ATOM 3511 N N . GLN B 1 229 ? -66.966 10.703 13.259 1.00 36.31 374 GLN B N 1
ATOM 3512 C CA . GLN B 1 229 ? -66.043 10.095 14.207 1.00 34.88 374 GLN B CA 1
ATOM 3513 C C . GLN B 1 229 ? -66.211 10.627 15.619 1.00 34.74 374 GLN B C 1
ATOM 3514 O O . GLN B 1 229 ? -66.242 9.822 16.555 1.00 36.28 374 GLN B O 1
ATOM 3520 N N . MET B 1 230 ? -66.327 11.956 15.776 1.00 33.18 375 MET B N 1
ATOM 3521 C CA . MET B 1 230 ? -66.583 12.552 17.106 1.00 36.67 375 MET B CA 1
ATOM 3522 C C . MET B 1 230 ? -67.853 12.007 17.787 1.00 37.31 375 MET B C 1
ATOM 3523 O O . MET B 1 230 ? -67.820 11.687 18.952 1.00 33.61 375 MET B O 1
ATOM 3528 N N . GLU B 1 231 ? -68.962 11.856 17.059 1.00 42.54 376 GLU B N 1
ATOM 3529 C CA . GLU B 1 231 ? -70.208 11.290 17.646 1.00 39.99 376 GLU B CA 1
ATOM 3530 C C . GLU B 1 231 ? -70.111 9.832 18.064 1.00 42.33 376 GLU B C 1
ATOM 3531 O O . GLU B 1 231 ? -70.769 9.427 19.010 1.00 42.29 376 GLU B O 1
ATOM 3537 N N . GLU B 1 232 ? -69.371 9.028 17.307 1.00 45.25 377 GLU B N 1
ATOM 3538 C CA . GLU B 1 232 ? -69.192 7.611 17.635 1.00 49.10 377 GLU B CA 1
ATOM 3539 C C . GLU B 1 232 ? -68.344 7.325 18.886 1.00 51.41 377 GLU B C 1
ATOM 3540 O O . GLU B 1 232 ? -68.465 6.257 19.473 1.00 52.60 377 GLU B O 1
ATOM 3546 N N . LEU B 1 233 ? -67.535 8.283 19.322 1.00 50.44 378 LEU B N 1
ATOM 3547 C CA . LEU B 1 233 ? -66.811 8.158 20.580 1.00 55.08 378 LEU B CA 1
ATOM 3548 C C . LEU B 1 233 ? -67.726 7.868 21.771 1.00 64.62 378 LEU B C 1
ATOM 3549 O O . LEU B 1 233 ? -68.862 8.329 21.798 1.00 56.81 378 LEU B O 1
ATOM 3554 N N . GLU B 1 234 ? -67.173 7.138 22.755 1.00 80.78 379 GLU B N 1
ATOM 3555 C CA . GLU B 1 234 ? -67.829 6.787 24.030 1.00 81.80 379 GLU B CA 1
ATOM 3556 C C . GLU B 1 234 ? -67.175 7.514 25.212 1.00 80.84 379 GLU B C 1
ATOM 3557 O O . GLU B 1 234 ? -67.820 7.783 26.233 1.00 81.60 379 GLU B O 1
#

Secondary structure (DSSP, 8-state):
--PPPPHHHHHHHTT-EE-----TT-TT--EE-HHHHHHHHHHHH-PBP--GGGS-HHHHHHHHHHHHHHTT-HHHHHHHHHHHHHHHHHTS--GGGGHHHHHHHTTSHHHHHHHHT--BHHHHHHHHHHHHTTTS---GGG-TTHHHH-HHHHHHHHTTT-SS--GGGHHHHHHHHHHHHHTS--SS---HHHHHHHHHHHHTSPPPHHHHHH---/--TTPPPPPHHHHHHHTT-EE--HHHHHS--GGG-S--EE-HHHHHHHHHHTS-PBP--GGGS-HHHHHHHHHHHHHHTT-HHHHHHHHHHHHHHHTTS---GGGGHHHHHHHTTSHHHHHHHHH--BHHHHHHHHHHHHTTSS---GGGGTTHHHH-HHHHHHHHTTT-SS--GGGHHHHHHHHHHHHHTS--SS---HHHHHHHHHHHHTSPPPHHHHHH--

InterPro domains:
  IPR049921 Type 4 apparatus protein DotM-llike [NF033890] (20-372)
  IPR056464 DotM, C-terminal cytoplasmic domain [PF23127] (199-362)

Sequence (441 aa):
WAMALTPMEFARRKYNLLRKDDPVPGEEMTAGIEEGDAKRVFTMMQLGPYWDGFEERCSPQAYALSAVFMARMNRDRDAANNILKVLDKKTFVDGKPDFSVARPVMKKYQNSELVQEVVAKHAYVLTVIASLLEAAREDGVVPSSEFLWLKPVDRRLWYMLNCVGRQTPYSEVAGPFAHWKAEKEMGRRSLVPMIDEAIRALEIAVKEVRLTPRQMEELEPKGPWAMALTTPMEFARKYNLLRKDDALLDNPVPGEEMTAGIEEGDAKRVFTMQLGPYWDGFERCSPQAYALSAVFMARMNRDRDAANNILKVLDKTFVDGKPDFSVARPVMKKYQNSELVQEVVAKHAYVLTVIASLLEAAREDGVVPSSEFLWLKPVDRRLWYMLNCVGRQTPYSEVAGPFAHWKAEKEMGRRSLVPMIDEAIRALEIAVKEVRLTPRQMEELE

Organism: Legionella pneumophila subsp. pneumophila (strain Philadelphia 1 / ATCC 33152 / DSM 7513) (NCBI:txid272624)